Protein AF-0000000083134157 (afdb_homodimer)

Nearest PDB structures (foldseek):
  4m3g-assembly1_A-2  TM=6.887E-01  e=2.836E-04  Mycobacterium tuberculosis H37Rv
  3c07-assembly1_A  TM=6.419E-01  e=2.056E-04  Streptomyces coelicolor A3(2)
  7xy0-assembly1_B  TM=6.036E-01  e=1.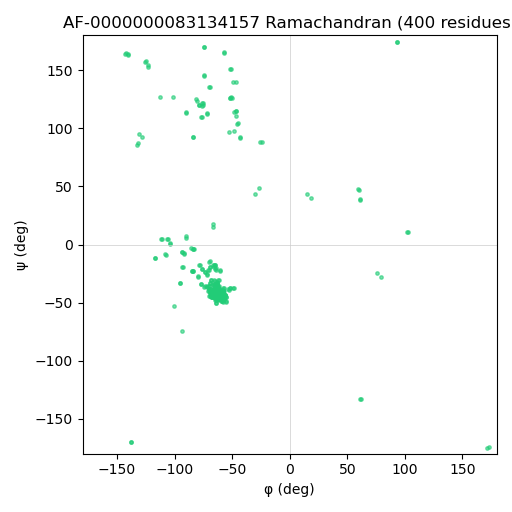424E-04  Vibrio cholerae
  7xxs-assembly1_B  TM=6.137E-01  e=4.287E-04  Vibrio cholerae
  7xy5-assembly1_A  TM=5.781E-01  e=7.789E-04  Vibrio cholerae

pLDDT: mean 89.99, std 12.29, range [42.44, 98.31]

InterPro domains:
  IPR009057 Homedomain-like superfamily [SSF46689] (9-71)
  IPR036271 Tetracyclin repressor-like, C-terminal domain superfamily [SSF48498] (84-200)

Secondary structure (DSSP, 8-state):
--------HHHHHHHHHHHHHHHHHHH-GGG--HHHHHHHTTS-HHHHHHTT--SHHHHHHHHHHHHHHHHHHHHTTS-GGGS-HHHHHHHHHHHHHHHH-TTSTTHHHHHHHHH--STTS---HHHHHHHHHHHHHHHHHHHHH-TT--HHHHHHHHHHHHHHHHHHHHHHHTT-S---S---HHHHHHHHHHHHHHHHH-/--------HHHHHHHHHHHHHHHHHHH-GGG--HHHHHHHTTS-HHHHHHTT--SHHHHHHHHHHHHHHHHHHHHTTS-GGGS-HHHHHHHHHHHHHHHH-TTSTTHHHHHHHHH--STTS---HHHHHHHHHHHHHHHHHHHHH-TT--HHHHHHHHHHHHHHHHHHHHHHHTT-S---S---HHHHHHHHHHHHHHHHH-

Radius of gyration: 23.6 Å; Cα contacts (8 Å, |Δi|>4): 441; chains: 2; bounding box: 87×60×40 Å

Foldseek 3Di:
DPDPPDDDLVRVLVLLLVLQLVCCLPPNDVPQFLCVSCVSSVHDSVVCVVSPNPTSVSSLLVNLLVLLVVLLVLLVVDDLVVDALLVNLLSNLVSVLLCLAPVHSNNRSVVSNVPDDPVVDPRDPSSVVSVVSSLVSLLSSLCRLPVVDDDPRSSVLSVVLVVVSVVLSVCVSVVNVVPPPDDDSSVVNSVSSVCSSVVNND/DPDPPDQDLVRVLVLLLVLQLVCCLPPNDVPQFLCVSCVSSVHDSVVCVVSPNPTSVSSLLVNLLVLLVVLCVLLVVDDLVVDALLVNLLSNLVSVLLCLAPVHSNNRSVVSNVPDDPVVDPRPPSSVVSVVSSLVSLLSSLCRLPVVDDDPRSSVLSVVLVVVSVVLSVCVSVVNVVPPPDDDSSVVNSVSSVCSSVVVND

Sequence (404 aa):
MARPVVMSEPEYRKHIVNTAKYLVITEGIGQLSMREIAKAAKTSVTQMYRKGIAGIEDIIFMLNEKTLDILIEHIAQIDLGQCDGEDGLRQLAAVYLEFSRPASEYYPLWELMQRLNADRLDSPVSYQQKTALLFSYGERAVQKAIPRLTGTELTEATRILWASIHGICHLHARDKLVSTGQSPINIMVKHLIHIFINGLRGMARPVVMSEPEYRKHIVNTAKYLVITEGIGQLSMREIAKAAKTSVTQMYRKGIAGIEDIIFMLNEKTLDILIEHIAQIDLGQCDGEDGLRQLAAVYLEFSRPASEYYPLWELMQRLNADRLDSPVSYQQKTALLFSYGERAVQKAIPRLTGTELTEATRILWASIHGICHLHARDKLVSTGQSPINIMVKHLIHIFINGLRG

Structure (mmCIF, N/CA/C/O backbone):
data_AF-0000000083134157-model_v1
#
loop_
_entity.id
_entity.type
_entity.pdbx_description
1 polymer 'Uncharacterized protein'
#
loop_
_atom_site.group_PDB
_atom_site.id
_atom_site.type_symbol
_atom_site.label_atom_id
_atom_site.label_alt_id
_atom_site.label_comp_id
_atom_site.label_asym_id
_atom_site.label_entity_id
_atom_site.label_seq_id
_atom_site.pdbx_PDB_ins_code
_atom_site.Cartn_x
_atom_site.Cartn_y
_atom_site.Cartn_z
_atom_site.occupancy
_atom_site.B_iso_or_equiv
_atom_site.auth_seq_id
_atom_site.auth_comp_id
_atom_site.auth_asym_id
_atom_site.auth_atom_id
_atom_site.pdbx_PDB_model_num
ATOM 1 N N . MET A 1 1 ? 45.25 25.219 19.75 1 42.44 1 MET A N 1
ATOM 2 C CA . MET A 1 1 ? 43.844 24.906 19.953 1 42.44 1 MET A CA 1
ATOM 3 C C . MET A 1 1 ? 43.344 23.953 18.859 1 42.44 1 MET A C 1
ATOM 5 O O . MET A 1 1 ? 43.625 24.156 17.688 1 42.44 1 MET A O 1
ATOM 9 N N . ALA A 1 2 ? 43.156 22.719 19.141 1 51.31 2 ALA A N 1
ATOM 10 C CA . ALA A 1 2 ? 42.781 21.781 18.094 1 51.31 2 ALA A CA 1
ATOM 11 C C . ALA A 1 2 ? 41.656 22.344 17.234 1 51.31 2 ALA A C 1
ATOM 13 O O . ALA A 1 2 ? 40.688 22.906 17.75 1 51.31 2 ALA A O 1
ATOM 14 N N . ARG A 1 3 ? 41.812 22.688 16.047 1 51.19 3 ARG A N 1
ATOM 15 C CA . ARG A 1 3 ? 40.812 23.156 15.102 1 51.19 3 ARG A CA 1
ATOM 16 C C . ARG A 1 3 ? 39.562 22.266 15.125 1 51.19 3 ARG A C 1
ATOM 18 O O . ARG A 1 3 ? 39.688 21.047 15.125 1 51.19 3 ARG A O 1
ATOM 25 N N . PRO A 1 4 ? 38.438 22.812 15.547 1 58.34 4 PRO A N 1
ATOM 26 C CA . PRO A 1 4 ? 37.25 21.984 15.641 1 58.34 4 PRO A CA 1
ATOM 27 C C . PRO A 1 4 ? 37.031 21.109 14.406 1 58.34 4 PRO A C 1
ATOM 29 O O . PRO A 1 4 ? 37.219 21.578 13.281 1 58.34 4 PRO A O 1
ATOM 32 N N . VAL A 1 5 ? 37.281 19.922 14.398 1 57.22 5 VAL A N 1
ATOM 33 C CA . VAL A 1 5 ? 37.125 18.984 13.305 1 57.22 5 VAL A CA 1
ATOM 34 C C . VAL A 1 5 ? 35.781 19.234 12.609 1 57.22 5 VAL A C 1
ATOM 36 O O . VAL A 1 5 ? 34.719 19.078 13.219 1 57.22 5 VAL A O 1
ATOM 39 N N . VAL A 1 6 ? 35.844 20.141 11.516 1 76.56 6 VAL A N 1
ATOM 40 C CA . VAL A 1 6 ? 34.625 20.438 10.734 1 76.56 6 VAL A CA 1
ATOM 41 C C . VAL A 1 6 ? 34.25 19.219 9.883 1 76.56 6 VAL A C 1
ATOM 43 O O . VAL A 1 6 ? 35.094 18.672 9.164 1 76.56 6 VAL A O 1
ATOM 46 N N . MET A 1 7 ? 33.188 18.562 10.117 1 81.88 7 MET A N 1
ATOM 47 C CA . MET A 1 7 ? 32.719 17.422 9.328 1 81.88 7 MET A CA 1
ATOM 48 C C . MET A 1 7 ? 32.688 17.766 7.844 1 81.88 7 MET A C 1
ATOM 50 O O . MET A 1 7 ? 32.281 18.859 7.453 1 81.88 7 MET A O 1
ATOM 54 N N . SER A 1 8 ? 33.344 16.891 7.094 1 89.88 8 SER A N 1
ATOM 55 C CA . SER A 1 8 ? 33.188 17.016 5.648 1 89.88 8 SER A CA 1
ATOM 56 C C . SER A 1 8 ? 31.703 16.938 5.25 1 89.88 8 SER A C 1
ATOM 58 O O . SER A 1 8 ? 30.859 16.562 6.059 1 89.88 8 SER A O 1
ATOM 60 N N . GLU A 1 9 ? 31.359 17.328 4.043 1 89.81 9 GLU A N 1
ATOM 61 C CA . GLU A 1 9 ? 29.984 17.328 3.578 1 89.81 9 GLU A CA 1
ATOM 62 C C . GLU A 1 9 ? 29.391 15.914 3.623 1 89.81 9 GLU A C 1
ATOM 64 O O . GLU A 1 9 ? 28.297 15.711 4.156 1 89.81 9 GLU A O 1
ATOM 69 N N . PRO A 1 10 ? 30.156 14.93 3.143 1 90.81 10 PRO A N 1
ATOM 70 C CA . PRO A 1 10 ? 29.609 13.578 3.227 1 90.81 10 PRO A CA 1
ATOM 71 C C . PRO A 1 10 ? 29.438 13.102 4.668 1 90.81 10 PRO A C 1
ATOM 73 O O . PRO A 1 10 ? 28.453 12.414 4.977 1 90.81 10 PRO A O 1
ATOM 76 N N . GLU A 1 11 ? 30.312 13.469 5.496 1 93.69 11 GLU A N 1
ATOM 77 C CA . GLU A 1 11 ? 30.219 13.102 6.906 1 93.69 11 GLU A CA 1
ATOM 78 C C . GLU A 1 11 ? 29.016 13.781 7.57 1 93.69 11 GLU A C 1
ATOM 80 O O . GLU A 1 11 ? 28.328 13.18 8.398 1 93.69 11 GLU A O 1
ATOM 85 N N . TYR A 1 12 ? 28.875 15.031 7.215 1 95.44 12 TYR A N 1
ATOM 86 C CA . TYR A 1 12 ? 27.75 15.789 7.766 1 95.44 12 TYR A CA 1
ATOM 87 C C . TYR A 1 12 ? 26.422 15.18 7.348 1 95.44 12 TYR A C 1
ATOM 89 O O . TYR A 1 12 ? 25.531 15 8.18 1 95.44 12 TYR A O 1
ATOM 97 N N . ARG A 1 13 ? 26.312 14.812 6.113 1 94.19 13 ARG A N 1
ATOM 98 C CA . ARG A 1 13 ? 25.094 14.195 5.594 1 94.19 13 ARG A CA 1
ATOM 99 C C . ARG A 1 13 ? 24.797 12.875 6.305 1 94.19 13 ARG A C 1
ATOM 101 O O . ARG A 1 13 ? 23.656 12.594 6.652 1 94.19 13 ARG A O 1
ATOM 108 N N . LYS A 1 14 ? 25.859 12.156 6.5 1 95.81 14 LYS A N 1
ATOM 109 C CA . LYS A 1 14 ? 25.703 10.891 7.215 1 95.81 14 LYS A CA 1
ATOM 110 C C . LYS A 1 14 ? 25.203 11.125 8.641 1 95.81 14 LYS A C 1
ATOM 112 O O . LYS A 1 14 ? 24.344 10.391 9.133 1 95.81 14 LYS A O 1
ATOM 117 N N . HIS A 1 15 ? 25.734 12.102 9.234 1 96.75 15 HIS A N 1
ATOM 118 C CA . HIS A 1 15 ? 25.344 12.453 10.594 1 96.75 15 HIS A CA 1
ATOM 119 C C . HIS A 1 15 ? 23.875 12.852 10.664 1 96.75 15 HIS A C 1
ATOM 121 O O . HIS A 1 15 ? 23.141 12.383 11.539 1 96.75 15 HIS A O 1
ATOM 127 N N . ILE A 1 16 ? 23.422 13.609 9.727 1 97.31 16 ILE A N 1
ATOM 128 C CA . ILE A 1 16 ? 22.047 14.094 9.68 1 97.31 16 ILE A CA 1
ATOM 129 C C . ILE A 1 16 ? 21.094 12.922 9.43 1 97.31 16 ILE A C 1
ATOM 131 O O . ILE A 1 16 ? 20.078 12.781 10.109 1 97.31 16 ILE A O 1
ATOM 135 N N . VAL A 1 17 ? 21.469 12.078 8.531 1 96.94 17 VAL A N 1
ATOM 136 C CA . VAL A 1 17 ? 20.609 10.961 8.172 1 96.94 17 VAL A CA 1
ATOM 137 C C . VAL A 1 17 ? 20.516 9.977 9.336 1 96.94 17 VAL A C 1
ATOM 139 O O . VAL A 1 17 ? 19.453 9.438 9.617 1 96.94 17 VAL A O 1
ATOM 142 N N . ASN A 1 18 ? 21.609 9.773 10.023 1 97.62 18 ASN A N 1
ATOM 143 C CA . ASN A 1 18 ? 21.594 8.898 11.195 1 97.62 18 ASN A CA 1
ATOM 144 C C . ASN A 1 18 ? 20.719 9.469 12.312 1 97.62 18 ASN A C 1
ATOM 146 O O . ASN A 1 18 ? 20.016 8.719 13 1 97.62 18 ASN A O 1
ATOM 150 N N . THR A 1 19 ? 20.812 10.688 12.438 1 97.62 19 THR A N 1
ATOM 151 C CA . THR A 1 19 ? 19.984 11.359 13.43 1 97.62 19 THR A CA 1
ATOM 152 C C . THR A 1 19 ? 18.5 11.242 13.07 1 97.62 19 THR A C 1
ATOM 154 O O . THR A 1 19 ? 17.672 10.922 13.922 1 97.62 19 THR A O 1
ATOM 157 N N . ALA A 1 20 ? 18.219 11.5 11.828 1 97.06 20 ALA A N 1
ATOM 158 C CA . ALA A 1 20 ? 16.844 11.367 11.344 1 97.06 20 ALA A CA 1
ATOM 159 C C . ALA A 1 20 ? 16.312 9.953 11.555 1 97.06 20 ALA A C 1
ATOM 161 O O . ALA A 1 20 ? 15.172 9.758 11.969 1 97.06 20 ALA A O 1
ATOM 162 N N . LYS A 1 21 ? 17.156 9.008 11.219 1 96.88 21 LYS A N 1
ATOM 163 C CA . LYS A 1 21 ? 16.797 7.605 11.43 1 96.88 21 LYS A CA 1
ATOM 164 C C . LYS A 1 21 ? 16.422 7.34 12.883 1 96.88 21 LYS A C 1
ATOM 166 O O . LYS A 1 21 ? 15.391 6.73 13.164 1 96.88 21 LYS A O 1
ATOM 171 N N . TYR A 1 22 ? 17.25 7.793 13.727 1 96.25 22 TYR A N 1
ATOM 172 C CA . TYR A 1 22 ? 17.031 7.613 15.156 1 96.25 22 TYR A CA 1
ATOM 173 C C . TYR A 1 22 ? 15.703 8.242 15.586 1 96.25 22 TYR A C 1
ATOM 175 O O . TYR A 1 22 ? 14.922 7.629 16.312 1 96.25 22 TYR A O 1
ATOM 183 N N . LEU A 1 23 ? 15.453 9.414 15.125 1 96.38 23 LEU A N 1
ATOM 184 C CA . LEU A 1 23 ? 14.234 10.133 15.469 1 96.38 23 LEU A CA 1
ATOM 185 C C . LEU A 1 23 ? 13 9.383 14.969 1 96.38 23 LEU A C 1
ATOM 187 O O . LEU A 1 23 ? 12.023 9.227 15.703 1 96.38 23 LEU A O 1
ATOM 191 N N . VAL A 1 24 ? 13.086 8.883 13.75 1 95.81 24 VAL A N 1
ATOM 192 C CA . VAL A 1 24 ? 11.953 8.188 13.148 1 95.81 24 VAL A CA 1
ATOM 193 C C . VAL A 1 24 ? 11.68 6.887 13.898 1 95.81 24 VAL A C 1
ATOM 195 O O . VAL A 1 24 ? 10.531 6.559 14.195 1 95.81 24 VAL A O 1
ATOM 198 N N . ILE A 1 25 ? 12.719 6.223 14.266 1 94.81 25 ILE A N 1
ATOM 199 C CA . ILE A 1 25 ? 12.586 4.93 14.93 1 94.81 25 ILE A CA 1
ATOM 200 C C . ILE A 1 25 ? 12.062 5.125 16.344 1 94.81 25 ILE A C 1
ATOM 202 O O . ILE A 1 25 ? 11.211 4.355 16.812 1 94.81 25 ILE A O 1
ATOM 206 N N . THR A 1 26 ? 12.453 6.172 17.016 1 93.62 26 THR A N 1
ATOM 207 C CA . THR A 1 26 ? 12.148 6.324 18.438 1 93.62 26 THR A CA 1
ATOM 208 C C . THR A 1 26 ? 10.883 7.152 18.625 1 93.62 26 THR A C 1
ATOM 210 O O . THR A 1 26 ? 10.117 6.922 19.578 1 93.62 26 THR A O 1
ATOM 213 N N . GLU A 1 27 ? 10.641 8.141 17.703 1 92.81 27 GLU A N 1
ATOM 214 C CA . GLU A 1 27 ? 9.562 9.094 17.938 1 92.81 27 GLU A CA 1
ATOM 215 C C . GLU A 1 27 ? 8.492 8.984 16.859 1 92.81 27 GLU A C 1
ATOM 217 O O . GLU A 1 27 ? 7.414 9.57 16.984 1 92.81 27 GLU A O 1
ATOM 222 N N . GLY A 1 28 ? 8.781 8.297 15.852 1 90.75 28 GLY A N 1
ATOM 223 C CA . GLY A 1 28 ? 7.809 8.164 14.781 1 90.75 28 GLY A CA 1
ATOM 224 C C . GLY A 1 28 ? 7.984 9.195 13.688 1 90.75 28 GLY A C 1
ATOM 225 O O . GLY A 1 28 ? 8.812 10.102 13.805 1 90.75 28 GLY A O 1
ATOM 226 N N . ILE A 1 29 ? 7.234 9.117 12.609 1 89.38 29 ILE A N 1
ATOM 227 C CA . ILE A 1 29 ? 7.379 9.914 11.391 1 89.38 29 ILE A CA 1
ATOM 228 C C . ILE A 1 29 ? 6.762 11.289 11.594 1 89.38 29 ILE A C 1
ATOM 230 O O . ILE A 1 29 ? 7.18 12.266 10.961 1 89.38 29 ILE A O 1
ATOM 234 N N . GLY A 1 30 ? 5.832 11.406 12.414 1 82.88 30 GLY A N 1
ATOM 235 C CA . GLY A 1 30 ? 5.074 12.633 12.594 1 82.88 30 GLY A CA 1
ATOM 236 C C . GLY A 1 30 ? 5.914 13.781 13.133 1 82.88 30 GLY A C 1
ATOM 237 O O . GLY A 1 30 ? 5.566 14.945 12.953 1 82.88 30 GLY A O 1
ATOM 238 N N . GLN A 1 31 ? 6.996 13.547 13.672 1 80.19 31 GLN A N 1
ATOM 239 C CA . GLN A 1 31 ? 7.801 14.586 14.312 1 80.19 31 GLN A CA 1
ATOM 240 C C . GLN A 1 31 ? 9.023 14.93 13.469 1 80.19 31 GLN A C 1
ATOM 242 O O . GLN A 1 31 ? 9.867 15.727 13.883 1 80.19 31 GLN A O 1
ATOM 247 N N . LEU A 1 32 ? 9.078 14.352 12.344 1 91.38 32 LEU A N 1
ATOM 248 C CA . LEU A 1 32 ? 10.258 14.586 11.523 1 91.38 32 LEU A CA 1
ATOM 249 C C . LEU A 1 32 ? 10.203 15.953 10.859 1 91.38 32 LEU A C 1
ATOM 251 O O . LEU A 1 32 ? 9.328 16.203 10.023 1 91.38 32 LEU A O 1
ATOM 255 N N . SER A 1 33 ? 11.031 16.859 11.289 1 94.81 33 SER A N 1
ATOM 256 C CA . SER A 1 33 ? 11.148 18.188 10.727 1 94.81 33 SER A CA 1
ATOM 257 C C . SER A 1 33 ? 12.602 18.656 10.711 1 94.81 33 SER A C 1
ATOM 259 O O . SER A 1 33 ? 13.445 18.109 11.414 1 94.81 33 SER A O 1
ATOM 261 N N . MET A 1 34 ? 12.859 19.734 9.914 1 96.44 34 MET A N 1
ATOM 262 C CA . MET A 1 34 ? 14.195 20.312 9.883 1 96.44 34 MET A CA 1
ATOM 263 C C . MET A 1 34 ? 14.633 20.766 11.266 1 96.44 34 MET A C 1
ATOM 265 O O . MET A 1 34 ? 15.758 20.484 11.695 1 96.44 34 MET A O 1
ATOM 269 N N . ARG A 1 35 ? 13.711 21.344 11.953 1 96.69 35 ARG A N 1
ATOM 270 C CA . ARG A 1 35 ? 14.016 21.922 13.258 1 96.69 35 ARG A CA 1
ATOM 271 C C . ARG A 1 35 ? 14.328 20.812 14.266 1 96.69 35 ARG A C 1
ATOM 273 O O . ARG A 1 35 ? 15.305 20.922 15.023 1 96.69 35 ARG A O 1
ATOM 280 N N . GLU A 1 36 ? 13.57 19.766 14.32 1 96.94 36 GLU A N 1
ATOM 281 C CA . GLU A 1 36 ? 13.758 18.656 15.266 1 96.94 36 GLU A CA 1
ATOM 282 C C . GLU A 1 36 ? 15.055 17.906 14.969 1 96.94 36 GLU A C 1
ATOM 284 O O . GLU A 1 36 ? 15.766 17.5 15.891 1 96.94 36 GLU A O 1
ATOM 289 N N . ILE A 1 37 ? 15.336 17.719 13.695 1 97.75 37 ILE A N 1
ATOM 290 C CA . ILE A 1 37 ? 16.562 17.031 13.297 1 97.75 37 ILE A CA 1
ATOM 291 C C . ILE A 1 37 ? 17.781 17.859 13.68 1 97.75 37 ILE A C 1
ATOM 293 O O . ILE A 1 37 ? 18.75 17.344 14.227 1 97.75 37 ILE A O 1
ATOM 297 N N . ALA A 1 38 ? 17.719 19.156 13.406 1 97.62 38 ALA A N 1
ATOM 298 C CA . ALA A 1 38 ? 18.812 20.047 13.766 1 97.62 38 ALA A CA 1
ATOM 299 C C . ALA A 1 38 ? 19.078 20.016 15.266 1 97.62 38 ALA A C 1
ATOM 301 O O . ALA A 1 38 ? 20.234 19.891 15.688 1 97.62 38 ALA A O 1
ATOM 302 N N . LYS A 1 39 ? 18.047 20.109 16.031 1 97.31 39 LYS A N 1
ATOM 303 C CA . LYS A 1 39 ? 18.156 20.062 17.484 1 97.31 39 LYS A CA 1
ATOM 304 C C . LYS A 1 39 ? 18.812 18.766 17.938 1 97.31 39 LYS A C 1
ATOM 306 O O . LYS A 1 39 ? 19.766 18.781 18.719 1 97.31 39 LYS A O 1
ATOM 311 N N . ALA A 1 40 ? 18.375 17.641 17.469 1 96.69 40 ALA A N 1
ATOM 312 C CA . ALA A 1 40 ? 18.875 16.344 17.875 1 96.69 40 ALA A CA 1
ATOM 313 C C . ALA A 1 40 ? 20.328 16.141 17.422 1 96.69 40 ALA A C 1
ATOM 315 O O . ALA A 1 40 ? 21.109 15.477 18.094 1 96.69 40 ALA A O 1
ATOM 316 N N . ALA A 1 41 ? 20.641 16.688 16.281 1 97.31 41 ALA A N 1
ATOM 317 C CA . ALA A 1 41 ? 21.969 16.547 15.688 1 97.31 41 ALA A CA 1
ATOM 318 C C . ALA A 1 41 ? 22.938 17.578 16.25 1 97.31 41 ALA A C 1
ATOM 320 O O . ALA A 1 41 ? 24.109 17.609 15.859 1 97.31 41 ALA A O 1
ATOM 321 N N . LYS A 1 42 ? 22.484 18.484 17.094 1 97.25 42 LYS A N 1
ATOM 322 C CA . LYS A 1 42 ? 23.297 19.547 17.703 1 97.25 42 LYS A CA 1
ATOM 323 C C . LYS A 1 42 ? 23.891 20.453 16.625 1 97.25 42 LYS A C 1
ATOM 325 O O . LYS A 1 42 ? 25.094 20.719 16.641 1 97.25 42 LYS A O 1
ATOM 330 N N . THR A 1 43 ? 23.062 20.844 15.719 1 96.75 43 THR A N 1
ATOM 331 C CA . THR A 1 43 ? 23.391 21.812 14.664 1 96.75 43 THR A CA 1
ATOM 332 C C . THR A 1 43 ? 22.25 22.797 14.453 1 96.75 43 THR A C 1
ATOM 334 O O . THR A 1 43 ? 21.391 22.938 15.32 1 96.75 43 THR A O 1
ATOM 337 N N . SER A 1 44 ? 22.281 23.625 13.383 1 96.75 44 SER A N 1
ATOM 338 C CA . SER A 1 44 ? 21.234 24.578 13.062 1 96.75 44 SER A CA 1
ATOM 339 C C . SER A 1 44 ? 20.672 24.344 11.664 1 96.75 44 SER A C 1
ATOM 341 O O . SER A 1 44 ? 21.344 23.781 10.805 1 96.75 44 SER A O 1
ATOM 343 N N . VAL A 1 45 ? 19.469 24.734 11.523 1 97.25 45 VAL A N 1
ATOM 344 C CA . VAL A 1 45 ? 18.844 24.641 10.211 1 97.25 45 VAL A CA 1
ATOM 345 C C . VAL A 1 45 ? 19.672 25.422 9.188 1 97.25 45 VAL A C 1
ATOM 347 O O . VAL A 1 45 ? 19.875 24.953 8.062 1 97.25 45 VAL A O 1
ATOM 350 N N . THR A 1 46 ? 20.203 26.531 9.594 1 96.56 46 THR A N 1
ATOM 351 C CA . THR A 1 46 ? 21.047 27.359 8.734 1 96.56 46 THR A CA 1
ATOM 352 C C . THR A 1 46 ? 22.266 26.578 8.266 1 96.56 46 THR A C 1
ATOM 354 O O . THR A 1 46 ? 22.609 26.609 7.086 1 96.56 46 THR A O 1
ATOM 357 N N . GLN A 1 47 ? 22.859 25.922 9.18 1 95.94 47 GLN A N 1
ATOM 358 C CA . GLN A 1 47 ? 24.031 25.109 8.844 1 95.94 47 GLN A CA 1
ATOM 359 C C . GLN A 1 47 ? 23.672 23.984 7.887 1 95.94 47 GLN A C 1
ATOM 361 O O . GLN A 1 47 ? 24.453 23.641 7.004 1 95.94 47 GLN A O 1
ATOM 366 N N . MET A 1 48 ? 22.531 23.359 8.062 1 96.81 48 MET A N 1
ATOM 367 C CA . MET A 1 48 ? 22.078 22.297 7.168 1 96.81 48 MET A CA 1
ATOM 368 C C . MET A 1 48 ? 21.938 22.828 5.742 1 96.81 48 MET A C 1
ATOM 370 O O . MET A 1 48 ? 22.375 22.172 4.793 1 96.81 48 MET A O 1
ATOM 374 N N . TYR A 1 49 ? 21.375 24.016 5.625 1 95.75 49 TYR A N 1
ATOM 375 C CA . TYR A 1 49 ? 21.25 24.625 4.309 1 95.75 49 TYR A CA 1
ATOM 376 C C . TYR A 1 49 ? 22.625 24.891 3.699 1 95.75 49 TYR A C 1
ATOM 378 O O . TYR A 1 49 ? 22.844 24.641 2.514 1 95.75 49 TYR A O 1
ATOM 386 N N . ARG A 1 50 ? 23.5 25.344 4.445 1 94.75 50 ARG A N 1
ATOM 387 C CA . ARG A 1 50 ? 24.844 25.656 3.996 1 94.75 50 ARG A CA 1
ATOM 388 C C . ARG A 1 50 ? 25.578 24.406 3.51 1 94.75 50 ARG A C 1
ATOM 390 O O . ARG A 1 50 ? 26.375 24.469 2.574 1 94.75 50 ARG A O 1
ATOM 397 N N . LYS A 1 51 ? 25.234 23.359 4.156 1 95.25 51 LYS A N 1
ATOM 398 C CA . LYS A 1 51 ? 25.906 22.109 3.828 1 95.25 51 LYS A CA 1
ATOM 399 C C . LYS A 1 51 ? 25.156 21.359 2.736 1 95.25 51 LYS A C 1
ATOM 401 O O . LYS A 1 51 ? 25.406 20.172 2.502 1 95.25 51 LYS A O 1
ATOM 406 N N . GLY A 1 52 ? 24.156 21.984 2.213 1 93.5 52 GLY A N 1
ATOM 407 C CA . GLY A 1 52 ? 23.578 21.469 0.985 1 93.5 52 GLY A CA 1
ATOM 408 C C . GLY A 1 52 ? 22.281 20.719 1.213 1 93.5 52 GLY A C 1
ATOM 409 O O . GLY A 1 52 ? 21.781 20.031 0.312 1 93.5 52 GLY A O 1
ATOM 410 N N . ILE A 1 53 ? 21.703 20.766 2.371 1 95.38 53 ILE A N 1
ATOM 411 C CA . ILE A 1 53 ? 20.406 20.172 2.625 1 95.38 53 ILE A CA 1
ATOM 412 C C . ILE A 1 53 ? 19.297 21.188 2.344 1 95.38 53 ILE A C 1
ATOM 414 O O . ILE A 1 53 ? 19.141 22.156 3.078 1 95.38 53 ILE A O 1
ATOM 418 N N . ALA A 1 54 ? 18.562 20.922 1.385 1 93.31 54 ALA A N 1
ATOM 419 C CA . ALA A 1 54 ? 17.641 21.938 0.859 1 93.31 54 ALA A CA 1
ATOM 420 C C . ALA A 1 54 ? 16.328 21.953 1.646 1 93.31 54 ALA A C 1
ATOM 422 O O . ALA A 1 54 ? 15.594 22.938 1.625 1 93.31 54 ALA A O 1
ATOM 423 N N . GLY A 1 55 ? 16.016 20.781 2.314 1 93.88 55 GLY A N 1
ATOM 424 C CA . GLY A 1 55 ? 14.773 20.672 3.051 1 93.88 55 GLY A CA 1
ATOM 425 C C . GLY A 1 55 ? 14.508 19.281 3.57 1 93.88 55 GLY A C 1
ATOM 426 O O . GLY A 1 55 ? 15.336 18.391 3.418 1 93.88 55 GLY A O 1
ATOM 427 N N . ILE A 1 56 ? 13.367 19.125 4.125 1 93.75 56 ILE A N 1
ATOM 428 C CA . ILE A 1 56 ? 13.031 17.859 4.773 1 93.75 56 ILE A CA 1
ATOM 429 C C . ILE A 1 56 ? 12.945 16.75 3.727 1 93.75 56 ILE A C 1
ATOM 431 O O . ILE A 1 56 ? 13.297 15.602 4.004 1 93.75 56 ILE A O 1
ATOM 435 N N . GLU A 1 57 ? 12.555 17.1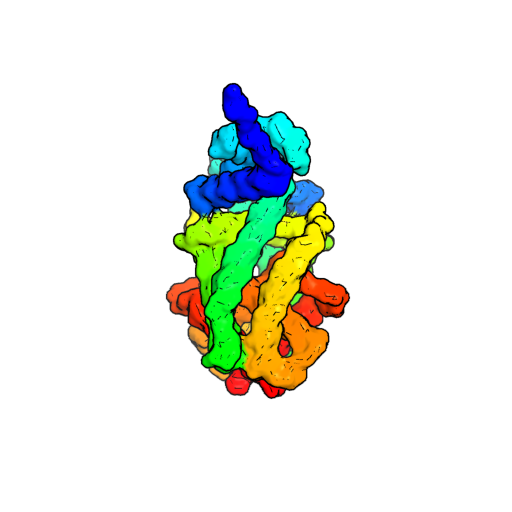25 2.547 1 89.25 57 GLU A N 1
ATOM 436 C CA . GLU A 1 57 ? 12.43 16.141 1.484 1 89.25 57 GLU A CA 1
ATOM 437 C C . GLU A 1 57 ? 13.781 15.508 1.154 1 89.25 57 GLU A C 1
ATOM 439 O O . GLU A 1 57 ? 13.852 14.312 0.84 1 89.25 57 GLU A O 1
ATOM 444 N N . ASP A 1 58 ? 14.781 16.281 1.208 1 90.88 58 ASP A N 1
ATOM 445 C CA . ASP A 1 58 ? 16.125 15.766 0.992 1 90.88 58 ASP A CA 1
ATOM 446 C C . ASP A 1 58 ? 16.5 14.734 2.053 1 90.88 58 ASP A C 1
ATOM 448 O O . ASP A 1 58 ? 17.062 13.688 1.736 1 90.88 58 ASP A O 1
ATOM 452 N N . ILE A 1 59 ? 16.188 15.039 3.238 1 93.44 59 ILE A N 1
ATOM 453 C CA . ILE A 1 59 ? 16.516 14.148 4.344 1 93.44 59 ILE A CA 1
ATOM 454 C C . ILE A 1 59 ? 15.695 12.867 4.238 1 93.44 59 ILE A C 1
ATOM 456 O O . ILE A 1 59 ? 16.219 11.773 4.453 1 93.44 59 ILE A O 1
ATOM 460 N N . ILE A 1 60 ? 14.445 13.016 3.885 1 91.75 60 ILE A N 1
ATOM 461 C CA . ILE A 1 60 ? 13.578 11.852 3.734 1 91.75 60 ILE A CA 1
ATOM 462 C C . ILE A 1 60 ? 14.117 10.938 2.637 1 91.75 60 ILE A C 1
ATOM 464 O O . ILE A 1 60 ? 14.133 9.719 2.793 1 91.75 60 ILE A O 1
ATOM 468 N N . PHE A 1 61 ? 14.57 11.523 1.647 1 89.12 61 PHE A N 1
ATOM 469 C CA . PHE A 1 61 ? 15.148 10.734 0.564 1 89.12 61 PHE A CA 1
ATOM 470 C C . PHE A 1 61 ? 16.391 9.984 1.041 1 89.12 61 PHE A C 1
ATOM 472 O O . PHE A 1 61 ? 16.531 8.789 0.781 1 89.12 61 PHE A O 1
ATOM 479 N N . MET A 1 62 ? 17.297 10.664 1.66 1 92.12 62 MET A N 1
ATOM 480 C CA . MET A 1 62 ? 18.516 10.039 2.176 1 92.12 62 MET A CA 1
ATOM 481 C C . MET A 1 62 ? 18.172 8.93 3.164 1 92.12 62 MET A C 1
ATOM 483 O O . MET A 1 62 ? 18.812 7.879 3.172 1 92.12 62 MET A O 1
ATOM 487 N N . LEU A 1 63 ? 17.203 9.211 3.955 1 94.44 63 LEU A N 1
ATOM 488 C CA . LEU A 1 63 ? 16.766 8.219 4.934 1 94.44 63 LEU A CA 1
ATOM 489 C C . LEU A 1 63 ? 16.188 6.988 4.242 1 94.44 63 LEU A C 1
ATOM 491 O O . LEU A 1 63 ? 16.422 5.855 4.66 1 94.44 63 LEU A O 1
ATOM 495 N N . ASN A 1 64 ? 15.422 7.172 3.232 1 92.62 64 ASN A N 1
ATOM 496 C CA . ASN A 1 64 ? 14.875 6.062 2.455 1 92.62 64 ASN A CA 1
ATOM 497 C C . ASN A 1 64 ? 15.977 5.223 1.826 1 92.62 64 ASN A C 1
ATOM 499 O O . ASN A 1 64 ? 15.891 3.994 1.795 1 92.62 64 ASN A O 1
ATOM 503 N N . GLU A 1 65 ? 16.969 5.887 1.336 1 93 65 GLU A N 1
ATOM 504 C CA . GLU A 1 65 ? 18.109 5.16 0.796 1 93 65 GLU A CA 1
ATOM 505 C C . GLU A 1 65 ? 18.797 4.336 1.878 1 93 65 GLU A C 1
ATOM 507 O O . GLU A 1 65 ? 19.188 3.193 1.638 1 93 65 GLU A O 1
ATOM 512 N N . LYS A 1 66 ? 18.969 4.965 2.99 1 95.25 66 LYS A N 1
ATOM 513 C CA . LYS A 1 66 ? 19.547 4.25 4.121 1 95.25 66 LYS A CA 1
ATOM 514 C C . LYS A 1 66 ? 18.703 3.031 4.488 1 95.25 66 LYS A C 1
ATOM 516 O O . LYS A 1 66 ? 19.25 1.977 4.832 1 95.25 66 LYS A O 1
ATOM 521 N N . THR A 1 67 ? 17.422 3.182 4.449 1 95.44 67 THR A N 1
ATOM 522 C CA . THR A 1 67 ? 16.5 2.078 4.723 1 95.44 67 THR A CA 1
ATOM 523 C C . THR A 1 67 ? 16.719 0.939 3.732 1 95.44 67 THR A C 1
ATOM 525 O O . THR A 1 67 ? 16.75 -0.231 4.121 1 95.44 67 THR A O 1
ATOM 528 N N . LEU A 1 68 ? 16.891 1.244 2.488 1 95.06 68 LEU A N 1
ATOM 529 C CA . LEU A 1 68 ? 17.188 0.235 1.478 1 95.06 68 LEU A CA 1
ATOM 530 C C . LEU A 1 68 ? 18.5 -0.478 1.795 1 95.06 68 LEU A C 1
ATOM 532 O O . LEU A 1 68 ? 18.609 -1.693 1.62 1 95.06 68 LEU A O 1
ATOM 536 N N . ASP A 1 69 ? 19.484 0.312 2.266 1 96.62 69 ASP A N 1
ATOM 537 C CA . ASP A 1 69 ? 20.75 -0.286 2.658 1 96.62 69 ASP A CA 1
ATOM 538 C C . ASP A 1 69 ? 20.562 -1.322 3.762 1 96.62 69 ASP A C 1
ATOM 540 O O . ASP A 1 69 ? 21.156 -2.396 3.729 1 96.62 69 ASP A O 1
ATOM 544 N N . ILE A 1 70 ? 19.766 -1.005 4.676 1 96.75 70 ILE A N 1
ATOM 545 C CA . ILE A 1 70 ? 19.5 -1.908 5.789 1 96.75 70 ILE A CA 1
ATOM 546 C C . ILE A 1 70 ? 18.812 -3.172 5.277 1 96.75 70 ILE A C 1
ATOM 548 O O . ILE A 1 70 ? 19.203 -4.285 5.648 1 96.75 70 ILE A O 1
ATOM 552 N N . LEU A 1 71 ? 17.828 -3.006 4.438 1 97.12 71 LEU A N 1
ATOM 553 C CA . LEU A 1 71 ? 17.125 -4.145 3.848 1 97.12 71 LEU A CA 1
ATOM 554 C C . LEU A 1 71 ? 18.094 -5.027 3.061 1 97.12 71 LEU A C 1
ATOM 556 O O . LEU A 1 71 ? 18.078 -6.25 3.203 1 97.12 71 LEU A O 1
ATOM 560 N N . ILE A 1 72 ? 18.953 -4.383 2.229 1 97.38 72 ILE A N 1
ATOM 561 C CA . ILE A 1 72 ? 19.938 -5.098 1.417 1 97.38 72 ILE A CA 1
ATOM 562 C C . ILE A 1 72 ? 20.875 -5.895 2.322 1 97.38 72 ILE A C 1
ATOM 564 O O . ILE A 1 72 ? 21.203 -7.047 2.027 1 97.38 72 ILE A O 1
ATOM 568 N N . GLU A 1 73 ? 21.25 -5.27 3.389 1 97.5 73 GLU A N 1
ATOM 569 C CA . GLU A 1 73 ? 22.141 -5.934 4.324 1 97.5 73 GLU A CA 1
ATOM 570 C C . GLU A 1 73 ? 21.516 -7.207 4.883 1 97.5 73 GLU A C 1
ATOM 572 O O . GLU A 1 73 ? 22.188 -8.234 5.016 1 97.5 73 GLU A O 1
ATOM 577 N N . HIS A 1 74 ? 20.281 -7.195 5.234 1 97.62 74 HIS A N 1
ATOM 578 C CA . HIS A 1 74 ? 19.578 -8.359 5.77 1 97.62 74 HIS A CA 1
ATOM 579 C C . HIS A 1 74 ? 19.375 -9.422 4.691 1 97.62 74 HIS A C 1
ATOM 581 O O . HIS A 1 74 ? 19.578 -10.609 4.941 1 97.62 74 HIS A O 1
ATOM 587 N N . ILE A 1 75 ? 19.047 -9.023 3.496 1 97.56 75 ILE A N 1
ATOM 588 C CA . ILE A 1 75 ? 18.781 -9.93 2.385 1 97.56 75 ILE A CA 1
ATOM 589 C C . ILE A 1 75 ? 20.078 -10.602 1.938 1 97.56 75 ILE A C 1
ATOM 591 O O . ILE A 1 75 ? 20.078 -11.781 1.581 1 97.56 75 ILE A O 1
ATOM 595 N N . ALA A 1 76 ? 21.172 -9.836 2.006 1 97.12 76 ALA A N 1
ATOM 596 C CA . ALA A 1 76 ? 22.469 -10.32 1.551 1 97.12 76 ALA A CA 1
ATOM 597 C C . ALA A 1 76 ? 22.969 -11.461 2.436 1 97.12 76 ALA A C 1
ATOM 599 O O . ALA A 1 76 ? 23.875 -12.195 2.053 1 97.12 76 ALA A O 1
ATOM 600 N N . GLN A 1 77 ? 22.375 -11.562 3.594 1 97.06 77 GLN A N 1
ATOM 601 C CA . GLN A 1 77 ? 22.781 -12.617 4.516 1 97.06 77 GLN A CA 1
ATOM 602 C C . GLN A 1 77 ? 22.172 -13.961 4.113 1 97.06 77 GLN A C 1
ATOM 604 O O . GLN A 1 77 ? 22.594 -15.008 4.613 1 97.06 77 GLN A O 1
ATOM 609 N N . ILE A 1 78 ? 21.156 -13.969 3.303 1 97.25 78 ILE A N 1
ATOM 610 C CA . ILE A 1 78 ? 20.516 -15.195 2.844 1 97.25 78 ILE A CA 1
ATOM 611 C C . ILE A 1 78 ? 21.375 -15.867 1.787 1 97.25 78 ILE A C 1
ATOM 613 O O . ILE A 1 78 ? 21.719 -15.258 0.773 1 97.25 78 ILE A O 1
ATOM 617 N N . ASP A 1 79 ? 21.797 -17.047 2.053 1 96.5 79 ASP A N 1
ATOM 618 C CA . ASP A 1 79 ? 22.578 -17.812 1.091 1 96.5 79 ASP A CA 1
ATOM 619 C C . ASP A 1 79 ? 21.672 -18.531 0.091 1 96.5 79 ASP A C 1
ATOM 621 O O . ASP A 1 79 ? 21.312 -19.688 0.294 1 96.5 79 ASP A O 1
ATOM 625 N N . LEU A 1 80 ? 21.406 -17.891 -1.012 1 95.69 80 LEU A N 1
ATOM 626 C CA . LEU A 1 80 ? 20.5 -18.438 -2.021 1 95.69 80 LEU A CA 1
ATOM 627 C C . LEU A 1 80 ? 21.109 -19.641 -2.709 1 95.69 80 LEU A C 1
ATOM 629 O O . LEU A 1 80 ? 20.406 -20.438 -3.34 1 95.69 80 LEU A O 1
ATOM 633 N N . GLY A 1 81 ? 22.438 -19.781 -2.617 1 94.56 81 GLY A N 1
ATOM 634 C CA . GLY A 1 81 ? 23.109 -20.953 -3.178 1 94.56 81 GLY A CA 1
ATOM 635 C C . GLY A 1 81 ? 22.828 -22.234 -2.42 1 94.56 81 GLY A C 1
ATOM 636 O O . GLY A 1 81 ? 22.859 -23.312 -2.994 1 94.56 81 GLY A O 1
ATOM 637 N N . GLN A 1 82 ? 22.422 -22.109 -1.154 1 94.69 82 GLN A N 1
ATOM 638 C CA . GLN A 1 82 ? 22.281 -23.281 -0.288 1 94.69 82 GLN A CA 1
ATOM 639 C C . GLN A 1 82 ? 20.812 -23.656 -0.108 1 94.69 82 GLN A C 1
ATOM 641 O O . GLN A 1 82 ? 20.484 -24.562 0.659 1 94.69 82 GLN A O 1
ATOM 646 N N . CYS A 1 83 ? 19.922 -22.969 -0.706 1 93.62 83 CYS A N 1
ATOM 647 C CA . CYS A 1 83 ? 18.5 -23.297 -0.608 1 93.62 83 CYS A CA 1
ATOM 648 C C . CYS A 1 83 ? 17.891 -23.469 -1.991 1 93.62 83 CYS A C 1
ATOM 650 O O . CYS A 1 83 ? 18.484 -23.078 -2.996 1 93.62 83 CYS A O 1
ATOM 652 N N . ASP A 1 84 ? 16.766 -24.219 -2.004 1 95.25 84 ASP A N 1
ATOM 653 C CA . ASP A 1 84 ? 16.062 -24.25 -3.277 1 95.25 84 ASP A CA 1
ATOM 654 C C . ASP A 1 84 ? 15.32 -22.938 -3.533 1 95.25 84 ASP A C 1
ATOM 656 O O . ASP A 1 84 ? 15.289 -22.062 -2.668 1 95.25 84 ASP A O 1
ATOM 660 N N . GLY A 1 85 ? 14.828 -22.781 -4.727 1 96.06 85 GLY A N 1
ATOM 661 C CA . GLY A 1 85 ? 14.234 -21.531 -5.16 1 96.06 85 GLY A CA 1
ATOM 662 C C . GLY A 1 85 ? 13.078 -21.078 -4.281 1 96.06 85 GLY A C 1
ATOM 663 O O . GLY A 1 85 ? 13 -19.906 -3.902 1 96.06 85 GLY A O 1
ATOM 664 N N . GLU A 1 86 ? 12.172 -22 -3.986 1 97.25 86 GLU A N 1
ATOM 665 C CA . GLU A 1 86 ? 11.008 -21.656 -3.174 1 97.25 86 GLU A CA 1
ATOM 666 C C . GLU A 1 86 ? 11.422 -21.25 -1.759 1 97.25 86 GLU A C 1
ATOM 668 O O . GLU A 1 86 ? 10.914 -20.266 -1.213 1 97.25 86 GLU A O 1
ATOM 673 N N . ASP A 1 87 ? 12.328 -22.016 -1.17 1 97.62 87 ASP A N 1
ATOM 674 C CA . ASP A 1 87 ? 12.844 -21.688 0.154 1 97.62 87 ASP A CA 1
ATOM 675 C C . ASP A 1 87 ? 13.547 -20.328 0.144 1 97.62 87 ASP A C 1
ATOM 677 O O . ASP A 1 87 ? 13.422 -19.562 1.094 1 97.62 87 ASP A O 1
ATOM 681 N N . GLY A 1 88 ? 14.367 -20.094 -0.882 1 98 88 GLY A N 1
ATOM 682 C CA . GLY A 1 88 ? 14.992 -18.797 -1.032 1 98 88 GLY A CA 1
ATOM 683 C C . GLY A 1 88 ? 13.992 -17.656 -1.061 1 98 88 GLY A C 1
ATOM 684 O O . GLY A 1 88 ? 14.188 -16.641 -0.388 1 98 88 GLY A O 1
ATOM 685 N N . LEU A 1 89 ? 12.914 -17.844 -1.825 1 98.31 89 LEU A N 1
ATOM 686 C CA . LEU A 1 89 ? 11.867 -16.828 -1.901 1 98.31 89 LEU A CA 1
ATOM 687 C C . LEU A 1 89 ? 11.219 -16.609 -0.537 1 98.31 89 LEU A C 1
ATOM 689 O O . LEU A 1 89 ? 10.945 -15.477 -0.146 1 98.31 89 LEU A O 1
ATOM 693 N N . ARG A 1 90 ? 10.984 -17.688 0.182 1 98.12 90 ARG A N 1
ATOM 694 C CA . ARG A 1 90 ? 10.383 -17.578 1.507 1 98.12 90 ARG A CA 1
ATOM 695 C C . ARG A 1 90 ? 11.289 -16.828 2.467 1 98.12 90 ARG A C 1
ATOM 697 O O . ARG A 1 90 ? 10.82 -16.016 3.273 1 98.12 90 ARG A O 1
ATOM 704 N N . GLN A 1 91 ? 12.586 -17.078 2.4 1 98.06 91 GLN A N 1
ATOM 705 C CA . GLN A 1 91 ? 13.531 -16.391 3.275 1 98.06 91 GLN A CA 1
ATOM 706 C C . GLN A 1 91 ? 13.617 -14.906 2.941 1 98.06 91 GLN A C 1
ATOM 708 O O . GLN A 1 91 ? 13.641 -14.062 3.84 1 98.06 91 GLN A O 1
ATOM 713 N N . LEU A 1 92 ? 13.695 -14.602 1.653 1 98.19 92 LEU A N 1
ATOM 714 C CA . LEU A 1 92 ? 13.68 -13.203 1.232 1 98.19 92 LEU A CA 1
ATOM 715 C C . LEU A 1 92 ? 12.406 -12.508 1.714 1 98.19 92 LEU A C 1
ATOM 717 O O . LEU A 1 92 ? 12.469 -11.398 2.256 1 98.19 92 LEU A O 1
ATOM 721 N N . ALA A 1 93 ? 11.25 -13.18 1.538 1 98.12 93 ALA A N 1
ATOM 722 C CA . ALA A 1 93 ? 9.961 -12.625 1.959 1 98.12 93 ALA A CA 1
ATOM 723 C C . ALA A 1 93 ? 9.93 -12.406 3.469 1 98.12 93 ALA A C 1
ATOM 725 O O . ALA A 1 93 ? 9.367 -11.422 3.949 1 98.12 93 ALA A O 1
ATOM 726 N N . ALA A 1 94 ? 10.5 -13.289 4.199 1 97.12 94 ALA A N 1
ATOM 727 C CA . ALA A 1 94 ? 10.508 -13.203 5.656 1 97.12 94 ALA A CA 1
ATOM 728 C C . ALA A 1 94 ? 11.234 -11.953 6.129 1 97.12 94 ALA A C 1
ATOM 730 O O . ALA A 1 94 ? 10.812 -11.305 7.09 1 97.12 94 ALA A O 1
ATOM 731 N N . VAL A 1 95 ? 12.305 -11.594 5.496 1 97.06 95 VAL A N 1
ATOM 732 C CA . VAL A 1 95 ? 13.031 -10.375 5.832 1 97.06 95 VAL A CA 1
ATOM 733 C C . VAL A 1 95 ? 12.133 -9.156 5.613 1 97.06 95 VAL A C 1
ATOM 735 O O . VAL A 1 95 ? 12.031 -8.289 6.48 1 97.06 95 VAL A O 1
ATOM 738 N N . TYR A 1 96 ? 11.461 -9.156 4.477 1 96.75 96 TYR A N 1
ATOM 739 C CA . TYR A 1 96 ? 10.602 -8.016 4.156 1 96.75 96 TYR A CA 1
ATOM 740 C C . TYR A 1 96 ? 9.422 -7.945 5.113 1 96.75 96 TYR A C 1
ATOM 742 O O . TYR A 1 96 ? 9.039 -6.859 5.555 1 96.75 96 TYR A O 1
ATOM 750 N N . LEU A 1 97 ? 8.859 -9.07 5.426 1 95.56 97 LEU A N 1
ATOM 751 C CA . LEU A 1 97 ? 7.758 -9.148 6.383 1 95.56 97 LEU A CA 1
ATOM 752 C C . LEU A 1 97 ? 8.164 -8.57 7.73 1 95.56 97 LEU A C 1
ATOM 754 O O . LEU A 1 97 ? 7.387 -7.855 8.367 1 95.56 97 LEU A O 1
ATOM 758 N N . GLU A 1 98 ? 9.289 -8.82 8.094 1 94.44 98 GLU A N 1
ATOM 759 C CA . GLU A 1 98 ? 9.773 -8.297 9.367 1 94.44 98 GLU A CA 1
ATOM 760 C C . GLU A 1 98 ? 9.867 -6.777 9.352 1 94.44 98 GLU A C 1
ATOM 762 O O . GLU A 1 98 ? 9.531 -6.117 10.336 1 94.44 98 GLU A O 1
ATOM 767 N N . PHE A 1 99 ? 10.289 -6.242 8.242 1 94.44 99 PHE A N 1
ATOM 768 C CA . PHE A 1 99 ? 10.398 -4.793 8.102 1 94.44 99 PHE A CA 1
ATOM 769 C C . PHE A 1 99 ? 9.023 -4.141 8.188 1 94.44 99 PHE A C 1
ATOM 771 O O . PHE A 1 99 ? 8.883 -3.037 8.719 1 94.44 99 PHE A O 1
ATOM 778 N N . SER A 1 100 ? 7.996 -4.824 7.684 1 93.75 100 SER A N 1
ATOM 779 C CA . SER A 1 100 ? 6.676 -4.215 7.535 1 93.75 100 SER A CA 1
ATOM 780 C C . SER A 1 100 ? 5.812 -4.469 8.766 1 93.75 100 SER A C 1
ATOM 782 O O . SER A 1 100 ? 4.719 -3.912 8.883 1 93.75 100 SER A O 1
ATOM 784 N N . ARG A 1 101 ? 6.289 -5.289 9.695 1 91.94 101 ARG A N 1
ATOM 785 C CA . ARG A 1 101 ? 5.527 -5.602 10.898 1 91.94 101 ARG A CA 1
ATOM 786 C C . ARG A 1 101 ? 5.445 -4.391 11.82 1 91.94 101 ARG A C 1
ATOM 788 O O . ARG A 1 101 ? 6.465 -3.775 12.141 1 91.94 101 ARG A O 1
ATOM 795 N N . PRO A 1 102 ? 4.281 -4.117 12.359 1 88.5 102 PRO A N 1
ATOM 796 C CA . PRO A 1 102 ? 4.117 -2.928 13.203 1 88.5 102 PRO A CA 1
ATOM 797 C C . PRO A 1 102 ? 4.992 -2.961 14.453 1 88.5 102 PRO A C 1
ATOM 799 O O . PRO A 1 102 ? 5.441 -1.912 14.922 1 88.5 102 PRO A O 1
ATOM 802 N N . ALA A 1 103 ? 5.277 -4.09 14.969 1 90.12 103 ALA A N 1
ATOM 803 C CA . ALA A 1 103 ? 6.074 -4.211 16.188 1 90.12 103 ALA A CA 1
ATOM 804 C C . ALA A 1 103 ? 7.566 -4.156 15.875 1 90.12 103 ALA A C 1
ATOM 806 O O . ALA A 1 103 ? 8.398 -4.125 16.797 1 90.12 103 ALA A O 1
ATOM 807 N N . SER A 1 104 ? 7.945 -4.086 14.602 1 93.69 104 SER A N 1
ATOM 808 C CA . SER A 1 104 ? 9.344 -4.07 14.195 1 93.69 104 SER A CA 1
ATOM 809 C C . SER A 1 104 ? 9.984 -2.715 14.477 1 93.69 104 SER A C 1
ATOM 811 O O . SER A 1 104 ? 9.352 -1.672 14.305 1 93.69 104 SER A O 1
ATOM 813 N N . GLU A 1 105 ? 11.281 -2.719 14.836 1 93.31 105 GLU A N 1
ATOM 814 C CA . GLU A 1 105 ? 12.031 -1.48 15.023 1 93.31 105 GLU A CA 1
ATOM 815 C C . GLU A 1 105 ? 12.164 -0.71 13.719 1 93.31 105 GLU A C 1
ATOM 817 O O . GLU A 1 105 ? 12.391 0.501 13.727 1 93.31 105 GLU A O 1
ATOM 822 N N . TYR A 1 106 ? 12.016 -1.398 12.609 1 94.12 106 TYR A N 1
ATOM 823 C CA . TYR A 1 106 ? 12.219 -0.788 11.297 1 94.12 106 TYR A CA 1
ATOM 824 C C . TYR A 1 106 ? 10.898 -0.283 10.727 1 94.12 106 TYR A C 1
ATOM 826 O O . TYR A 1 106 ? 10.891 0.424 9.711 1 94.12 106 TYR A O 1
ATOM 834 N N . TYR A 1 107 ? 9.812 -0.58 11.406 1 94.69 107 TYR A N 1
ATOM 835 C CA . TYR A 1 107 ? 8.492 -0.29 10.859 1 94.69 107 TYR A CA 1
ATOM 836 C C . TYR A 1 107 ? 8.344 1.196 10.555 1 94.69 107 TYR A C 1
ATOM 838 O O . TYR A 1 107 ? 7.859 1.572 9.484 1 94.69 107 TYR A O 1
ATOM 846 N N . PRO A 1 108 ? 8.828 2.051 11.422 1 94.56 108 PRO A N 1
ATOM 847 C CA . PRO A 1 108 ? 8.672 3.473 11.109 1 94.56 108 PRO A CA 1
ATOM 848 C C . PRO A 1 108 ? 9.406 3.873 9.828 1 94.56 108 PRO A C 1
ATOM 850 O O . PRO A 1 108 ? 8.938 4.742 9.094 1 94.56 108 PRO A O 1
ATOM 853 N N . LEU A 1 109 ? 10.562 3.266 9.578 1 95.06 109 LEU A N 1
ATOM 854 C CA . LEU A 1 109 ? 11.305 3.535 8.352 1 95.06 109 LEU A CA 1
ATOM 855 C C . LEU A 1 109 ? 10.547 3.016 7.137 1 95.06 109 LEU A C 1
ATOM 857 O O . LEU A 1 109 ? 10.461 3.699 6.113 1 95.06 109 LEU A O 1
ATOM 861 N N . TRP A 1 110 ? 10 1.833 7.297 1 94.38 110 TRP A N 1
ATOM 862 C CA . TRP A 1 110 ? 9.195 1.227 6.242 1 94.38 110 TRP A CA 1
ATOM 863 C C . TRP A 1 110 ? 7.977 2.09 5.922 1 94.38 110 TRP A C 1
ATOM 865 O O . TRP A 1 110 ? 7.684 2.352 4.754 1 94.38 110 TRP A O 1
ATOM 875 N N . GLU A 1 111 ? 7.344 2.533 6.945 1 92 111 GLU A N 1
ATOM 876 C CA . GLU A 1 111 ? 6.172 3.389 6.785 1 92 111 GLU A CA 1
ATOM 877 C C . GLU A 1 111 ? 6.527 4.68 6.051 1 92 111 GLU A C 1
ATOM 879 O O . GLU A 1 111 ? 5.789 5.117 5.168 1 92 111 GLU A O 1
ATOM 884 N N . LEU A 1 112 ? 7.617 5.285 6.426 1 91.5 112 LEU A N 1
ATOM 885 C CA . LEU A 1 112 ? 8.07 6.512 5.773 1 91.5 112 LEU A CA 1
ATOM 886 C C . LEU A 1 112 ? 8.328 6.27 4.289 1 91.5 112 LEU A C 1
ATOM 888 O O . LEU A 1 112 ? 7.969 7.098 3.451 1 91.5 112 LEU A O 1
ATOM 892 N N . MET A 1 113 ? 8.898 5.141 3.992 1 90.31 113 MET A N 1
ATOM 893 C CA . MET A 1 113 ? 9.188 4.781 2.609 1 90.31 113 MET A CA 1
ATOM 894 C C . MET A 1 113 ? 7.91 4.656 1.794 1 90.31 113 MET A C 1
ATOM 896 O O . MET A 1 113 ? 7.883 5 0.611 1 90.31 113 MET A O 1
ATOM 900 N N . GLN A 1 114 ? 6.84 4.215 2.443 1 86.44 114 GLN A N 1
ATOM 901 C CA . GLN A 1 114 ? 5.57 4.02 1.751 1 86.44 114 GLN A CA 1
ATOM 902 C C . GLN A 1 114 ? 4.906 5.359 1.437 1 86.44 114 GLN A C 1
ATOM 904 O O . GLN A 1 114 ? 4.098 5.453 0.511 1 86.44 114 GLN A O 1
ATOM 909 N N . ARG A 1 115 ? 5.219 6.332 2.141 1 79.44 115 ARG A N 1
ATOM 910 C CA . ARG A 1 115 ? 4.582 7.637 1.981 1 79.44 115 ARG A CA 1
ATOM 911 C C . ARG A 1 115 ? 5.246 8.438 0.866 1 79.44 115 ARG A C 1
ATOM 913 O O . ARG A 1 115 ? 4.645 9.367 0.319 1 79.44 115 ARG A O 1
ATOM 920 N N . LEU A 1 116 ? 6.477 8.078 0.6 1 72.88 116 LEU A N 1
ATOM 921 C CA . LEU A 1 116 ? 7.219 8.828 -0.408 1 72.88 116 LEU A CA 1
ATOM 922 C C . LEU A 1 116 ? 6.816 8.398 -1.813 1 72.88 116 LEU A C 1
ATOM 924 O O . LEU A 1 116 ? 6.68 7.199 -2.084 1 72.88 116 LEU A O 1
ATOM 928 N N . ASN A 1 117 ? 6.297 9.414 -2.598 1 62.66 117 ASN A N 1
ATOM 929 C CA . ASN A 1 117 ? 6.07 9.172 -4.02 1 62.66 117 ASN A CA 1
ATOM 930 C C . ASN A 1 117 ? 7.363 9.297 -4.82 1 62.66 117 ASN A C 1
ATOM 932 O O . ASN A 1 117 ? 8.125 10.242 -4.633 1 62.66 117 ASN A O 1
ATOM 936 N N . ALA A 1 118 ? 7.656 8.203 -5.535 1 54.84 118 ALA A N 1
ATOM 937 C CA . ALA A 1 118 ? 8.891 8.219 -6.316 1 54.84 118 ALA A CA 1
ATOM 938 C C . ALA A 1 118 ? 8.836 9.297 -7.402 1 54.84 118 ALA A C 1
ATOM 940 O O . ALA A 1 118 ? 9.875 9.727 -7.902 1 54.84 118 ALA A O 1
ATOM 941 N N . ASP A 1 119 ? 7.676 9.555 -8.062 1 53.44 119 ASP A N 1
ATOM 942 C CA . ASP A 1 119 ? 7.551 10.469 -9.188 1 53.44 119 ASP A CA 1
ATOM 943 C C . ASP A 1 119 ? 8.141 11.836 -8.852 1 53.44 119 ASP A C 1
ATOM 945 O O . ASP A 1 119 ? 8.633 12.539 -9.742 1 53.44 119 ASP A O 1
ATOM 949 N N . ARG A 1 120 ? 7.961 12.297 -7.602 1 51.19 120 ARG A N 1
ATOM 950 C CA . ARG A 1 120 ? 8.359 13.68 -7.34 1 51.19 120 ARG A CA 1
ATOM 951 C C . ARG A 1 120 ? 9.875 13.828 -7.387 1 51.19 120 ARG A C 1
ATOM 953 O O . ARG A 1 120 ? 10.391 14.945 -7.496 1 51.19 120 ARG A O 1
ATOM 960 N N . LEU A 1 121 ? 10.57 12.672 -7.352 1 52.47 121 LEU A N 1
ATOM 961 C CA . LEU A 1 121 ? 12 12.938 -7.27 1 52.47 121 LEU A CA 1
ATOM 962 C C . LEU A 1 121 ? 12.766 12.125 -8.312 1 52.47 121 LEU A C 1
ATOM 964 O O . LEU A 1 121 ? 12.477 10.945 -8.516 1 52.47 121 LEU A O 1
ATOM 968 N N . ASP A 1 122 ? 13.016 12.727 -9.43 1 61.41 122 ASP A N 1
ATOM 969 C CA . ASP A 1 122 ? 14.102 12.039 -10.125 1 61.41 122 ASP A CA 1
ATOM 970 C C . ASP A 1 122 ? 14.977 11.266 -9.141 1 61.41 122 ASP A C 1
ATOM 972 O O . ASP A 1 122 ? 15.82 11.852 -8.461 1 61.41 122 ASP A O 1
ATOM 976 N N . SER A 1 123 ? 14.531 10.078 -8.945 1 72.06 123 SER A N 1
ATOM 977 C CA . SER A 1 123 ? 15.312 9.289 -7.996 1 72.06 123 SER A CA 1
ATOM 978 C C . SER A 1 123 ? 16.781 9.281 -8.367 1 72.06 123 SER A C 1
ATOM 980 O O . SER A 1 123 ? 17.141 9.102 -9.539 1 72.06 123 SER A O 1
ATOM 982 N N . PRO A 1 124 ? 17.625 9.648 -7.426 1 77.69 124 PRO A N 1
ATOM 983 C CA . PRO A 1 124 ? 19.062 9.57 -7.684 1 77.69 124 PRO A CA 1
ATOM 984 C C . PRO A 1 124 ? 19.5 8.203 -8.211 1 77.69 124 PRO A C 1
ATOM 986 O O . PRO A 1 124 ? 18.828 7.203 -7.953 1 77.69 124 PRO A O 1
ATOM 989 N N . VAL A 1 125 ? 20.484 8.172 -8.953 1 85.44 125 VAL A N 1
ATOM 990 C CA . VAL A 1 125 ? 21.047 6.957 -9.531 1 85.44 125 VAL A CA 1
ATOM 991 C C . VAL A 1 125 ? 21.312 5.934 -8.43 1 85.44 125 VAL A C 1
ATOM 993 O O . VAL A 1 125 ? 21.094 4.738 -8.617 1 85.44 125 VAL A O 1
ATOM 996 N N . SER A 1 126 ? 21.781 6.461 -7.312 1 88.44 126 SER A N 1
ATOM 997 C CA . SER A 1 126 ? 22.109 5.578 -6.195 1 88.44 126 SER A CA 1
ATOM 998 C C . SER A 1 126 ? 20.875 4.832 -5.707 1 88.44 126 SER A C 1
ATOM 1000 O O . SER A 1 126 ? 20.938 3.641 -5.395 1 88.44 126 SER A O 1
ATOM 1002 N N . TYR A 1 127 ? 19.75 5.469 -5.695 1 86.69 127 TYR A N 1
ATOM 1003 C CA . TYR A 1 127 ? 18.484 4.852 -5.297 1 86.69 127 TYR A CA 1
ATOM 1004 C C . TYR A 1 127 ? 18.078 3.758 -6.277 1 86.69 127 TYR A C 1
ATOM 1006 O O . TYR A 1 127 ? 17.703 2.66 -5.867 1 86.69 127 TYR A O 1
ATOM 1014 N N . GLN A 1 128 ? 18.219 4.051 -7.5 1 86.06 128 GLN A N 1
ATOM 1015 C CA . GLN A 1 128 ? 17.875 3.1 -8.547 1 86.06 128 GLN A CA 1
ATOM 1016 C C . GLN A 1 128 ? 18.766 1.859 -8.484 1 86.06 128 GLN A C 1
ATOM 1018 O O . GLN A 1 128 ? 18.281 0.737 -8.664 1 86.06 128 GLN A O 1
ATOM 1023 N N . GLN A 1 129 ? 19.984 2.08 -8.211 1 91.5 129 GLN A N 1
ATOM 1024 C CA . GLN A 1 129 ? 20.938 0.975 -8.117 1 91.5 129 GLN A CA 1
ATOM 1025 C C . GLN A 1 129 ? 20.609 0.066 -6.938 1 91.5 129 GLN A C 1
ATOM 1027 O O . GLN A 1 129 ? 20.688 -1.159 -7.047 1 91.5 129 GLN A O 1
ATOM 1032 N N . LYS A 1 130 ? 20.234 0.653 -5.891 1 93.25 130 LYS A N 1
ATOM 1033 C CA . LYS A 1 130 ? 19.906 -0.125 -4.699 1 93.25 130 LYS A CA 1
ATOM 1034 C C . LYS A 1 130 ? 18.641 -0.943 -4.91 1 93.25 130 LYS A C 1
ATOM 1036 O O . LYS A 1 130 ? 18.578 -2.117 -4.539 1 93.25 130 LYS A O 1
ATOM 1041 N N . THR A 1 131 ? 17.641 -0.318 -5.5 1 90.25 131 THR A N 1
ATOM 1042 C CA . THR A 1 131 ? 16.406 -1.044 -5.797 1 90.25 131 THR A CA 1
ATOM 1043 C C . THR A 1 131 ? 16.672 -2.17 -6.793 1 90.25 131 THR A C 1
ATOM 1045 O O . THR A 1 131 ? 16.156 -3.277 -6.633 1 90.25 131 THR A O 1
ATOM 1048 N N . ALA A 1 132 ? 17.547 -1.897 -7.785 1 91.19 132 ALA A N 1
ATOM 1049 C CA . ALA A 1 132 ? 17.922 -2.922 -8.758 1 91.19 132 ALA A CA 1
ATOM 1050 C C . ALA A 1 132 ? 18.625 -4.098 -8.078 1 91.19 132 ALA A C 1
ATOM 1052 O O . ALA A 1 132 ? 18.391 -5.254 -8.438 1 91.19 132 ALA A O 1
ATOM 1053 N N . LEU A 1 133 ? 19.453 -3.771 -7.16 1 95.06 133 LEU A N 1
ATOM 1054 C CA . LEU A 1 133 ? 20.156 -4.816 -6.426 1 95.06 133 LEU A CA 1
ATOM 1055 C C . LEU A 1 133 ? 19.172 -5.688 -5.645 1 95.06 133 LEU A C 1
ATOM 1057 O O . LEU A 1 133 ? 19.266 -6.918 -5.672 1 95.06 133 LEU A O 1
ATOM 1061 N N . LEU A 1 134 ? 18.219 -5.078 -5 1 94.94 134 LEU A N 1
ATOM 1062 C CA . LEU A 1 134 ? 17.203 -5.812 -4.266 1 94.94 134 LEU A CA 1
ATOM 1063 C C . LEU A 1 134 ? 16.422 -6.734 -5.195 1 94.94 134 LEU A C 1
ATOM 1065 O O . LEU A 1 134 ? 16.219 -7.91 -4.887 1 94.94 134 LEU A O 1
ATOM 1069 N N . PHE A 1 135 ? 16.047 -6.262 -6.367 1 93.5 135 PHE A N 1
ATOM 1070 C CA . PHE A 1 135 ? 15.289 -7.055 -7.32 1 93.5 135 PHE A CA 1
ATOM 1071 C C . PHE A 1 135 ? 16.141 -8.188 -7.887 1 93.5 135 PHE A C 1
ATOM 1073 O O . PHE A 1 135 ? 15.617 -9.266 -8.18 1 93.5 135 PHE A O 1
ATOM 1080 N N . SER A 1 136 ? 17.438 -7.941 -7.977 1 95.81 136 SER A N 1
ATOM 1081 C CA . SER A 1 136 ? 18.312 -8.992 -8.484 1 95.81 136 SER A CA 1
ATOM 1082 C C . SER A 1 136 ? 18.312 -10.211 -7.562 1 95.81 136 SER A C 1
ATOM 1084 O O . SER A 1 136 ? 18.406 -11.344 -8.031 1 95.81 136 SER A O 1
ATOM 1086 N N . TYR A 1 137 ? 18.188 -10 -6.25 1 96.69 137 TYR A N 1
ATOM 1087 C CA . TYR A 1 137 ? 18.062 -11.117 -5.324 1 96.69 137 TYR A CA 1
ATOM 1088 C C . TYR A 1 137 ? 16.766 -11.891 -5.578 1 96.69 137 TYR A C 1
ATOM 1090 O O . TYR A 1 137 ? 16.766 -13.125 -5.594 1 96.69 137 TYR A O 1
ATOM 1098 N N . GLY A 1 138 ? 15.695 -11.156 -5.758 1 96.69 138 GLY A N 1
ATOM 1099 C CA . GLY A 1 138 ? 14.43 -11.789 -6.09 1 96.69 138 GLY A CA 1
ATOM 1100 C C . GLY A 1 138 ? 14.469 -12.578 -7.387 1 96.69 138 GLY A C 1
ATOM 1101 O O . GLY A 1 138 ? 13.961 -13.695 -7.457 1 96.69 138 GLY A O 1
ATOM 1102 N N . GLU A 1 139 ? 15.07 -11.992 -8.367 1 96.75 139 GLU A N 1
ATOM 1103 C CA . GLU A 1 139 ? 15.156 -12.648 -9.672 1 96.75 139 GLU A CA 1
ATOM 1104 C C . GLU A 1 139 ? 15.953 -13.945 -9.586 1 96.75 139 GLU A C 1
ATOM 1106 O O . GLU A 1 139 ? 15.586 -14.945 -10.203 1 96.75 139 GLU A O 1
ATOM 1111 N N . ARG A 1 140 ? 17.047 -13.883 -8.836 1 97.25 140 ARG A N 1
ATOM 1112 C CA . ARG A 1 140 ? 17.859 -15.086 -8.656 1 97.25 140 ARG A CA 1
ATOM 1113 C C . ARG A 1 140 ? 17.047 -16.203 -8.008 1 97.25 140 ARG A C 1
ATOM 1115 O O . ARG A 1 140 ? 17.109 -17.359 -8.43 1 97.25 140 ARG A O 1
ATOM 1122 N N . ALA A 1 141 ? 16.266 -15.852 -7.02 1 97.62 141 ALA A N 1
ATOM 1123 C CA . ALA A 1 141 ? 15.445 -16.844 -6.316 1 97.62 141 ALA A CA 1
ATOM 1124 C C . ALA A 1 141 ? 14.328 -17.375 -7.211 1 97.62 141 ALA A C 1
ATOM 1126 O O . ALA A 1 141 ? 14.055 -18.578 -7.238 1 97.62 141 ALA A O 1
ATOM 1127 N N . VAL A 1 142 ? 13.641 -16.469 -7.93 1 97.75 142 VAL A N 1
ATOM 1128 C CA . VAL A 1 142 ? 12.562 -16.875 -8.836 1 97.75 142 VAL A CA 1
ATOM 1129 C C . VAL A 1 142 ? 13.125 -17.781 -9.922 1 97.75 142 VAL A C 1
ATOM 1131 O O . VAL A 1 142 ? 12.531 -18.812 -10.242 1 97.75 142 VAL A O 1
ATOM 1134 N N . GLN A 1 143 ? 14.242 -17.391 -10.5 1 97 143 GLN A N 1
ATOM 1135 C CA . GLN A 1 143 ? 14.852 -18.172 -11.562 1 97 143 GLN A CA 1
ATOM 1136 C C . GLN A 1 143 ? 15.242 -19.562 -11.062 1 97 143 GLN A C 1
ATOM 1138 O O . GLN A 1 143 ? 15.102 -20.547 -11.789 1 97 143 GLN A O 1
ATOM 1143 N N . LYS A 1 144 ? 15.758 -19.625 -9.883 1 96.81 144 LYS A N 1
ATOM 1144 C CA . LYS A 1 144 ? 16.094 -20.922 -9.297 1 96.81 144 LYS A CA 1
ATOM 1145 C C . LYS A 1 144 ? 14.844 -21.781 -9.117 1 96.81 144 LYS A C 1
ATOM 1147 O O . LYS A 1 144 ? 14.898 -23 -9.312 1 96.81 144 LYS A O 1
ATOM 1152 N N . ALA A 1 145 ? 13.742 -21.188 -8.75 1 96.75 145 ALA A N 1
ATOM 1153 C CA . ALA A 1 145 ? 12.492 -21.906 -8.547 1 96.75 145 ALA A CA 1
ATOM 1154 C C . ALA A 1 145 ? 11.867 -22.312 -9.883 1 96.75 145 ALA A C 1
ATOM 1156 O O . ALA A 1 145 ? 11.219 -23.359 -9.984 1 96.75 145 ALA A O 1
ATOM 1157 N N . ILE A 1 146 ? 12.016 -21.453 -10.875 1 96.81 146 ILE A N 1
ATOM 1158 C CA . ILE A 1 146 ? 11.445 -21.656 -12.195 1 96.81 146 ILE A CA 1
ATOM 1159 C C . ILE A 1 146 ? 12.508 -21.391 -13.266 1 96.81 146 ILE A C 1
ATOM 1161 O O . ILE A 1 146 ? 12.5 -20.359 -13.922 1 96.81 146 ILE A O 1
ATOM 1165 N N . PRO A 1 147 ? 13.281 -22.359 -13.586 1 95.69 147 PRO A N 1
ATOM 1166 C CA . PRO A 1 147 ? 14.469 -22.188 -14.43 1 95.69 147 PRO A CA 1
ATOM 1167 C C . PRO A 1 147 ? 14.125 -21.734 -15.844 1 95.69 147 PRO A C 1
ATOM 1169 O O . PRO A 1 147 ? 14.945 -21.078 -16.5 1 95.69 147 PRO A O 1
ATOM 1172 N N . ARG A 1 148 ? 12.93 -21.922 -16.297 1 95.25 148 ARG A N 1
ATOM 1173 C CA . ARG A 1 148 ? 12.57 -21.578 -17.672 1 95.25 148 ARG A CA 1
ATOM 1174 C C . ARG A 1 148 ? 12.398 -20.078 -17.828 1 95.25 148 ARG A C 1
ATOM 1176 O O . ARG A 1 148 ? 12.367 -19.562 -18.938 1 95.25 148 ARG A O 1
ATOM 1183 N N . LEU A 1 149 ? 12.164 -19.375 -16.734 1 95 149 LEU A N 1
ATOM 1184 C CA . LEU A 1 149 ? 11.953 -17.922 -16.812 1 95 149 LEU A CA 1
ATOM 1185 C C . LEU A 1 149 ? 13.273 -17.203 -17.031 1 95 149 LEU A C 1
ATOM 1187 O O . LEU A 1 149 ? 14.211 -17.375 -16.25 1 95 149 LEU A O 1
ATOM 1191 N N . THR A 1 150 ? 13.344 -16.453 -18.125 1 92.75 150 THR A N 1
ATOM 1192 C CA . THR A 1 150 ? 14.523 -15.641 -18.422 1 92.75 150 THR A CA 1
ATOM 1193 C C . THR A 1 150 ? 14.125 -14.289 -19 1 92.75 150 THR A C 1
ATOM 1195 O O . THR A 1 150 ? 12.945 -14.055 -19.281 1 92.75 150 THR A O 1
ATOM 1198 N N . GLY A 1 151 ? 15.07 -13.344 -19 1 91.94 151 GLY A N 1
ATOM 1199 C CA . GLY A 1 151 ? 14.859 -12.055 -19.641 1 91.94 151 GLY A CA 1
ATOM 1200 C C . GLY A 1 151 ? 13.711 -11.266 -19.047 1 91.94 151 GLY A C 1
ATOM 1201 O O . GLY A 1 151 ? 13.625 -11.117 -17.828 1 91.94 151 GLY A O 1
ATOM 1202 N N . THR A 1 152 ? 12.898 -10.75 -19.891 1 91.06 152 THR A N 1
ATOM 1203 C CA . THR A 1 152 ? 11.82 -9.852 -19.484 1 91.06 152 THR A CA 1
ATOM 1204 C C . THR A 1 152 ? 10.75 -10.602 -18.703 1 91.06 152 THR A C 1
ATOM 1206 O O . THR A 1 152 ? 10.148 -10.047 -17.781 1 91.06 152 THR A O 1
ATOM 1209 N N . GLU A 1 153 ? 10.562 -11.859 -19.078 1 92.75 153 GLU A N 1
ATOM 1210 C CA . GLU A 1 153 ? 9.57 -12.656 -18.359 1 92.75 153 GLU A CA 1
ATOM 1211 C C . GLU A 1 153 ? 9.969 -12.836 -16.891 1 92.75 153 GLU A C 1
ATOM 1213 O O . GLU A 1 153 ? 9.117 -12.766 -16 1 92.75 153 GLU A O 1
ATOM 1218 N N . LEU A 1 154 ? 11.273 -13.094 -16.656 1 95.25 154 LEU A N 1
ATOM 1219 C CA . LEU A 1 154 ? 11.797 -13.234 -15.305 1 95.25 154 LEU A CA 1
ATOM 1220 C C . LEU A 1 154 ? 11.625 -11.945 -14.516 1 95.25 154 LEU A C 1
ATOM 1222 O O . LEU A 1 154 ? 11.148 -11.961 -13.375 1 95.25 154 LEU A O 1
ATOM 1226 N N . THR A 1 155 ? 11.945 -10.844 -15.133 1 93.31 155 THR A N 1
ATOM 1227 C CA . THR A 1 155 ? 11.836 -9.539 -14.492 1 93.31 155 THR A CA 1
ATOM 1228 C C . THR A 1 155 ? 10.383 -9.234 -14.133 1 93.31 155 THR A C 1
ATOM 1230 O O . THR A 1 155 ? 10.094 -8.82 -13.008 1 93.31 155 THR A O 1
ATOM 1233 N N . GLU A 1 156 ? 9.477 -9.5 -15.008 1 92.56 156 GLU A N 1
ATOM 1234 C CA . GLU A 1 156 ? 8.062 -9.219 -14.781 1 92.56 156 GLU A CA 1
ATOM 1235 C C . GLU A 1 156 ? 7.488 -10.109 -13.688 1 92.56 156 GLU A C 1
ATOM 1237 O O . GLU A 1 156 ? 6.777 -9.633 -12.797 1 92.56 156 GLU A O 1
ATOM 1242 N N . ALA A 1 157 ? 7.832 -11.391 -13.781 1 94.94 157 ALA A N 1
ATOM 1243 C CA . ALA A 1 157 ? 7.355 -12.32 -12.758 1 94.94 157 ALA A CA 1
ATOM 1244 C C . ALA A 1 157 ? 7.852 -11.914 -11.375 1 94.94 157 ALA A C 1
ATOM 1246 O O . ALA A 1 157 ? 7.094 -11.961 -10.398 1 94.94 157 ALA A O 1
ATOM 1247 N N . THR A 1 158 ? 9.094 -11.508 -11.289 1 95.75 158 THR A N 1
ATOM 1248 C CA . THR A 1 158 ? 9.688 -11.117 -10.016 1 95.75 158 THR A CA 1
ATOM 1249 C C . THR A 1 158 ? 9.008 -9.859 -9.469 1 95.75 158 THR A C 1
ATOM 1251 O O . THR A 1 158 ? 8.711 -9.781 -8.273 1 95.75 158 THR A O 1
ATOM 1254 N N . ARG A 1 159 ? 8.688 -8.938 -10.32 1 94.56 159 ARG A N 1
ATOM 1255 C CA . ARG A 1 159 ? 8.023 -7.707 -9.906 1 94.56 159 ARG A CA 1
ATOM 1256 C C . ARG A 1 159 ? 6.598 -7.98 -9.438 1 94.56 159 ARG A C 1
ATOM 1258 O O . ARG A 1 159 ? 6.141 -7.402 -8.445 1 94.56 159 ARG A O 1
ATOM 1265 N N . ILE A 1 160 ? 5.941 -8.836 -10.164 1 96.12 160 ILE A N 1
ATOM 1266 C CA . ILE A 1 160 ? 4.578 -9.188 -9.789 1 96.12 160 ILE A CA 1
ATOM 1267 C C . ILE A 1 160 ? 4.578 -9.867 -8.422 1 96.12 160 ILE A C 1
ATOM 1269 O O . ILE A 1 160 ? 3.764 -9.539 -7.559 1 96.12 160 ILE A O 1
ATOM 1273 N N . LEU A 1 161 ? 5.48 -10.766 -8.227 1 97.5 161 LEU A N 1
ATOM 1274 C CA . LEU A 1 161 ? 5.559 -11.453 -6.941 1 97.5 161 LEU A CA 1
ATOM 1275 C C . LEU A 1 161 ? 5.883 -10.484 -5.816 1 97.5 161 LEU A C 1
ATOM 1277 O O . LEU A 1 161 ? 5.25 -10.516 -4.758 1 97.5 161 LEU A O 1
ATOM 1281 N N . TRP A 1 162 ? 6.848 -9.648 -6.059 1 96.31 162 TRP A N 1
ATOM 1282 C CA . TRP A 1 162 ? 7.223 -8.648 -5.062 1 96.31 162 TRP A CA 1
ATOM 1283 C C . TRP A 1 162 ? 6.039 -7.746 -4.73 1 96.31 162 TRP A C 1
ATOM 1285 O O . TRP A 1 162 ? 5.746 -7.5 -3.559 1 96.31 162 TRP A O 1
ATOM 1295 N N . ALA A 1 163 ? 5.398 -7.25 -5.758 1 96.31 163 ALA A N 1
ATOM 1296 C CA . ALA A 1 163 ? 4.238 -6.383 -5.559 1 96.31 163 ALA A CA 1
ATOM 1297 C C . ALA A 1 163 ? 3.146 -7.098 -4.766 1 96.31 163 ALA A C 1
ATOM 1299 O O . ALA A 1 163 ? 2.48 -6.488 -3.926 1 96.31 163 ALA A O 1
ATOM 1300 N N . SER A 1 164 ? 2.955 -8.359 -5.051 1 97.94 164 SER A N 1
ATOM 1301 C CA . SER A 1 164 ? 1.957 -9.164 -4.352 1 97.94 164 SER A CA 1
ATOM 1302 C C . SER A 1 164 ? 2.287 -9.289 -2.869 1 97.94 164 SER A C 1
ATOM 1304 O O . SER A 1 164 ? 1.425 -9.078 -2.016 1 97.94 164 SER A O 1
ATOM 1306 N N . ILE A 1 165 ? 3.512 -9.578 -2.588 1 97.62 165 ILE A N 1
ATOM 1307 C CA . ILE A 1 165 ? 3.959 -9.695 -1.204 1 97.62 165 ILE A CA 1
ATOM 1308 C C . ILE A 1 165 ? 3.814 -8.344 -0.504 1 97.62 165 ILE A C 1
ATOM 1310 O O . ILE A 1 165 ? 3.326 -8.273 0.626 1 97.62 165 ILE A O 1
ATOM 1314 N N . HIS A 1 166 ? 4.195 -7.316 -1.171 1 95.81 166 HIS A N 1
ATOM 1315 C CA . HIS A 1 166 ? 4.043 -5.969 -0.636 1 95.81 166 HIS A CA 1
ATOM 1316 C C . HIS A 1 166 ? 2.588 -5.68 -0.276 1 95.81 166 HIS A C 1
ATOM 1318 O O . HIS A 1 166 ? 2.311 -5.066 0.756 1 95.81 166 HIS A O 1
ATOM 1324 N N . GLY A 1 167 ? 1.702 -6.09 -1.165 1 96.12 167 GLY A N 1
ATOM 1325 C CA . GLY A 1 167 ? 0.289 -5.879 -0.891 1 96.12 167 GLY A CA 1
ATOM 1326 C C . GLY A 1 167 ? -0.174 -6.539 0.395 1 96.12 167 GLY A C 1
ATOM 1327 O O . GLY A 1 167 ? -0.908 -5.93 1.179 1 96.12 167 GLY A O 1
ATOM 1328 N N . ILE A 1 168 ? 0.218 -7.715 0.633 1 95.19 168 ILE A N 1
ATOM 1329 C CA . ILE A 1 168 ? -0.115 -8.422 1.862 1 95.19 168 ILE A CA 1
ATOM 1330 C C . ILE A 1 168 ? 0.443 -7.668 3.064 1 95.19 168 ILE A C 1
ATOM 1332 O O . ILE A 1 168 ? -0.269 -7.434 4.043 1 95.19 168 ILE A O 1
ATOM 1336 N N . CYS A 1 169 ? 1.664 -7.23 2.971 1 94.5 169 CYS A N 1
ATOM 1337 C CA . CYS A 1 169 ? 2.316 -6.516 4.062 1 94.5 169 CYS A CA 1
ATOM 1338 C C . CYS A 1 169 ? 1.619 -5.188 4.34 1 94.5 169 CYS A C 1
ATOM 1340 O O . CYS A 1 169 ? 1.365 -4.848 5.496 1 94.5 169 CYS A O 1
ATOM 1342 N N . HIS A 1 170 ? 1.387 -4.5 3.275 1 92.94 170 HIS A N 1
ATOM 1343 C CA . HIS A 1 170 ? 0.774 -3.182 3.395 1 92.94 170 HIS A CA 1
ATOM 1344 C C . HIS A 1 170 ? -0.598 -3.27 4.055 1 92.94 170 HIS A C 1
ATOM 1346 O O . HIS A 1 170 ? -0.899 -2.504 4.973 1 92.94 170 HIS A O 1
ATOM 1352 N N . LEU A 1 171 ? -1.405 -4.16 3.646 1 91.31 171 LEU A N 1
ATOM 1353 C CA . LEU A 1 171 ? -2.746 -4.309 4.199 1 91.31 171 LEU A CA 1
ATOM 1354 C C . LEU A 1 171 ? -2.691 -4.848 5.625 1 91.31 171 LEU A C 1
ATOM 1356 O O . LEU A 1 171 ? -3.477 -4.434 6.48 1 91.31 171 LEU A O 1
ATOM 1360 N N . HIS A 1 172 ? -1.789 -5.75 5.871 1 88.56 172 HIS A N 1
ATOM 1361 C CA . HIS A 1 172 ? -1.614 -6.281 7.223 1 88.56 172 HIS A CA 1
ATOM 1362 C C . HIS A 1 172 ? -1.24 -5.172 8.203 1 88.56 172 HIS A C 1
ATOM 1364 O O . HIS A 1 172 ? -1.8 -5.094 9.297 1 88.56 172 HIS A O 1
ATOM 1370 N N . ALA A 1 173 ? -0.348 -4.332 7.832 1 86.25 173 ALA A N 1
ATOM 1371 C CA . ALA A 1 173 ? 0.132 -3.246 8.68 1 86.25 173 ALA A CA 1
ATOM 1372 C C . ALA A 1 173 ? -1.006 -2.303 9.062 1 86.25 173 ALA A C 1
ATOM 1374 O O . ALA A 1 173 ? -0.937 -1.621 10.094 1 86.25 173 ALA A O 1
ATOM 1375 N N . ARG A 1 174 ? -2.053 -2.303 8.273 1 82.5 174 ARG A N 1
ATOM 1376 C CA . ARG A 1 174 ? -3.17 -1.388 8.492 1 82.5 174 ARG A CA 1
ATOM 1377 C C . ARG A 1 174 ? -4.418 -2.143 8.945 1 82.5 174 ARG A C 1
ATOM 1379 O O . ARG A 1 174 ? -5.512 -1.577 8.977 1 82.5 174 ARG A O 1
ATOM 1386 N N . ASP A 1 175 ? -4.219 -3.457 9.141 1 78.62 175 ASP A N 1
ATOM 1387 C CA . ASP A 1 175 ? -5.285 -4.336 9.617 1 78.62 175 ASP A CA 1
ATOM 1388 C C . ASP A 1 175 ? -6.453 -4.359 8.633 1 78.62 175 ASP A C 1
ATOM 1390 O O . ASP A 1 175 ? -7.613 -4.285 9.039 1 78.62 175 ASP A O 1
ATOM 1394 N N . LYS A 1 176 ? -6.102 -4.34 7.469 1 76.88 176 LYS A N 1
ATOM 1395 C CA . LYS A 1 176 ? -7.121 -4.293 6.426 1 76.88 176 LYS A CA 1
ATOM 1396 C C . LYS A 1 176 ? -7.227 -5.633 5.699 1 76.88 176 LYS A C 1
ATOM 1398 O O . LYS A 1 176 ? -8.055 -5.797 4.801 1 76.88 176 LYS A O 1
ATOM 1403 N N . LEU A 1 177 ? -6.254 -6.504 6.023 1 69.94 177 LEU A N 1
ATOM 1404 C CA . LEU A 1 177 ? -6.375 -7.832 5.434 1 69.94 177 LEU A CA 1
ATOM 1405 C C . LEU A 1 177 ? -7.598 -8.562 5.98 1 69.94 177 LEU A C 1
ATOM 1407 O O . LEU A 1 177 ? -8.109 -9.484 5.352 1 69.94 177 LEU A O 1
ATOM 1411 N N . VAL A 1 178 ? -8.633 -7.844 6.617 1 58.47 178 VAL A N 1
ATOM 1412 C CA . VAL A 1 178 ? -9.852 -8.344 7.25 1 58.47 178 VAL A CA 1
ATOM 1413 C C . VAL A 1 178 ? -9.727 -9.852 7.484 1 58.47 178 VAL A C 1
ATOM 1415 O O . VAL A 1 178 ? -10 -10.648 6.59 1 58.47 178 VAL A O 1
ATOM 1418 N N . SER A 1 179 ? -8.508 -10.219 7.984 1 51.53 179 SER A N 1
ATOM 1419 C CA . SER A 1 179 ? -8.336 -11.648 8.25 1 51.53 179 SER A CA 1
ATOM 1420 C C . SER A 1 179 ? -9.508 -12.211 9.047 1 51.53 179 SER A C 1
ATOM 1422 O O . SER A 1 179 ? -9.953 -11.586 10.016 1 51.53 179 SER A O 1
ATOM 1424 N N . THR A 1 180 ? -10.422 -12.781 8.578 1 46.22 180 THR A N 1
ATOM 1425 C CA . THR A 1 180 ? -11.359 -13.633 9.297 1 46.22 180 THR A CA 1
ATOM 1426 C C . THR A 1 180 ? -10.68 -14.305 10.484 1 46.22 180 THR A C 1
ATOM 1428 O O . THR A 1 180 ? -11.219 -15.25 11.07 1 46.22 180 THR A O 1
ATOM 1431 N N . GLY A 1 181 ? -9.844 -13.578 11.289 1 46.75 181 GLY A N 1
ATOM 1432 C CA . GLY A 1 181 ? -9.312 -14.312 12.422 1 46.75 181 GLY A CA 1
ATOM 1433 C C . GLY A 1 181 ? -8.211 -15.289 12.047 1 46.75 181 GLY A C 1
ATOM 1434 O O . GLY A 1 181 ? -7.551 -15.852 12.914 1 46.75 181 GLY A O 1
ATOM 1435 N N . GLN A 1 182 ? -8.023 -15.891 10.75 1 52.72 182 GLN A N 1
ATOM 1436 C CA . GLN A 1 182 ? -7.535 -17.266 10.648 1 52.72 182 GLN A CA 1
ATOM 1437 C C . GLN A 1 182 ? -6.043 -17.297 10.328 1 52.72 182 GLN A C 1
ATOM 1439 O O . GLN A 1 182 ? -5.324 -18.188 10.773 1 52.72 182 GLN A O 1
ATOM 1444 N N . SER A 1 183 ? -5.469 -16.562 9.18 1 62.94 183 SER A N 1
ATOM 1445 C CA . SER A 1 183 ? -4.113 -17.016 8.891 1 62.94 183 SER A CA 1
ATOM 1446 C C . SER A 1 183 ? -3.086 -15.93 9.18 1 62.94 183 SER A C 1
ATOM 1448 O O . SER A 1 183 ? -3.283 -14.773 8.805 1 62.94 183 SER A O 1
ATOM 1450 N N . PRO A 1 184 ? -2.053 -16.25 9.984 1 82.19 184 PRO A N 1
ATOM 1451 C CA . PRO A 1 184 ? -0.877 -15.398 10.141 1 82.19 184 PRO A CA 1
ATOM 1452 C C . PRO A 1 184 ? -0.29 -14.953 8.805 1 82.19 184 PRO A C 1
ATOM 1454 O O . PRO A 1 184 ? -0.383 -15.68 7.812 1 82.19 184 PRO A O 1
ATOM 1457 N N . ILE A 1 185 ? 0.115 -13.75 8.75 1 89.44 185 ILE A N 1
ATOM 1458 C CA . ILE A 1 185 ? 0.653 -13.117 7.555 1 89.44 185 ILE A CA 1
ATOM 1459 C C . ILE A 1 185 ? 1.728 -14.008 6.938 1 89.44 185 ILE A C 1
ATOM 1461 O O . ILE A 1 185 ? 1.834 -14.102 5.711 1 89.44 185 ILE A O 1
ATOM 1465 N N . ASN A 1 186 ? 2.52 -14.664 7.785 1 91.62 186 ASN A N 1
ATOM 1466 C CA . ASN A 1 186 ? 3.584 -15.531 7.297 1 91.62 186 ASN A CA 1
ATOM 1467 C C . ASN A 1 186 ? 3.027 -16.703 6.492 1 91.62 186 ASN A C 1
ATOM 1469 O O . ASN A 1 186 ? 3.619 -17.109 5.492 1 91.62 186 ASN A O 1
ATOM 1473 N N . ILE A 1 187 ? 1.961 -17.203 6.914 1 92.62 187 ILE A N 1
ATOM 1474 C CA . ILE A 1 187 ? 1.33 -18.328 6.223 1 92.62 187 ILE A CA 1
ATOM 1475 C C . ILE A 1 187 ? 0.75 -17.844 4.891 1 92.62 187 ILE A C 1
ATOM 1477 O O . ILE A 1 187 ? 0.859 -18.531 3.875 1 92.62 187 ILE A O 1
ATOM 1481 N N . MET A 1 188 ? 0.157 -16.688 4.848 1 93.69 188 MET A N 1
ATOM 1482 C CA . MET A 1 188 ? -0.402 -16.125 3.621 1 93.69 188 MET A CA 1
ATOM 1483 C C . MET A 1 188 ? 0.685 -15.93 2.57 1 93.69 188 MET A C 1
ATOM 1485 O O . MET A 1 188 ? 0.493 -16.266 1.4 1 93.69 188 MET A O 1
ATOM 1489 N N . VAL A 1 189 ? 1.784 -15.422 3.004 1 96.38 189 VAL A N 1
ATOM 1490 C CA . VAL A 1 189 ? 2.887 -15.164 2.084 1 96.38 189 VAL A CA 1
ATOM 1491 C C . VAL A 1 189 ? 3.449 -16.484 1.57 1 96.38 189 VAL A C 1
ATOM 1493 O O . VAL A 1 189 ? 3.764 -16.609 0.385 1 96.38 189 VAL A O 1
ATOM 1496 N N . LYS A 1 190 ? 3.617 -17.438 2.473 1 95.88 190 LYS A N 1
ATOM 1497 C CA . LYS A 1 190 ? 4.062 -18.766 2.059 1 95.88 190 LYS A CA 1
ATOM 1498 C C . LYS A 1 190 ? 3.121 -19.359 1.015 1 95.88 190 LYS A C 1
ATOM 1500 O O . LYS A 1 190 ? 3.57 -19.922 0.016 1 95.88 190 LYS A O 1
ATOM 1505 N N . HIS A 1 191 ? 1.838 -19.203 1.269 1 95.25 191 HIS A N 1
ATOM 1506 C CA . HIS A 1 191 ? 0.836 -19.688 0.329 1 95.25 191 HIS A CA 1
ATOM 1507 C C . HIS A 1 191 ? 0.943 -18.984 -1.014 1 95.25 191 HIS A C 1
ATOM 1509 O O . HIS A 1 191 ? 0.889 -19.609 -2.068 1 95.25 191 HIS A O 1
ATOM 1515 N N . LEU A 1 192 ? 1.074 -17.703 -0.982 1 97.75 192 LEU A N 1
ATOM 1516 C CA . LEU A 1 192 ? 1.222 -16.922 -2.205 1 97.75 192 LEU A CA 1
ATOM 1517 C C . LEU A 1 192 ? 2.42 -17.406 -3.018 1 97.75 192 LEU A C 1
ATOM 1519 O O . LEU A 1 192 ? 2.309 -17.625 -4.227 1 97.75 192 LEU A O 1
ATOM 1523 N N . ILE A 1 193 ? 3.562 -17.594 -2.359 1 98.12 193 ILE A N 1
ATOM 1524 C CA . ILE A 1 193 ? 4.781 -18 -3.043 1 98.12 193 ILE A CA 1
ATOM 1525 C C . ILE A 1 193 ? 4.574 -19.375 -3.684 1 98.12 193 ILE A C 1
ATOM 1527 O O . ILE A 1 193 ? 4.949 -19.594 -4.84 1 98.12 193 ILE A O 1
ATOM 1531 N N . HIS A 1 194 ? 3.953 -20.25 -2.965 1 96.88 194 HIS A N 1
ATOM 1532 C CA . HIS A 1 194 ? 3.676 -21.594 -3.479 1 96.88 194 HIS A CA 1
ATOM 1533 C C . HIS A 1 194 ? 2.766 -21.531 -4.699 1 96.88 194 HIS A C 1
ATOM 1535 O O . HIS A 1 194 ? 3.039 -22.172 -5.715 1 96.88 194 HIS A O 1
ATOM 1541 N N . ILE A 1 195 ? 1.705 -20.75 -4.609 1 96.75 195 ILE A N 1
ATOM 1542 C CA . ILE A 1 195 ? 0.752 -20.578 -5.699 1 96.75 195 ILE A CA 1
ATOM 1543 C C . ILE A 1 195 ? 1.464 -20 -6.922 1 96.75 195 ILE A C 1
ATOM 1545 O O . ILE A 1 195 ? 1.265 -20.469 -8.047 1 96.75 195 ILE A O 1
ATOM 1549 N N . PHE A 1 196 ? 2.268 -19.016 -6.699 1 97.69 196 PHE A N 1
ATOM 1550 C CA . PHE A 1 196 ? 2.963 -18.297 -7.762 1 97.69 196 PHE A CA 1
ATOM 1551 C C . PHE A 1 196 ? 3.906 -19.234 -8.516 1 97.69 196 PHE A C 1
ATOM 1553 O O . PHE A 1 196 ? 3.898 -19.266 -9.75 1 97.69 196 PHE A O 1
ATOM 1560 N N . ILE A 1 197 ? 4.688 -20 -7.766 1 96.94 197 ILE A N 1
ATOM 1561 C CA . ILE A 1 197 ? 5.645 -20.922 -8.359 1 96.94 197 ILE A CA 1
ATOM 1562 C C . ILE A 1 197 ? 4.902 -22 -9.141 1 96.94 197 ILE A C 1
ATOM 1564 O O . ILE A 1 197 ? 5.242 -22.297 -10.289 1 96.94 197 ILE A O 1
ATOM 1568 N N . ASN A 1 198 ? 3.846 -22.562 -8.586 1 95.5 198 ASN A N 1
ATOM 1569 C CA . ASN A 1 198 ? 3.072 -23.594 -9.258 1 95.5 198 ASN A CA 1
ATOM 1570 C C . ASN A 1 198 ? 2.385 -23.062 -10.508 1 95.5 198 ASN A C 1
ATOM 1572 O O . ASN A 1 198 ? 2.254 -23.781 -11.508 1 95.5 198 ASN A O 1
ATOM 1576 N N . GLY A 1 199 ? 1.959 -21.797 -10.43 1 96.31 199 GLY A N 1
ATOM 1577 C CA . GLY A 1 199 ? 1.257 -21.188 -11.539 1 96.31 199 GLY A CA 1
ATOM 1578 C C . GLY A 1 199 ? 2.158 -20.891 -12.727 1 96.31 199 GLY A C 1
ATOM 1579 O O . GLY A 1 199 ? 1.692 -2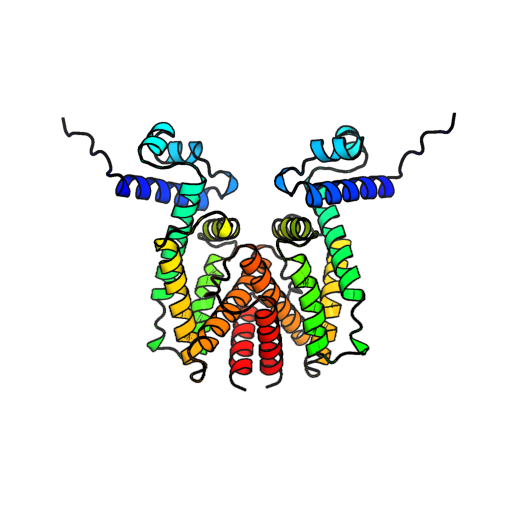0.812 -13.867 1 96.31 199 GLY A O 1
ATOM 1580 N N . LEU A 1 200 ? 3.424 -20.703 -12.43 1 94.25 200 LEU A N 1
ATOM 1581 C CA . LEU A 1 200 ? 4.375 -20.375 -13.484 1 94.25 200 LEU A CA 1
ATOM 1582 C C . LEU A 1 200 ? 5.043 -21.641 -14.031 1 94.25 200 LEU A C 1
ATOM 1584 O O . LEU A 1 200 ? 5.656 -21.609 -15.102 1 94.25 200 LEU A O 1
ATOM 1588 N N . ARG A 1 201 ? 4.984 -22.703 -13.273 1 85.75 201 ARG A N 1
ATOM 1589 C CA . ARG A 1 201 ? 5.555 -23.969 -13.727 1 85.75 201 ARG A CA 1
ATOM 1590 C C . ARG A 1 201 ? 4.648 -24.641 -14.75 1 85.75 201 ARG A C 1
ATOM 1592 O O . ARG A 1 201 ? 5.125 -25.391 -15.617 1 85.75 201 ARG A O 1
ATOM 1599 N N . GLY A 1 202 ? 3.416 -24.531 -14.656 1 67.88 202 GLY A N 1
ATOM 1600 C CA . GLY A 1 202 ? 2.5 -25.219 -15.555 1 67.88 202 GLY A CA 1
ATOM 1601 C C . GLY A 1 202 ? 2.242 -24.469 -16.844 1 67.88 202 GLY A C 1
ATOM 1602 O O . GLY A 1 202 ? 2.59 -23.281 -16.953 1 67.88 202 GLY A O 1
ATOM 1603 N N . MET B 1 1 ? -44.188 32.094 7.43 1 42.91 1 MET B N 1
ATOM 1604 C CA . MET B 1 1 ? -42.812 31.984 7.016 1 42.91 1 MET B CA 1
ATOM 1605 C C . MET B 1 1 ? -42.344 30.531 6.98 1 42.91 1 MET B C 1
ATOM 1607 O O . MET B 1 1 ? -42.625 29.766 7.906 1 42.91 1 MET B O 1
ATOM 1611 N N . ALA B 1 2 ? -42.219 29.953 5.863 1 51.59 2 ALA B N 1
ATOM 1612 C CA . ALA B 1 2 ? -41.906 28.531 5.805 1 51.59 2 ALA B CA 1
ATOM 1613 C C . ALA B 1 2 ? -40.75 28.203 6.762 1 51.59 2 ALA B C 1
ATOM 1615 O O . ALA B 1 2 ? -39.781 28.922 6.844 1 51.59 2 ALA B O 1
ATOM 1616 N N . ARG B 1 3 ? -40.906 27.469 7.758 1 51.66 3 ARG B N 1
ATOM 1617 C CA . ARG B 1 3 ? -39.906 27.016 8.711 1 51.66 3 ARG B CA 1
ATOM 1618 C C . ARG B 1 3 ? -38.656 26.453 7.992 1 51.66 3 ARG B C 1
ATOM 1620 O O . ARG B 1 3 ? -38.812 25.703 7.031 1 51.66 3 ARG B O 1
ATOM 1627 N N . PRO B 1 4 ? -37.531 27.109 8.133 1 58.47 4 PRO B N 1
ATOM 1628 C CA . PRO B 1 4 ? -36.344 26.641 7.41 1 58.47 4 PRO B CA 1
ATOM 1629 C C . PRO B 1 4 ? -36.156 25.125 7.504 1 58.47 4 PRO B C 1
ATOM 1631 O O . PRO B 1 4 ? -36.344 24.547 8.57 1 58.47 4 PRO B O 1
ATOM 1634 N N . VAL B 1 5 ? -36.406 24.375 6.574 1 56.94 5 VAL B N 1
ATOM 1635 C CA . VAL B 1 5 ? -36.25 22.922 6.52 1 56.94 5 VAL B CA 1
ATOM 1636 C C . VAL B 1 5 ? -34.906 22.531 7.152 1 56.94 5 VAL B C 1
ATOM 1638 O O . VAL B 1 5 ? -33.844 22.906 6.652 1 56.94 5 VAL B O 1
ATOM 1641 N N . VAL B 1 6 ? -34.969 22.234 8.523 1 76.19 6 VAL B N 1
ATOM 1642 C CA . VAL B 1 6 ? -33.781 21.797 9.25 1 76.19 6 VAL B CA 1
ATOM 1643 C C . VAL B 1 6 ? -33.406 20.375 8.84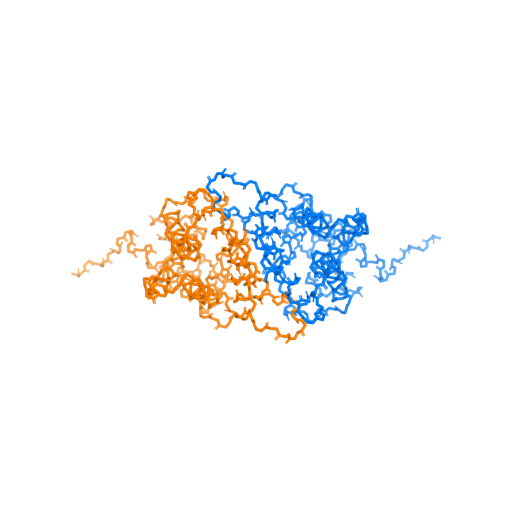4 1 76.19 6 VAL B C 1
ATOM 1645 O O . VAL B 1 6 ? -34.281 19.484 8.867 1 76.19 6 VAL B O 1
ATOM 1648 N N . MET B 1 7 ? -32.344 20.125 8.188 1 81.31 7 MET B N 1
ATOM 1649 C CA . MET B 1 7 ? -31.875 18.797 7.801 1 81.31 7 MET B CA 1
ATOM 1650 C C . MET B 1 7 ? -31.859 17.859 9 1 81.31 7 MET B C 1
ATOM 1652 O O . MET B 1 7 ? -31.453 18.25 10.094 1 81.31 7 MET B O 1
ATOM 1656 N N . SER B 1 8 ? -32.531 16.734 8.789 1 89.75 8 SER B N 1
ATOM 1657 C CA . SER B 1 8 ? -32.375 15.703 9.797 1 89.75 8 SER B CA 1
ATOM 1658 C C . SER B 1 8 ? -30.922 15.32 9.984 1 89.75 8 SER B C 1
ATOM 1660 O O . SER B 1 8 ? -30.062 15.688 9.172 1 89.75 8 SER B O 1
ATOM 1662 N N . GLU B 1 9 ? -30.578 14.625 11.047 1 89.69 9 GLU B N 1
ATOM 1663 C CA . GLU B 1 9 ? -29.203 14.234 11.328 1 89.69 9 GLU B CA 1
ATOM 1664 C C . GLU B 1 9 ? -28.625 13.375 10.211 1 89.69 9 GLU B C 1
ATOM 1666 O O . GLU B 1 9 ? -27.531 13.641 9.703 1 89.69 9 GLU B O 1
ATOM 1671 N N . PRO B 1 10 ? -29.422 12.391 9.742 1 90.69 10 PRO B N 1
ATOM 1672 C CA . PRO B 1 10 ? -28.891 11.594 8.641 1 90.69 10 PRO B CA 1
ATOM 1673 C C . PRO B 1 10 ? -28.703 12.406 7.359 1 90.69 10 PRO B C 1
ATOM 1675 O O . PRO B 1 10 ? -27.734 12.195 6.625 1 90.69 10 PRO B O 1
ATOM 1678 N N . GLU B 1 11 ? -29.562 13.297 7.121 1 93.56 11 GLU B N 1
ATOM 1679 C CA . GLU B 1 11 ? -29.453 14.156 5.945 1 93.56 11 GLU B CA 1
ATOM 1680 C C . GLU B 1 11 ? -28.25 15.086 6.051 1 93.56 11 GLU B C 1
ATOM 1682 O O . GLU B 1 11 ? -27.562 15.328 5.059 1 93.56 11 GLU B O 1
ATOM 1687 N N . TYR B 1 12 ? -28.094 15.594 7.238 1 95.44 12 TYR B N 1
ATOM 1688 C CA . TYR B 1 12 ? -26.953 16.484 7.473 1 95.44 12 TYR B CA 1
ATOM 1689 C C . TYR B 1 12 ? -25.641 15.758 7.262 1 95.44 12 TYR B C 1
ATOM 1691 O O . TYR B 1 12 ? -24.734 16.266 6.59 1 95.44 12 TYR B O 1
ATOM 1699 N N . ARG B 1 13 ? -25.547 14.555 7.762 1 94.12 13 ARG B N 1
ATOM 1700 C CA . ARG B 1 13 ? -24.344 13.75 7.602 1 94.12 13 ARG B CA 1
ATOM 1701 C C . ARG B 1 13 ? -24.062 13.461 6.129 1 94.12 13 ARG B C 1
ATOM 1703 O O . ARG B 1 13 ? -22.922 13.539 5.688 1 94.12 13 ARG B O 1
ATOM 1710 N N . LYS B 1 14 ? -25.125 13.172 5.449 1 95.75 14 LYS B N 1
ATOM 1711 C CA . LYS B 1 14 ? -24.984 12.922 4.016 1 95.75 14 LYS B CA 1
ATOM 1712 C C . LYS B 1 14 ? -24.469 14.172 3.293 1 95.75 14 LYS B C 1
ATOM 1714 O O . LYS B 1 14 ? -23.609 14.07 2.414 1 95.75 14 LYS B O 1
ATOM 1719 N N . HIS B 1 15 ? -24.984 15.258 3.682 1 96.69 15 HIS B N 1
ATOM 1720 C CA . HIS B 1 15 ? -24.562 16.531 3.094 1 96.69 15 HIS B CA 1
ATOM 1721 C C . HIS B 1 15 ? -23.094 16.797 3.348 1 96.69 15 HIS B C 1
ATOM 1723 O O . HIS B 1 15 ? -22.359 17.172 2.43 1 96.69 15 HIS B O 1
ATOM 1729 N N . ILE B 1 16 ? -22.641 16.547 4.527 1 97.31 16 ILE B N 1
ATOM 1730 C CA . ILE B 1 16 ? -21.266 16.797 4.926 1 97.31 16 ILE B CA 1
ATOM 1731 C C . ILE B 1 16 ? -20.328 15.844 4.172 1 97.31 16 ILE B C 1
ATOM 1733 O O . ILE B 1 16 ? -19.312 16.266 3.629 1 97.31 16 ILE B O 1
ATOM 1737 N N . VAL B 1 17 ? -20.734 14.625 4.086 1 96.88 17 VAL B N 1
ATOM 1738 C CA . VAL B 1 17 ? -19.891 13.617 3.441 1 96.88 17 VAL B CA 1
ATOM 1739 C C . VAL B 1 17 ? -19.797 13.906 1.945 1 96.88 17 VAL B C 1
ATOM 1741 O O . VAL B 1 17 ? -18.734 13.766 1.345 1 96.88 17 VAL B O 1
ATOM 1744 N N . ASN B 1 18 ? -20.875 14.328 1.351 1 97.56 18 ASN B N 1
ATOM 1745 C CA . ASN B 1 18 ? -20.875 14.68 -0.065 1 97.56 18 ASN B CA 1
ATOM 1746 C C . ASN B 1 18 ? -19.969 15.891 -0.333 1 97.56 18 ASN B C 1
ATOM 1748 O O . ASN B 1 18 ? -19.281 15.938 -1.349 1 97.56 18 ASN B O 1
ATOM 1752 N N . THR B 1 19 ? -20.062 16.766 0.531 1 97.56 19 THR B N 1
ATOM 1753 C CA . THR B 1 19 ? -19.203 17.938 0.416 1 97.56 19 THR B CA 1
ATOM 1754 C C . THR B 1 19 ? -17.734 17.562 0.544 1 97.56 19 THR B C 1
ATOM 1756 O O . THR B 1 19 ? -16.906 18.016 -0.248 1 97.56 19 THR B O 1
ATOM 1759 N N . ALA B 1 20 ? -17.438 16.75 1.534 1 97.06 20 ALA B N 1
ATOM 1760 C CA . ALA B 1 20 ? -16.078 16.281 1.726 1 97.06 20 ALA B CA 1
ATOM 1761 C C . ALA B 1 20 ? -15.578 15.531 0.491 1 97.06 20 ALA B C 1
ATOM 1763 O O . ALA B 1 20 ? -14.43 15.719 0.068 1 97.06 20 ALA B O 1
ATOM 1764 N N . LYS B 1 21 ? -16.422 14.695 -0.027 1 96.88 21 LYS B N 1
ATOM 1765 C CA . LYS B 1 21 ? -16.094 13.961 -1.244 1 96.88 21 LYS B CA 1
ATOM 1766 C C . LYS B 1 21 ? -15.711 14.914 -2.373 1 96.88 21 LYS B C 1
ATOM 1768 O O . LYS B 1 21 ? -14.688 14.734 -3.031 1 96.88 21 LYS B O 1
ATOM 1773 N N . TYR B 1 22 ? -16.531 15.867 -2.539 1 96.19 22 TYR B N 1
ATOM 1774 C CA . TYR B 1 22 ? -16.297 16.859 -3.584 1 96.19 22 TYR B CA 1
ATOM 1775 C C . TYR B 1 22 ? -14.961 17.562 -3.375 1 96.19 22 TYR B C 1
ATOM 1777 O O . TYR B 1 22 ? -14.18 17.734 -4.316 1 96.19 22 TYR B O 1
ATOM 1785 N N . LEU B 1 23 ? -14.688 17.953 -2.189 1 96.31 23 LEU B N 1
ATOM 1786 C CA . LEU B 1 23 ? -13.445 18.656 -1.86 1 96.31 23 LEU B CA 1
ATOM 1787 C C . LEU B 1 23 ? -12.234 17.766 -2.125 1 96.31 23 LEU B C 1
ATOM 1789 O O . LEU B 1 23 ? -11.25 18.219 -2.715 1 96.31 23 LEU B O 1
ATOM 1793 N N . VAL B 1 24 ? -12.336 16.516 -1.74 1 95.81 24 VAL B N 1
ATOM 1794 C CA . VAL B 1 24 ? -11.219 15.594 -1.901 1 95.81 24 VAL B CA 1
ATOM 1795 C C . VAL B 1 24 ? -10.961 15.344 -3.387 1 95.81 24 VAL B C 1
ATOM 1797 O O . VAL B 1 24 ? -9.812 15.344 -3.832 1 95.81 24 VAL B O 1
ATOM 1800 N N . ILE B 1 25 ? -12.016 15.227 -4.129 1 94.81 25 ILE B N 1
ATOM 1801 C CA . ILE B 1 25 ? -11.898 14.914 -5.551 1 94.81 25 ILE B CA 1
ATOM 1802 C C . ILE B 1 25 ? -11.352 16.125 -6.301 1 94.81 25 ILE B C 1
ATOM 1804 O O . ILE B 1 25 ? -10.516 15.992 -7.191 1 94.81 25 ILE B O 1
ATOM 1808 N N . THR B 1 26 ? -11.727 17.328 -5.914 1 93.56 26 THR B N 1
ATOM 1809 C CA . THR B 1 26 ? -11.414 18.516 -6.695 1 93.56 26 THR B CA 1
ATOM 1810 C C . THR B 1 26 ? -10.133 19.172 -6.18 1 93.56 26 THR B C 1
ATOM 1812 O O . THR B 1 26 ? -9.375 19.75 -6.957 1 93.56 26 THR B O 1
ATOM 1815 N N . GLU B 1 27 ? -9.883 19.078 -4.832 1 92.75 27 GLU B N 1
ATOM 1816 C CA . GLU B 1 27 ? -8.789 19.844 -4.246 1 92.75 27 GLU B CA 1
ATOM 1817 C C . GLU B 1 27 ? -7.727 18.922 -3.65 1 92.75 27 GLU B C 1
ATOM 1819 O O . GLU B 1 27 ? -6.641 19.375 -3.279 1 92.75 27 GLU B O 1
ATOM 1824 N N . GLY B 1 28 ? -8.039 17.703 -3.545 1 90.69 28 GLY B N 1
ATOM 1825 C CA . GLY B 1 28 ? -7.074 16.781 -2.975 1 90.69 28 GLY B CA 1
ATOM 1826 C C . GLY B 1 28 ? -7.242 16.594 -1.479 1 90.69 28 GLY B C 1
ATOM 1827 O O . GLY B 1 28 ? -8.062 17.266 -0.85 1 90.69 28 GLY B O 1
ATOM 1828 N N . ILE B 1 29 ? -6.496 15.695 -0.867 1 89.25 29 ILE B N 1
ATOM 1829 C CA . ILE B 1 29 ? -6.641 15.25 0.514 1 89.25 29 ILE B CA 1
ATOM 1830 C C . ILE B 1 29 ? -6.004 16.266 1.455 1 89.25 29 ILE B C 1
ATOM 1832 O O . ILE B 1 29 ? -6.422 16.406 2.607 1 89.25 29 ILE B O 1
ATOM 1836 N N . GLY B 1 30 ? -5.07 16.953 1.019 1 82.88 30 GLY B N 1
ATOM 1837 C CA . GLY B 1 30 ? -4.301 17.859 1.853 1 82.88 30 GLY B CA 1
ATOM 1838 C C . GLY B 1 30 ? -5.121 19.016 2.393 1 82.88 30 GLY B C 1
ATOM 1839 O O . GLY B 1 30 ? -4.762 19.625 3.408 1 82.88 30 GLY B O 1
ATOM 1840 N N . GLN B 1 31 ? -6.203 19.312 1.867 1 80.44 31 GLN B N 1
ATOM 1841 C CA . GLN B 1 31 ? -6.992 20.469 2.264 1 80.44 31 GLN B CA 1
ATOM 1842 C C . GLN B 1 31 ? -8.211 20.047 3.082 1 80.44 31 GLN B C 1
ATOM 1844 O O . GLN B 1 31 ? -9.039 20.891 3.445 1 80.44 31 GLN B O 1
ATOM 1849 N N . LEU B 1 32 ? -8.281 18.812 3.355 1 91.5 32 LEU B N 1
ATOM 1850 C CA . LEU B 1 32 ? -9.461 18.344 4.07 1 91.5 32 LEU B CA 1
ATOM 1851 C C . LEU B 1 32 ? -9.383 18.703 5.551 1 91.5 32 LEU B C 1
ATOM 1853 O O . LEU B 1 32 ? -8.5 18.203 6.266 1 91.5 32 LEU B O 1
ATOM 1857 N N . SER B 1 33 ? -10.195 19.609 5.988 1 94.81 33 SER B N 1
ATOM 1858 C CA . SER B 1 33 ? -10.297 20.031 7.383 1 94.81 33 SER B CA 1
ATOM 1859 C C . SER B 1 33 ? -11.742 20.344 7.766 1 94.81 33 SER B C 1
ATOM 1861 O O . SER B 1 33 ? -12.586 20.547 6.891 1 94.81 33 SER B O 1
ATOM 1863 N N . MET B 1 34 ? -11.992 20.406 9.094 1 96.44 34 MET B N 1
ATOM 1864 C CA . MET B 1 34 ? -13.328 20.75 9.57 1 96.44 34 MET B CA 1
ATOM 1865 C C . MET B 1 34 ? -13.742 22.125 9.047 1 96.44 34 MET B C 1
ATOM 1867 O O . MET B 1 34 ? -14.867 22.297 8.57 1 96.44 34 MET B O 1
ATOM 1871 N N . ARG B 1 35 ? -12.797 23.016 9.062 1 96.69 35 ARG B N 1
ATOM 1872 C CA . ARG B 1 35 ? -13.078 24.391 8.672 1 96.69 35 ARG B CA 1
ATOM 1873 C C . ARG B 1 35 ? -13.406 24.484 7.184 1 96.69 35 ARG B C 1
ATOM 1875 O O . ARG B 1 35 ? -14.367 25.156 6.793 1 96.69 35 ARG B O 1
ATOM 1882 N N . GLU B 1 36 ? -12.664 23.844 6.336 1 96.94 36 GLU B N 1
ATOM 1883 C CA . GLU B 1 36 ? -12.867 23.875 4.891 1 96.94 36 GLU B CA 1
ATOM 1884 C C . GLU B 1 36 ? -14.172 23.188 4.496 1 96.94 36 GLU B C 1
ATOM 1886 O O . GLU B 1 36 ? -14.883 23.656 3.602 1 96.94 36 GLU B O 1
ATOM 1891 N N . ILE B 1 37 ? -14.469 22.094 5.16 1 97.75 37 ILE B N 1
ATOM 1892 C CA . ILE B 1 37 ? -15.703 21.375 4.883 1 97.75 37 ILE B CA 1
ATOM 1893 C C . ILE B 1 37 ? -16.906 22.219 5.293 1 97.75 37 ILE B C 1
ATOM 1895 O O . ILE B 1 37 ? -17.891 22.328 4.547 1 97.75 37 ILE B O 1
ATOM 1899 N N . ALA B 1 38 ? -16.828 22.828 6.465 1 97.62 38 ALA B N 1
ATOM 1900 C CA . ALA B 1 38 ? -17.906 23.688 6.938 1 97.62 38 ALA B CA 1
ATOM 1901 C C . ALA B 1 38 ? -18.172 24.828 5.961 1 97.62 38 ALA B C 1
ATOM 1903 O O . ALA B 1 38 ? -19.312 25.094 5.602 1 97.62 38 ALA B O 1
ATOM 1904 N N . LYS B 1 39 ? -17.109 25.438 5.543 1 97.31 39 LYS B N 1
ATOM 1905 C CA . LYS B 1 39 ? -17.219 26.547 4.586 1 97.31 39 LYS B CA 1
ATOM 1906 C C . LYS B 1 39 ? -17.891 26.094 3.293 1 97.31 39 LYS B C 1
ATOM 1908 O O . LYS B 1 39 ? -18.828 26.719 2.822 1 97.31 39 LYS B O 1
ATOM 1913 N N . ALA B 1 40 ? -17.469 25.016 2.725 1 96.69 40 ALA B N 1
ATOM 1914 C CA . ALA B 1 40 ? -17.984 24.5 1.459 1 96.69 40 ALA B CA 1
ATOM 1915 C C . ALA B 1 40 ? -19.438 24.047 1.604 1 96.69 40 ALA B C 1
ATOM 1917 O O . ALA B 1 40 ? -20.219 24.156 0.665 1 96.69 40 ALA B O 1
ATOM 1918 N N . ALA B 1 41 ? -19.766 23.531 2.756 1 97.31 41 ALA B N 1
ATOM 1919 C CA . ALA B 1 41 ? -21.094 23 3.016 1 97.31 41 ALA B CA 1
ATOM 1920 C C . ALA B 1 41 ? -22.047 24.109 3.475 1 97.31 41 ALA B C 1
ATOM 1922 O O . ALA B 1 41 ? -23.219 23.844 3.75 1 97.31 41 ALA B O 1
ATOM 1923 N N . LYS B 1 42 ? -21.562 25.328 3.629 1 97.25 42 LYS B N 1
ATOM 1924 C CA . LYS B 1 42 ? -22.344 26.484 4.074 1 97.25 42 LYS B CA 1
ATOM 1925 C C . LYS B 1 42 ? -22.938 26.234 5.461 1 97.25 42 LYS B C 1
ATOM 1927 O O . LYS B 1 42 ? -24.141 26.422 5.672 1 97.25 42 LYS B O 1
ATOM 1932 N N . THR B 1 43 ? -22.125 25.766 6.344 1 96.69 43 THR B N 1
ATOM 1933 C CA . THR B 1 43 ? -22.453 25.562 7.75 1 96.69 43 THR B CA 1
ATOM 1934 C C . THR B 1 43 ? -21.297 26 8.641 1 96.69 43 THR B C 1
ATOM 1936 O O . THR B 1 43 ? -20.422 26.734 8.203 1 96.69 4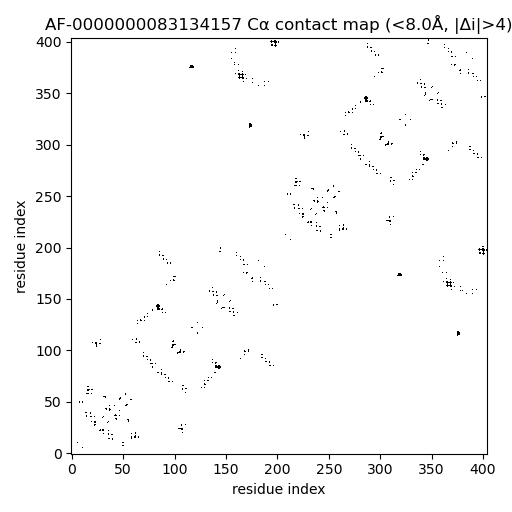3 THR B O 1
ATOM 1939 N N . SER B 1 44 ? -21.328 25.688 9.969 1 96.75 44 SER B N 1
ATOM 1940 C CA . SER B 1 44 ? -20.25 26.031 10.898 1 96.75 44 SER B CA 1
ATOM 1941 C C . SER B 1 44 ? -19.703 24.797 11.594 1 96.75 44 SER B C 1
ATOM 1943 O O . SER B 1 44 ? -20.406 23.781 11.711 1 96.75 44 SER B O 1
ATOM 1945 N N . VAL B 1 45 ? -18.5 24.922 11.984 1 97.25 45 VAL B N 1
ATOM 1946 C CA . VAL B 1 45 ? -17.891 23.828 12.742 1 97.25 45 VAL B CA 1
ATOM 1947 C C . VAL B 1 45 ? -18.719 23.547 13.992 1 97.25 45 VAL B C 1
ATOM 1949 O O . VAL B 1 45 ? -18.938 22.375 14.344 1 97.25 45 VAL B O 1
ATOM 1952 N N . THR B 1 46 ? -19.234 24.578 14.594 1 96.56 46 THR B N 1
ATOM 1953 C CA . THR B 1 46 ? -20.062 24.438 15.781 1 96.56 46 THR B CA 1
ATOM 1954 C C . THR B 1 46 ? -21.312 23.609 15.484 1 96.56 46 THR B C 1
ATOM 1956 O O . THR B 1 46 ? -21.656 22.703 16.25 1 96.56 46 THR B O 1
ATOM 1959 N N . GLN B 1 47 ? -21.906 23.906 14.391 1 95.94 47 GLN B N 1
ATOM 1960 C CA . GLN B 1 47 ? -23.094 23.156 13.992 1 95.94 47 GLN B CA 1
ATOM 1961 C C . GLN B 1 47 ? -22.75 21.688 13.719 1 95.94 47 GLN B C 1
ATOM 1963 O O . GLN B 1 47 ? -23.547 20.797 14.008 1 95.94 47 GLN B O 1
ATOM 1968 N N . MET B 1 48 ? -21.625 21.422 13.117 1 96.81 48 MET B N 1
ATOM 1969 C CA . MET B 1 48 ? -21.188 20.047 12.867 1 96.81 48 MET B CA 1
ATOM 1970 C C . MET B 1 48 ? -21.047 19.266 14.172 1 96.81 48 MET B C 1
ATOM 1972 O O . MET B 1 48 ? -21.516 18.125 14.273 1 96.81 48 MET B O 1
ATOM 1976 N N . TYR B 1 49 ? -20.484 19.922 15.156 1 95.69 49 TYR B N 1
ATOM 1977 C CA . TYR B 1 49 ? -20.359 19.281 16.469 1 95.69 49 TYR B CA 1
ATOM 1978 C C . TYR B 1 49 ? -21.734 19 17.062 1 95.69 49 TYR B C 1
ATOM 1980 O O . TYR B 1 49 ? -21.969 17.922 17.609 1 95.69 49 TYR B O 1
ATOM 1988 N N . ARG B 1 50 ? -22.594 19.875 16.938 1 94.69 50 ARG B N 1
ATOM 1989 C CA . ARG B 1 50 ? -23.938 19.75 17.469 1 94.69 50 ARG B CA 1
ATOM 1990 C C . ARG B 1 50 ? -24.688 18.594 16.812 1 94.69 50 ARG B C 1
ATOM 1992 O O . ARG B 1 50 ? -25.5 17.922 17.453 1 94.69 50 ARG B O 1
ATOM 1999 N N . LYS B 1 51 ? -24.359 18.438 15.602 1 95.19 51 LYS B N 1
ATOM 2000 C CA . LYS B 1 51 ? -25.062 17.391 14.844 1 95.19 51 LYS B CA 1
ATOM 2001 C C . LYS B 1 51 ? -24.328 16.062 14.945 1 95.19 51 LYS B C 1
ATOM 2003 O O . LYS B 1 51 ? -24.594 15.133 14.172 1 95.19 51 LYS B O 1
ATOM 2008 N N . GLY B 1 52 ? -23.328 16.031 15.766 1 93.38 52 GLY B N 1
ATOM 2009 C CA . GLY B 1 52 ? -22.766 14.75 16.141 1 93.38 52 GLY B CA 1
ATOM 2010 C C . GLY B 1 52 ? -21.469 14.422 15.398 1 93.38 52 GLY B C 1
ATOM 2011 O O . GLY B 1 52 ? -21 13.289 15.445 1 93.38 52 GLY B O 1
ATOM 2012 N N . ILE B 1 53 ? -20.891 15.352 14.703 1 95.25 53 ILE B N 1
ATOM 2013 C CA . ILE B 1 53 ? -19.594 15.141 14.062 1 95.25 53 ILE B CA 1
ATOM 2014 C C . ILE B 1 53 ? -18.484 15.539 15.031 1 95.25 53 ILE B C 1
ATOM 2016 O O . ILE B 1 53 ? -18.312 16.719 15.336 1 95.25 53 ILE B O 1
ATOM 2020 N N . ALA B 1 54 ? -17.75 14.617 15.438 1 93.25 54 ALA B N 1
ATOM 2021 C CA . ALA B 1 54 ? -16.812 14.82 16.547 1 93.25 54 ALA B CA 1
ATOM 2022 C C . ALA B 1 54 ? -15.5 15.414 16.047 1 93.25 54 ALA B C 1
ATOM 2024 O O . ALA B 1 54 ? -14.75 16 16.828 1 93.25 54 ALA B O 1
ATOM 2025 N N . GLY B 1 55 ? -15.203 15.211 14.727 1 93.81 55 GLY B N 1
ATOM 2026 C CA . GLY B 1 55 ? -13.945 15.695 14.172 1 93.81 55 GLY B CA 1
ATOM 2027 C C . GLY B 1 55 ? -13.695 15.211 12.758 1 93.81 55 GLY B C 1
ATOM 2028 O O . GLY B 1 55 ? -14.547 14.531 12.164 1 93.81 55 GLY B O 1
ATOM 2029 N N . ILE B 1 56 ? -12.562 15.531 12.273 1 93.69 56 ILE B N 1
ATOM 2030 C CA . ILE B 1 56 ? -12.234 15.227 10.891 1 93.69 56 ILE B CA 1
ATOM 2031 C C . ILE B 1 56 ? -12.18 13.711 10.688 1 93.69 56 ILE B C 1
ATOM 2033 O O . ILE B 1 56 ? -12.539 13.203 9.625 1 93.69 56 ILE B O 1
ATOM 2037 N N . GLU B 1 57 ? -11.789 13.023 11.711 1 89.25 57 GLU B N 1
ATOM 2038 C CA . GLU B 1 57 ? -11.688 11.57 11.617 1 89.25 57 GLU B CA 1
ATOM 2039 C C . GLU B 1 57 ? -13.055 10.945 11.344 1 89.25 57 GLU B C 1
ATOM 2041 O O . GLU B 1 57 ? -13.148 9.953 10.617 1 89.25 57 GLU B O 1
ATOM 2046 N N . ASP B 1 58 ? -14.039 11.484 11.922 1 90.88 58 ASP B N 1
ATOM 2047 C CA . ASP B 1 58 ? -15.398 11.016 11.664 1 90.88 58 ASP B CA 1
ATOM 2048 C C . ASP B 1 58 ? -15.773 11.195 10.195 1 90.88 58 ASP B C 1
ATOM 2050 O O . ASP B 1 58 ? -16.359 10.297 9.586 1 90.88 58 ASP B O 1
ATOM 2054 N N . ILE B 1 59 ? -15.445 12.305 9.688 1 93.44 59 ILE B N 1
ATOM 2055 C CA . ILE B 1 59 ? -15.781 12.609 8.305 1 93.44 59 ILE B CA 1
ATOM 2056 C C . ILE B 1 59 ? -14.984 11.703 7.371 1 93.44 59 ILE B C 1
ATOM 2058 O O . ILE B 1 59 ? -15.523 11.188 6.387 1 93.44 59 ILE B O 1
ATOM 2062 N N . ILE B 1 60 ? -13.742 11.492 7.703 1 91.81 60 ILE B N 1
ATOM 2063 C CA . ILE B 1 60 ? -12.891 10.633 6.891 1 91.81 60 ILE B CA 1
ATOM 2064 C C . ILE B 1 60 ? -13.453 9.211 6.883 1 91.81 60 ILE B C 1
ATOM 2066 O O . ILE B 1 60 ? -13.492 8.562 5.836 1 91.81 60 ILE B O 1
ATOM 20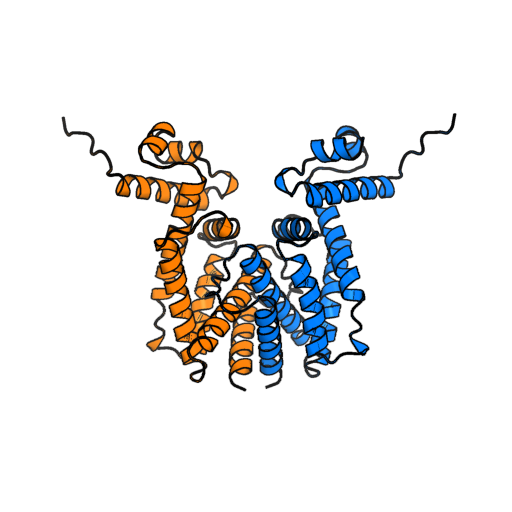70 N N . PHE B 1 61 ? -13.906 8.82 7.945 1 89.12 61 PHE B N 1
ATOM 2071 C CA . PHE B 1 61 ? -14.508 7.492 8.023 1 89.12 61 PHE B CA 1
ATOM 2072 C C . PHE B 1 61 ? -15.75 7.41 7.152 1 89.12 61 PHE B C 1
ATOM 2074 O O . PHE B 1 61 ? -15.914 6.457 6.387 1 89.12 61 PHE B O 1
ATOM 2081 N N . MET B 1 62 ? -16.641 8.344 7.297 1 92 62 MET B N 1
ATOM 2082 C CA . MET B 1 62 ? -17.859 8.367 6.488 1 92 62 MET B CA 1
ATOM 2083 C C . MET B 1 62 ? -17.531 8.422 5.004 1 92 62 MET B C 1
ATOM 2085 O O . MET B 1 62 ? -18.188 7.777 4.188 1 92 62 MET B O 1
ATOM 2089 N N . LEU B 1 63 ? -16.547 9.203 4.715 1 94.25 63 LEU B N 1
ATOM 2090 C CA . LEU B 1 63 ? -16.125 9.328 3.326 1 94.25 63 LEU B CA 1
ATOM 2091 C C . LEU B 1 63 ? -15.562 8.008 2.809 1 94.25 63 LEU B C 1
ATOM 2093 O O . LEU B 1 63 ? -15.828 7.621 1.667 1 94.25 63 LEU B O 1
ATOM 2097 N N . ASN B 1 64 ? -14.812 7.324 3.578 1 92.69 64 ASN B N 1
ATOM 2098 C CA . ASN B 1 64 ? -14.289 6.016 3.205 1 92.69 64 ASN B CA 1
ATOM 2099 C C . ASN B 1 64 ? -15.414 5.016 2.955 1 92.69 64 ASN B C 1
ATOM 2101 O O . ASN B 1 64 ? -15.344 4.215 2.021 1 92.69 64 ASN B O 1
ATOM 2105 N N . GLU B 1 65 ? -16.391 5.062 3.787 1 93.06 65 GLU B N 1
ATOM 2106 C CA . GLU B 1 65 ? -17.547 4.203 3.57 1 93.06 65 GLU B CA 1
ATOM 2107 C C . GLU B 1 65 ? -18.234 4.535 2.252 1 93.06 65 GLU B C 1
ATOM 2109 O O . GLU B 1 65 ? -18.656 3.639 1.519 1 93.06 65 GLU B O 1
ATOM 2114 N N . LYS B 1 66 ? -18.391 5.797 2.045 1 95.19 66 LYS B N 1
ATOM 2115 C CA . LYS B 1 66 ? -18.969 6.23 0.778 1 95.19 66 LYS B CA 1
ATOM 2116 C C . LYS B 1 66 ? -18.141 5.734 -0.405 1 95.19 66 LYS B C 1
ATOM 2118 O O . LYS B 1 66 ? -18.703 5.34 -1.433 1 95.19 66 LYS B O 1
ATOM 2123 N N . THR B 1 67 ? -16.859 5.773 -0.274 1 95.38 67 THR B N 1
ATOM 2124 C CA . THR B 1 67 ? -15.961 5.273 -1.309 1 95.38 67 THR B CA 1
ATOM 2125 C C . THR B 1 67 ? -16.203 3.787 -1.563 1 95.38 67 THR B C 1
ATOM 2127 O O . THR B 1 67 ? -16.25 3.35 -2.715 1 95.38 67 THR B O 1
ATOM 2130 N N . LEU B 1 68 ? -16.375 3.029 -0.542 1 95 68 LEU B N 1
ATOM 2131 C CA . LEU B 1 68 ? -16.703 1.614 -0.682 1 95 68 LEU B CA 1
ATOM 2132 C C . LEU B 1 68 ? -18.016 1.432 -1.423 1 95 68 LEU B C 1
ATOM 2134 O O . LEU B 1 68 ? -18.156 0.53 -2.254 1 95 68 LEU B O 1
ATOM 2138 N N . ASP B 1 69 ? -18.984 2.307 -1.094 1 96.56 69 ASP B N 1
ATOM 2139 C CA . ASP B 1 69 ? -20.266 2.256 -1.794 1 96.56 69 ASP B CA 1
ATOM 2140 C C . ASP B 1 69 ? -20.078 2.455 -3.297 1 96.56 69 ASP B C 1
ATOM 2142 O O . ASP B 1 69 ? -20.703 1.76 -4.102 1 96.56 69 ASP B O 1
ATOM 2146 N N . ILE B 1 70 ? -19.281 3.348 -3.637 1 96.69 70 ILE B N 1
ATOM 2147 C CA . ILE B 1 70 ? -19.031 3.637 -5.043 1 96.69 70 ILE B CA 1
ATOM 2148 C C . ILE B 1 70 ? -18.375 2.43 -5.707 1 96.69 70 ILE B C 1
ATOM 2150 O O . ILE B 1 70 ? -18.766 2.023 -6.801 1 96.69 70 ILE B O 1
ATOM 2154 N N . LEU B 1 71 ? -17.375 1.868 -5.059 1 97.06 71 LEU B N 1
ATOM 2155 C CA . LEU B 1 71 ? -16.703 0.682 -5.574 1 97.06 71 LEU B CA 1
ATOM 2156 C C . LEU B 1 71 ? -17.688 -0.469 -5.754 1 97.06 71 LEU B C 1
ATOM 2158 O O . LEU B 1 71 ? -17.703 -1.131 -6.793 1 97.06 71 LEU B O 1
ATOM 2162 N N . ILE B 1 72 ? -18.547 -0.699 -4.727 1 97.31 72 ILE B N 1
ATOM 2163 C CA . ILE B 1 72 ? -19.547 -1.762 -4.762 1 97.31 72 ILE B CA 1
ATOM 2164 C C . ILE B 1 72 ? -20.5 -1.544 -5.941 1 97.31 72 ILE B C 1
ATOM 2166 O O . ILE B 1 72 ? -20.844 -2.494 -6.648 1 97.31 72 ILE B O 1
ATOM 2170 N N . GLU B 1 73 ? -20.844 -0.314 -6.125 1 97.44 73 GLU B N 1
ATOM 2171 C CA . GLU B 1 73 ? -21.75 0.01 -7.223 1 97.44 73 GLU B CA 1
ATOM 2172 C C . GLU B 1 73 ? -21.141 -0.372 -8.57 1 97.44 73 GLU B C 1
ATOM 2174 O O . GLU B 1 73 ? -21.828 -0.901 -9.445 1 97.44 73 GLU B O 1
ATOM 2179 N N . HIS B 1 74 ? -19.891 -0.11 -8.789 1 97.56 74 HIS B N 1
ATOM 2180 C CA . HIS B 1 74 ? -19.203 -0.441 -10.031 1 97.56 74 HIS B CA 1
ATOM 2181 C C . HIS B 1 74 ? -19.031 -1.949 -10.18 1 97.56 74 HIS B C 1
ATOM 2183 O O . HIS B 1 74 ? -19.266 -2.5 -11.266 1 97.56 74 HIS B O 1
ATOM 2189 N N . ILE B 1 75 ? -18.703 -2.631 -9.125 1 97.5 75 ILE B N 1
ATOM 2190 C CA . ILE B 1 75 ? -18.453 -4.07 -9.133 1 97.5 75 ILE B CA 1
ATOM 2191 C C . ILE B 1 75 ? -19.766 -4.816 -9.359 1 97.5 75 ILE B C 1
ATOM 2193 O O . ILE B 1 75 ? -19.797 -5.836 -10.055 1 97.5 75 ILE B O 1
ATOM 2197 N N . ALA B 1 76 ? -20.844 -4.273 -8.797 1 97.06 76 ALA B N 1
ATOM 2198 C CA . ALA B 1 76 ? -22.156 -4.91 -8.875 1 97.06 76 ALA B CA 1
ATOM 2199 C C . ALA B 1 76 ? -22.672 -4.938 -10.312 1 97.06 76 ALA B C 1
ATOM 2201 O O . ALA B 1 76 ? -23.594 -5.684 -10.641 1 97.06 76 ALA B O 1
ATOM 2202 N N . GLN B 1 77 ? -22.078 -4.102 -11.133 1 97 77 GLN B N 1
ATOM 2203 C CA . GLN B 1 77 ? -22.5 -4.047 -12.523 1 97 77 GLN B CA 1
ATOM 2204 C C . GLN B 1 77 ? -21.922 -5.211 -13.32 1 97 77 GLN B C 1
ATOM 2206 O O . GLN B 1 77 ? -22.344 -5.473 -14.445 1 97 77 GLN B O 1
ATOM 2211 N N . ILE B 1 78 ? -20.891 -5.867 -12.82 1 97.19 78 ILE B N 1
ATOM 2212 C CA . ILE B 1 78 ? -20.281 -7.004 -13.492 1 97.19 78 ILE B CA 1
ATOM 2213 C C . ILE B 1 78 ? -21.172 -8.234 -13.344 1 97.19 78 ILE B C 1
ATOM 2215 O O . ILE B 1 78 ? -21.5 -8.633 -12.227 1 97.19 78 ILE B O 1
ATOM 2219 N N . ASP B 1 79 ? -21.594 -8.758 -14.422 1 96.38 79 ASP B N 1
ATOM 2220 C CA . ASP B 1 79 ? -22.406 -9.977 -14.398 1 96.38 79 ASP B CA 1
ATOM 2221 C C . ASP B 1 79 ? -21.516 -11.219 -14.328 1 96.38 79 ASP B C 1
ATOM 2223 O O . ASP B 1 79 ? -21.172 -11.797 -15.359 1 96.38 79 ASP B O 1
ATOM 2227 N N . LEU B 1 80 ? -21.25 -11.68 -13.141 1 95.5 80 LEU B N 1
ATOM 2228 C CA . LEU B 1 80 ? -20.359 -12.82 -12.922 1 95.5 80 LEU B CA 1
ATOM 2229 C C . LEU B 1 80 ? -21 -14.109 -13.422 1 95.5 80 LEU B C 1
ATOM 2231 O O . LEU B 1 80 ? -20.312 -15.109 -13.633 1 95.5 80 LEU B O 1
ATOM 2235 N N . GLY B 1 81 ? -22.328 -14.109 -13.594 1 94.38 81 GLY B N 1
ATOM 2236 C CA . GLY B 1 81 ? -23.016 -15.266 -14.133 1 94.38 81 GLY B CA 1
ATOM 2237 C C . GLY B 1 81 ? -22.75 -15.492 -15.609 1 94.38 81 GLY B C 1
ATOM 2238 O O . GLY B 1 81 ? -22.812 -16.625 -16.094 1 94.38 81 GLY B O 1
ATOM 2239 N N . GLN B 1 82 ? -22.344 -14.438 -16.312 1 94.56 82 GLN B N 1
ATOM 2240 C CA . GLN B 1 82 ? -22.219 -14.508 -17.766 1 94.56 82 GLN B CA 1
ATOM 2241 C C . GLN B 1 82 ? -20.75 -14.633 -18.188 1 94.56 82 GLN B C 1
ATOM 2243 O O . GLN B 1 82 ? -20.438 -14.633 -19.375 1 94.56 82 GLN B O 1
ATOM 2248 N N . CYS B 1 83 ? -19.859 -14.672 -17.281 1 93.44 83 CYS B N 1
ATOM 2249 C CA . CYS B 1 83 ? -18.438 -14.836 -17.609 1 93.44 83 CYS B CA 1
ATOM 2250 C C . CYS B 1 83 ? -17.844 -16.031 -16.875 1 93.44 83 CYS B C 1
ATOM 2252 O O . CYS B 1 83 ? -18.438 -16.531 -15.914 1 93.44 83 CYS B O 1
ATOM 2254 N N . ASP B 1 84 ? -16.734 -16.531 -17.438 1 95.19 84 ASP B N 1
ATOM 2255 C CA . ASP B 1 84 ? -16.031 -17.547 -16.672 1 95.19 84 ASP B CA 1
ATOM 2256 C C . ASP B 1 84 ? -15.281 -16.938 -15.5 1 95.19 84 ASP B C 1
ATOM 2258 O O . ASP B 1 84 ? -15.227 -15.703 -15.367 1 95.19 84 ASP B O 1
ATOM 2262 N N . GLY B 1 85 ? -14.789 -17.766 -14.633 1 96.06 85 GLY B N 1
ATOM 2263 C CA . GLY B 1 85 ? -14.18 -17.312 -13.391 1 96.06 85 GLY B CA 1
ATOM 2264 C C . GLY B 1 85 ? -13.016 -16.375 -13.609 1 96.06 85 GLY B C 1
ATOM 2265 O O . GLY B 1 85 ? -12.914 -15.336 -12.938 1 96.06 85 GLY B O 1
ATOM 2266 N N . GLU B 1 86 ? -12.117 -16.734 -14.508 1 97.19 86 GLU B N 1
ATOM 2267 C CA . GLU B 1 86 ? -10.945 -15.914 -14.766 1 97.19 86 GLU B CA 1
ATOM 2268 C C . GLU B 1 86 ? -11.344 -14.555 -15.344 1 97.19 86 GLU B C 1
ATOM 2270 O O . GLU B 1 86 ? -10.812 -13.523 -14.93 1 97.19 86 GLU B O 1
ATOM 2275 N N . ASP B 1 87 ? -12.258 -14.562 -16.312 1 97.56 87 ASP B N 1
ATOM 2276 C CA . ASP B 1 87 ? -12.758 -13.32 -16.875 1 97.56 87 ASP B CA 1
ATOM 2277 C C . ASP B 1 87 ? -13.438 -12.461 -15.812 1 97.56 87 ASP B C 1
ATOM 2279 O O . ASP B 1 87 ? -13.289 -11.234 -15.812 1 97.56 87 ASP B O 1
ATOM 2283 N N . GLY B 1 88 ? -14.25 -13.094 -14.977 1 97.94 88 GLY B N 1
ATOM 2284 C CA . GLY B 1 88 ? -14.859 -12.375 -13.859 1 97.94 88 GLY B CA 1
ATOM 2285 C C . GLY B 1 88 ? -13.844 -11.695 -12.969 1 97.94 88 GLY B C 1
ATOM 2286 O O . GLY B 1 88 ? -14.016 -10.531 -12.602 1 97.94 88 GLY B O 1
ATOM 2287 N N . LEU B 1 89 ? -12.773 -12.43 -12.641 1 98.31 89 LEU B N 1
ATOM 2288 C CA . LEU B 1 89 ? -11.711 -11.867 -11.82 1 98.31 89 LEU B CA 1
ATOM 2289 C C . LEU B 1 89 ? -11.047 -10.68 -12.516 1 98.31 89 LEU B C 1
ATOM 2291 O O . LEU B 1 89 ? -10.758 -9.664 -11.883 1 98.31 89 LEU B O 1
ATOM 2295 N N . ARG B 1 90 ? -10.828 -10.805 -13.805 1 98.12 90 ARG B N 1
ATOM 2296 C CA . ARG B 1 90 ? -10.211 -9.727 -14.562 1 98.12 90 ARG B CA 1
ATOM 2297 C C . ARG B 1 90 ? -11.102 -8.484 -14.57 1 98.12 90 ARG B C 1
ATOM 2299 O O . ARG B 1 90 ? -10.609 -7.359 -14.461 1 98.12 90 ARG B O 1
ATOM 2306 N N . GLN B 1 91 ? -12.391 -8.672 -14.719 1 98 91 GLN B N 1
ATOM 2307 C CA . GLN B 1 91 ? -13.32 -7.547 -14.734 1 98 91 GLN B CA 1
ATOM 2308 C C . GLN B 1 91 ? -13.391 -6.867 -13.367 1 98 91 GLN B C 1
ATOM 2310 O O . GLN B 1 91 ? -13.391 -5.637 -13.281 1 98 91 GLN B O 1
ATOM 2315 N N . LEU B 1 92 ? -13.469 -7.676 -12.32 1 98.12 92 LEU B N 1
ATOM 2316 C CA . LEU B 1 92 ? -13.43 -7.121 -10.977 1 98.12 92 LEU B CA 1
ATOM 2317 C C . LEU B 1 92 ? -12.148 -6.332 -10.742 1 98.12 92 LEU B C 1
ATOM 2319 O O . LEU B 1 92 ? -12.188 -5.211 -10.227 1 98.12 92 LEU B O 1
ATOM 2323 N N . ALA B 1 93 ? -11 -6.906 -11.164 1 98.12 93 ALA B N 1
ATOM 2324 C CA . ALA B 1 93 ? -9.703 -6.254 -11.008 1 98.12 93 ALA B CA 1
ATOM 2325 C C . ALA B 1 93 ? -9.641 -4.949 -11.797 1 98.12 93 ALA B C 1
ATOM 2327 O O . ALA B 1 93 ? -9.062 -3.961 -11.336 1 98.12 93 ALA B O 1
ATOM 2328 N N . ALA B 1 94 ? -10.227 -4.93 -12.938 1 97.06 94 ALA B N 1
ATOM 2329 C CA . ALA B 1 94 ? -10.227 -3.744 -13.797 1 97.06 94 ALA B CA 1
ATOM 2330 C C . ALA B 1 94 ? -10.922 -2.572 -13.117 1 97.06 94 ALA B C 1
ATOM 2332 O O . ALA B 1 94 ? -10.484 -1.428 -13.219 1 97.06 94 ALA B O 1
ATOM 2333 N N . VAL B 1 95 ? -11.984 -2.824 -12.43 1 97 95 VAL B N 1
ATOM 2334 C CA . VAL B 1 95 ? -12.695 -1.782 -11.695 1 97 95 VAL B CA 1
ATOM 2335 C C . VAL B 1 95 ? -11.781 -1.202 -10.617 1 97 95 VAL B C 1
ATOM 2337 O O . VAL B 1 95 ? -11.656 0.018 -10.484 1 97 95 VAL B O 1
ATOM 2340 N N . TYR B 1 96 ? -11.125 -2.082 -9.898 1 96.62 96 TYR B N 1
ATOM 2341 C CA . TYR B 1 96 ? -10.25 -1.633 -8.82 1 96.62 96 TYR B CA 1
ATOM 2342 C C . TYR B 1 96 ? -9.055 -0.863 -9.367 1 96.62 96 TYR B C 1
ATOM 2344 O O . TYR B 1 96 ? -8.656 0.158 -8.812 1 96.62 96 TYR B O 1
ATOM 2352 N N . LEU B 1 97 ? -8.508 -1.351 -10.445 1 95.5 97 LEU B N 1
ATOM 2353 C CA . LEU B 1 97 ? -7.398 -0.68 -11.117 1 95.5 97 LEU B CA 1
ATOM 2354 C C . LEU B 1 97 ? -7.785 0.742 -11.516 1 95.5 97 LEU B C 1
ATOM 2356 O O . LEU B 1 97 ? -6.988 1.671 -11.367 1 95.5 97 LEU B O 1
ATOM 2360 N N . GLU B 1 98 ? -8.906 0.888 -11.938 1 94.31 98 GLU B N 1
ATOM 2361 C CA . GLU B 1 98 ? -9.375 2.213 -12.336 1 94.31 98 GLU B CA 1
ATOM 2362 C C . GLU B 1 98 ? -9.445 3.158 -11.141 1 94.31 98 GLU B C 1
ATOM 2364 O O . GLU B 1 98 ? -9.094 4.336 -11.25 1 94.31 98 GLU B O 1
ATOM 2369 N N . PHE B 1 99 ? -9.867 2.646 -10.023 1 94.31 99 PHE B N 1
ATOM 2370 C CA . PHE B 1 99 ? -9.953 3.453 -8.812 1 94.31 99 PHE B CA 1
ATOM 2371 C C . PHE B 1 99 ? -8.562 3.906 -8.367 1 94.31 99 PHE B C 1
ATOM 2373 O O . PHE B 1 99 ? -8.406 5.012 -7.844 1 94.31 99 PHE B O 1
ATOM 2380 N N . SER B 1 100 ? -7.562 3.072 -8.594 1 93.69 100 SER B N 1
ATOM 2381 C CA . SER B 1 100 ? -6.234 3.316 -8.039 1 93.69 100 SER B CA 1
ATOM 2382 C C . SER B 1 100 ? -5.363 4.102 -9.008 1 93.69 100 SER B C 1
ATOM 2384 O O . SER B 1 100 ? -4.262 4.531 -8.664 1 93.69 100 SER B O 1
ATOM 2386 N N . ARG B 1 101 ? -5.84 4.309 -10.234 1 91.88 101 ARG B N 1
ATOM 2387 C CA . ARG B 1 101 ? -5.066 5.035 -11.242 1 91.88 101 ARG B CA 1
ATOM 2388 C C . ARG B 1 101 ? -4.957 6.512 -10.883 1 91.88 101 ARG B C 1
ATOM 2390 O O . ARG B 1 101 ? -5.961 7.164 -10.594 1 91.88 101 ARG B O 1
ATOM 2397 N N . PRO B 1 102 ? -3.783 7.082 -11.016 1 88.38 102 PRO B N 1
ATOM 2398 C CA . PRO B 1 102 ? -3.59 8.484 -10.625 1 88.38 102 PRO B CA 1
ATOM 2399 C C . PRO B 1 102 ? -4.457 9.445 -11.43 1 88.38 102 PRO B C 1
ATOM 2401 O O . PRO B 1 102 ? -4.879 10.484 -10.914 1 88.38 102 PRO B O 1
ATOM 2404 N N . ALA B 1 103 ? -4.754 9.125 -12.625 1 90 103 ALA B N 1
ATOM 2405 C CA . ALA B 1 103 ? -5.543 10.008 -13.484 1 90 103 ALA B CA 1
ATOM 2406 C C . ALA B 1 103 ? -7.035 9.828 -13.234 1 90 103 ALA B C 1
ATOM 2408 O O . ALA B 1 103 ? -7.859 10.57 -13.773 1 90 103 ALA B O 1
ATOM 2409 N N . SER B 1 104 ? -7.43 8.891 -12.375 1 93.62 104 SER B N 1
ATOM 2410 C CA . SER B 1 104 ? -8.836 8.609 -12.086 1 93.62 104 SER B CA 1
ATOM 2411 C C . SER B 1 104 ? -9.445 9.703 -11.211 1 93.62 104 SER B C 1
ATOM 2413 O O . SER B 1 104 ? -8.797 10.219 -10.305 1 93.62 104 SER B O 1
ATOM 2415 N N . GLU B 1 105 ? -10.734 10.008 -11.438 1 93.19 105 GLU B N 1
ATOM 2416 C CA . GLU B 1 105 ? -11.461 10.953 -10.594 1 93.19 105 GLU B CA 1
ATOM 2417 C C . GLU B 1 105 ? -11.594 10.43 -9.164 1 93.19 105 GLU B C 1
ATOM 2419 O O . GLU B 1 105 ? -11.797 11.203 -8.227 1 93.19 105 GLU B O 1
ATOM 2424 N N . TYR B 1 106 ? -11.469 9.133 -9.008 1 94 106 TYR B N 1
ATOM 2425 C CA . TYR B 1 106 ? -11.672 8.5 -7.703 1 94 106 TYR B CA 1
ATOM 2426 C C . TYR B 1 106 ? -10.344 8.352 -6.961 1 94 106 TYR B C 1
ATOM 2428 O O . TYR B 1 106 ? -10.328 8.016 -5.773 1 94 106 TYR B O 1
ATOM 2436 N N . TYR B 1 107 ? -9.258 8.672 -7.625 1 94.5 107 TYR B N 1
ATOM 2437 C CA . TYR B 1 107 ? -7.938 8.414 -7.062 1 94.5 107 TYR B CA 1
ATOM 2438 C C . TYR B 1 107 ? -7.766 9.109 -5.723 1 94.5 107 TYR B C 1
ATOM 2440 O O . TYR B 1 107 ? -7.281 8.508 -4.758 1 94.5 107 TYR B O 1
ATOM 2448 N N . PRO B 1 108 ? -8.219 10.328 -5.609 1 94.5 108 PRO B N 1
ATOM 2449 C CA . PRO B 1 108 ? -8.047 10.984 -4.309 1 94.5 108 PRO B CA 1
ATOM 2450 C C . PRO B 1 108 ? -8.781 10.258 -3.184 1 94.5 108 PRO B C 1
ATOM 2452 O O . PRO B 1 108 ? -8.305 10.227 -2.047 1 94.5 108 PRO B O 1
ATOM 2455 N N . LEU B 1 109 ? -9.945 9.703 -3.492 1 95 109 LEU B N 1
ATOM 2456 C CA . LEU B 1 109 ? -10.695 8.938 -2.5 1 95 109 LEU B CA 1
ATOM 2457 C C . LEU B 1 109 ? -9.953 7.652 -2.143 1 95 109 LEU B C 1
ATOM 2459 O O . LEU B 1 109 ? -9.867 7.285 -0.967 1 95 109 LEU B O 1
ATOM 2463 N N . TRP B 1 110 ? -9.43 7.008 -3.158 1 94.12 110 TRP B N 1
ATOM 2464 C CA . TRP B 1 110 ? -8.648 5.793 -2.971 1 94.12 110 TRP B CA 1
ATOM 2465 C C . TRP B 1 110 ? -7.418 6.066 -2.107 1 94.12 110 TRP B C 1
ATOM 2467 O O . TRP B 1 110 ? -7.133 5.32 -1.17 1 94.12 110 TRP B O 1
ATOM 2477 N N . GLU B 1 111 ? -6.77 7.133 -2.418 1 91.94 111 GLU B N 1
ATOM 2478 C CA . GLU B 1 111 ? -5.582 7.523 -1.661 1 91.94 111 GLU B CA 1
ATOM 2479 C C . GLU B 1 111 ? -5.922 7.773 -0.195 1 91.94 111 GLU B C 1
ATOM 2481 O O . GLU B 1 111 ? -5.18 7.355 0.698 1 91.94 111 GLU B O 1
ATOM 2486 N N . LEU B 1 112 ? -7 8.469 0.05 1 91.44 112 LEU B N 1
ATOM 2487 C CA . LEU B 1 112 ? -7.434 8.742 1.416 1 91.44 112 LEU B CA 1
ATOM 2488 C C . LEU B 1 112 ? -7.715 7.449 2.168 1 91.44 112 LEU B C 1
ATOM 2490 O O . LEU B 1 112 ? -7.348 7.312 3.338 1 91.44 112 LEU B O 1
ATOM 2494 N N . MET B 1 113 ? -8.305 6.516 1.48 1 90.19 113 MET B N 1
ATOM 2495 C CA . MET B 1 113 ? -8.625 5.219 2.078 1 90.19 113 MET B CA 1
ATOM 2496 C C . MET B 1 113 ? -7.352 4.484 2.49 1 90.19 113 MET B C 1
ATOM 2498 O O . MET B 1 113 ? -7.332 3.787 3.504 1 90.19 113 MET B O 1
ATOM 2502 N N . GLN B 1 114 ? -6.285 4.703 1.738 1 86.31 114 GLN B N 1
ATOM 2503 C CA . GLN B 1 114 ? -5.027 4.023 2.023 1 86.31 114 GLN B CA 1
ATOM 2504 C C . GLN B 1 114 ? -4.352 4.609 3.26 1 86.31 114 GLN B C 1
ATOM 2506 O O . GLN B 1 114 ? -3.551 3.939 3.912 1 86.31 114 GLN B O 1
ATOM 2511 N N . ARG B 1 115 ? -4.637 5.773 3.586 1 79.19 115 ARG B N 1
ATOM 2512 C CA . ARG B 1 115 ? -3.988 6.457 4.699 1 79.19 115 ARG B CA 1
ATOM 2513 C C . ARG B 1 115 ? -4.652 6.105 6.023 1 79.19 115 ARG B C 1
ATOM 2515 O O . ARG B 1 115 ? -4.055 6.266 7.09 1 79.19 115 ARG B O 1
ATOM 2522 N N . LEU B 1 116 ? -5.895 5.68 5.918 1 72.75 116 LEU B N 1
ATOM 2523 C CA . LEU B 1 116 ? -6.637 5.375 7.137 1 72.75 116 LEU B CA 1
ATOM 2524 C C . LEU B 1 116 ? -6.238 4.012 7.691 1 72.75 116 LEU B C 1
ATOM 2526 O O . LEU B 1 116 ? -6.113 3.043 6.941 1 72.75 116 LEU B O 1
ATOM 2530 N N . ASN B 1 117 ? -5.711 4.055 8.984 1 62.25 117 ASN B N 1
ATOM 2531 C CA . ASN B 1 117 ? -5.488 2.797 9.695 1 62.25 117 ASN B CA 1
ATOM 2532 C C . ASN B 1 117 ? -6.781 2.27 10.32 1 62.25 117 ASN B C 1
ATOM 2534 O O . ASN B 1 117 ? -7.527 3.023 10.945 1 62.25 117 ASN B O 1
ATOM 2538 N N . ALA B 1 118 ? -7.062 1.03 9.953 1 54.5 118 ALA B N 1
ATOM 2539 C CA . ALA B 1 118 ? -8.297 0.449 10.477 1 54.5 118 ALA B CA 1
ATOM 2540 C C . ALA B 1 118 ? -8.227 0.302 12 1 54.5 118 ALA B C 1
ATOM 2542 O O . ALA B 1 118 ? -9.258 0.189 12.664 1 54.5 118 ALA B O 1
ATOM 2543 N N . ASP B 1 119 ? -7.062 -0.022 12.609 1 53.25 119 ASP B N 1
ATOM 2544 C CA . ASP B 1 119 ? -6.922 -0.283 14.039 1 53.25 119 ASP B CA 1
ATOM 2545 C C . ASP B 1 119 ? -7.512 0.857 14.867 1 53.25 119 ASP B C 1
ATOM 2547 O O . ASP B 1 119 ? -8.008 0.637 15.977 1 53.25 119 ASP B O 1
ATOM 2551 N N . ARG B 1 120 ? -7.34 2.078 14.406 1 51.25 120 ARG B N 1
ATOM 2552 C CA . ARG B 1 120 ? -7.742 3.182 15.273 1 51.25 120 ARG B CA 1
ATOM 2553 C C . ARG B 1 120 ? -9.258 3.256 15.398 1 51.25 120 ARG B C 1
ATOM 2555 O O . ARG B 1 120 ? -9.789 3.922 16.297 1 51.25 120 ARG B O 1
ATOM 2562 N N . LEU B 1 121 ? -9.93 2.527 14.453 1 52.5 121 LEU B N 1
ATOM 2563 C CA . LEU B 1 121 ? -11.367 2.771 14.555 1 52.5 121 LEU B CA 1
ATOM 2564 C C . LEU B 1 121 ? -12.133 1.457 14.641 1 52.5 121 LEU B C 1
ATOM 2566 O O . LEU B 1 121 ? -11.867 0.521 13.891 1 52.5 121 LEU B O 1
ATOM 2570 N N . ASP B 1 122 ? -12.375 1.013 15.828 1 61.44 122 ASP B N 1
ATOM 2571 C CA . ASP B 1 122 ? -13.469 0.044 15.766 1 61.44 122 ASP B CA 1
ATOM 2572 C C . ASP B 1 122 ? -14.367 0.306 14.555 1 61.44 122 ASP B C 1
ATOM 2574 O O . ASP B 1 122 ? -15.203 1.21 14.586 1 61.44 122 ASP B O 1
ATOM 2578 N N . SER B 1 123 ? -13.953 -0.296 13.508 1 71.5 123 SER B N 1
ATOM 2579 C CA . SER B 1 123 ? -14.75 -0.067 12.297 1 71.5 123 SER B CA 1
ATOM 2580 C C . SER B 1 123 ? -16.219 -0.339 12.547 1 71.5 123 SER B C 1
ATOM 2582 O O . SER B 1 123 ? -16.578 -1.354 13.156 1 71.5 123 SER B O 1
ATOM 2584 N N . PRO B 1 124 ? -17.047 0.644 12.242 1 77.19 124 PRO B N 1
ATOM 2585 C CA . PRO B 1 124 ? -18.484 0.413 12.367 1 77.19 124 PRO B CA 1
ATOM 2586 C C . PRO B 1 124 ? -18.953 -0.848 11.641 1 77.19 124 PRO B C 1
ATOM 2588 O O . PRO B 1 124 ? -18.297 -1.296 10.695 1 77.19 124 PRO B O 1
ATOM 2591 N N . VAL B 1 125 ? -19.953 -1.432 12.094 1 85.06 125 VAL B N 1
ATOM 2592 C CA . VAL B 1 125 ? -20.531 -2.639 11.523 1 85.06 125 VAL B CA 1
ATOM 2593 C C . VAL B 1 125 ? -20.812 -2.424 10.039 1 85.06 125 VAL B C 1
ATOM 2595 O O . VAL B 1 125 ? -20.609 -3.326 9.227 1 85.06 125 VAL B O 1
ATOM 2598 N N . SER B 1 126 ? -21.25 -1.218 9.734 1 88.25 126 SER B N 1
ATOM 2599 C CA . SER B 1 126 ? -21.578 -0.9 8.352 1 88.25 126 SER B CA 1
ATOM 2600 C C . SER B 1 126 ? -20.344 -1.016 7.453 1 88.25 126 SER B C 1
ATOM 2602 O O . SER B 1 126 ? -20.438 -1.524 6.332 1 88.25 126 SER B O 1
ATOM 2604 N N . TYR B 1 127 ? -19.219 -0.617 7.934 1 86.38 127 TYR B N 1
ATOM 2605 C CA . TYR B 1 127 ? -17.969 -0.721 7.195 1 86.38 127 TYR B CA 1
ATOM 2606 C C . TYR B 1 127 ? -17.594 -2.18 6.957 1 86.38 127 TYR B C 1
ATOM 2608 O O . TYR B 1 127 ? -17.234 -2.561 5.844 1 86.38 127 TYR B O 1
ATOM 2616 N N . GLN B 1 128 ? -17.734 -2.945 7.953 1 85.88 128 GLN B N 1
ATOM 2617 C CA . GLN B 1 128 ? -17.406 -4.367 7.867 1 85.88 128 GLN B CA 1
ATOM 2618 C C . GLN B 1 128 ? -18.328 -5.074 6.871 1 85.88 128 GLN B C 1
ATOM 2620 O O . GLN B 1 128 ? -17.859 -5.934 6.109 1 85.88 128 GLN B O 1
ATOM 2625 N N . GLN B 1 129 ? -19.547 -4.711 6.879 1 91.38 129 GLN B N 1
ATOM 2626 C CA . GLN B 1 129 ? -20.516 -5.312 5.965 1 91.38 129 GLN B CA 1
ATOM 2627 C C . GLN B 1 129 ? -20.188 -4.977 4.516 1 91.38 129 GLN B C 1
ATOM 2629 O O . GLN B 1 129 ? -20.297 -5.832 3.633 1 91.38 129 GLN B O 1
ATOM 2634 N N . LYS B 1 130 ? -19.797 -3.795 4.309 1 93.12 130 LYS B N 1
ATOM 2635 C CA . LYS B 1 130 ? -19.469 -3.363 2.953 1 93.12 130 LYS B CA 1
ATOM 2636 C C . LYS B 1 130 ? -18.219 -4.066 2.439 1 93.12 130 LYS B C 1
ATOM 2638 O O . LYS B 1 130 ? -18.188 -4.52 1.292 1 93.12 130 LYS B O 1
ATOM 2643 N N . THR B 1 131 ? -17.219 -4.16 3.291 1 90.12 131 THR B N 1
ATOM 2644 C CA . THR B 1 131 ? -16 -4.867 2.902 1 90.12 131 THR B CA 1
ATOM 2645 C C . THR B 1 131 ? -16.297 -6.344 2.656 1 90.12 131 THR B C 1
ATOM 2647 O O . THR B 1 131 ? -15.797 -6.93 1.691 1 90.12 131 THR B O 1
ATOM 2650 N N . ALA B 1 132 ? -17.172 -6.938 3.502 1 91.06 132 ALA B N 1
ATOM 2651 C CA . ALA B 1 132 ? -17.578 -8.328 3.322 1 91.06 132 ALA B CA 1
ATOM 2652 C C . ALA B 1 132 ? -18.281 -8.531 1.989 1 91.06 132 ALA B C 1
ATOM 2654 O O . ALA B 1 132 ? -18.078 -9.539 1.312 1 91.06 132 ALA B O 1
ATOM 2655 N N . LEU B 1 133 ? -19.109 -7.598 1.674 1 94.94 133 LEU B N 1
ATOM 2656 C CA . LEU B 1 133 ? -19.828 -7.676 0.407 1 94.94 133 LEU B CA 1
ATOM 2657 C C . LEU B 1 133 ? -18.859 -7.637 -0.77 1 94.94 133 LEU B C 1
ATOM 2659 O O . LEU B 1 133 ? -18.984 -8.43 -1.707 1 94.94 133 LEU B O 1
ATOM 2663 N N . LEU B 1 134 ? -17.891 -6.766 -0.721 1 94.81 134 LEU B N 1
ATOM 2664 C CA . LEU B 1 134 ? -16.875 -6.68 -1.766 1 94.81 134 LEU B CA 1
ATOM 2665 C C . LEU B 1 134 ? -16.125 -7.996 -1.898 1 94.81 134 LEU B C 1
ATOM 2667 O O . LEU B 1 134 ? -15.938 -8.5 -3.008 1 94.81 134 LEU B O 1
ATOM 2671 N N . PHE B 1 135 ? -15.75 -8.602 -0.796 1 93.38 135 PHE B N 1
ATOM 2672 C CA . PHE B 1 135 ? -15.008 -9.859 -0.816 1 93.38 1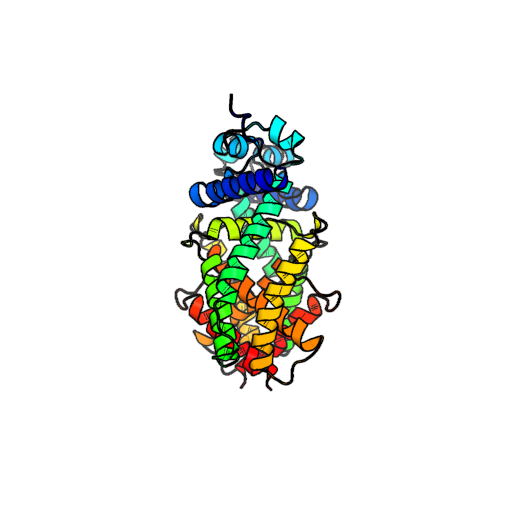35 PHE B CA 1
ATOM 2673 C C . PHE B 1 135 ? -15.883 -11 -1.33 1 93.38 135 PHE B C 1
ATOM 2675 O O . PHE B 1 135 ? -15.383 -11.914 -1.99 1 93.38 135 PHE B O 1
ATOM 2682 N N . SER B 1 136 ? -17.172 -10.891 -1.067 1 95.75 136 SER B N 1
ATOM 2683 C CA . SER B 1 136 ? -18.078 -11.93 -1.558 1 95.75 136 SER B CA 1
ATOM 2684 C C . SER B 1 136 ? -18.094 -11.977 -3.082 1 95.75 136 SER B C 1
ATOM 2686 O O . SER B 1 136 ? -18.203 -13.055 -3.674 1 95.75 136 SER B O 1
ATOM 2688 N N . TYR B 1 137 ? -17.969 -10.836 -3.752 1 96.62 137 TYR B N 1
ATOM 2689 C CA . TYR B 1 137 ? -17.844 -10.82 -5.207 1 96.62 137 TYR B CA 1
ATOM 2690 C C . TYR B 1 137 ? -16.562 -11.523 -5.648 1 96.62 137 TYR B C 1
ATOM 2692 O O . TYR B 1 137 ? -16.578 -12.312 -6.598 1 96.62 137 TYR B O 1
ATOM 2700 N N . GLY B 1 138 ? -15.477 -11.219 -4.973 1 96.62 138 GLY B N 1
ATOM 2701 C CA . GLY B 1 138 ? -14.219 -11.898 -5.254 1 96.62 138 GLY B CA 1
ATOM 2702 C C . GLY B 1 138 ? -14.289 -13.398 -5.051 1 96.62 138 GLY B C 1
ATOM 2703 O O . GLY B 1 138 ? -13.789 -14.164 -5.879 1 96.62 138 GLY B O 1
ATOM 2704 N N . GLU B 1 139 ? -14.883 -13.789 -3.979 1 96.75 139 GLU B N 1
ATOM 2705 C CA . GLU B 1 139 ? -14.992 -15.211 -3.662 1 96.75 139 GLU B CA 1
ATOM 2706 C C . GLU B 1 139 ? -15.812 -15.945 -4.715 1 96.75 139 GLU B C 1
ATOM 2708 O O . GLU B 1 139 ? -15.469 -17.062 -5.105 1 96.75 139 GLU B O 1
ATOM 2713 N N . ARG B 1 140 ? -16.891 -15.312 -5.133 1 97.19 140 ARG B N 1
ATOM 2714 C CA . ARG B 1 140 ? -17.719 -15.914 -6.172 1 97.19 140 ARG B CA 1
ATOM 2715 C C . ARG B 1 140 ? -16.922 -16.125 -7.453 1 97.19 140 ARG B C 1
ATOM 2717 O O . ARG B 1 140 ? -17.016 -17.188 -8.086 1 97.19 140 ARG B O 1
ATOM 2724 N N . ALA B 1 141 ? -16.125 -15.156 -7.812 1 97.62 141 ALA B N 1
ATOM 2725 C CA . ALA B 1 141 ? -15.328 -15.258 -9.031 1 97.62 141 ALA B CA 1
ATOM 2726 C C . ALA B 1 141 ? -14.227 -16.297 -8.883 1 97.62 141 ALA B C 1
ATOM 2728 O O . ALA B 1 141 ? -13.977 -17.078 -9.805 1 97.62 141 ALA B O 1
ATOM 2729 N N . VAL B 1 142 ? -13.523 -16.297 -7.734 1 97.69 142 VAL B N 1
ATOM 2730 C CA . VAL B 1 142 ? -12.461 -17.266 -7.48 1 97.69 142 VAL B CA 1
ATOM 2731 C C . VAL B 1 142 ? -13.047 -18.688 -7.496 1 97.69 142 VAL B C 1
ATOM 2733 O O . VAL B 1 142 ? -12.469 -19.594 -8.102 1 97.69 142 VAL B O 1
ATOM 2736 N N . GLN B 1 143 ? -14.164 -18.859 -6.828 1 97 143 GLN B N 1
ATOM 2737 C CA . GLN B 1 143 ? -14.797 -20.172 -6.758 1 97 143 GLN B CA 1
ATOM 2738 C C . GLN B 1 143 ? -15.211 -20.656 -8.148 1 97 143 GLN B C 1
ATOM 2740 O O . GLN B 1 143 ? -15.094 -21.844 -8.453 1 97 143 GLN B O 1
ATOM 2745 N N . LYS B 1 144 ? -15.719 -19.781 -8.938 1 96.81 144 LYS B N 1
ATOM 2746 C CA . LYS B 1 144 ? -16.062 -20.125 -10.312 1 96.81 144 LYS B CA 1
ATOM 2747 C C . LYS B 1 144 ? -14.836 -20.562 -11.102 1 96.81 144 LYS B C 1
ATOM 2749 O O . LYS B 1 144 ? -14.898 -21.484 -11.914 1 96.81 144 LYS B O 1
ATOM 2754 N N . ALA B 1 145 ? -13.719 -19.922 -10.883 1 96.69 145 ALA B N 1
ATOM 2755 C CA . ALA B 1 145 ? -12.477 -20.234 -11.578 1 96.69 145 ALA B CA 1
ATOM 2756 C C . ALA B 1 145 ? -11.875 -21.531 -11.047 1 96.69 145 ALA B C 1
ATOM 2758 O O . ALA B 1 145 ? -11.242 -22.281 -11.797 1 96.69 145 ALA B O 1
ATOM 2759 N N . ILE B 1 146 ? -12.016 -21.75 -9.75 1 96.75 146 ILE B N 1
ATOM 2760 C CA . ILE B 1 146 ? -11.461 -22.922 -9.078 1 96.75 146 ILE B CA 1
ATOM 2761 C C . ILE B 1 146 ? -12.531 -23.562 -8.195 1 96.75 146 ILE B C 1
ATOM 2763 O O . ILE B 1 146 ? -12.508 -23.422 -6.969 1 96.75 146 ILE B O 1
ATOM 2767 N N . PRO B 1 147 ? -13.312 -24.422 -8.734 1 95.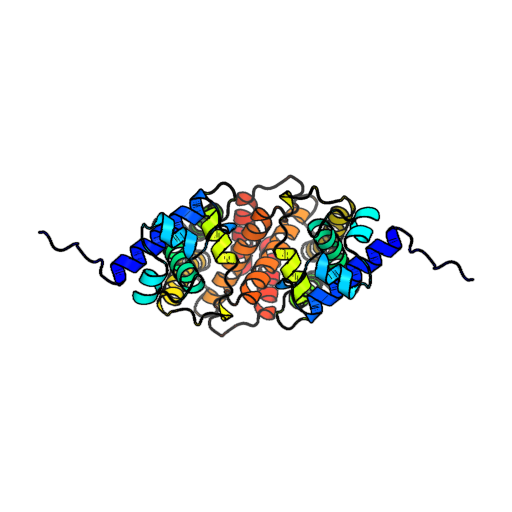62 147 PRO B N 1
ATOM 2768 C CA . PRO B 1 147 ? -14.5 -24.938 -8.055 1 95.62 147 PRO B CA 1
ATOM 2769 C C . PRO B 1 147 ? -14.164 -25.766 -6.809 1 95.62 147 PRO B C 1
ATOM 2771 O O . PRO B 1 147 ? -14.969 -25.844 -5.883 1 95.62 147 PRO B O 1
ATOM 2774 N N . ARG B 1 148 ? -12.961 -26.25 -6.676 1 95.19 148 ARG B N 1
ATOM 2775 C CA . ARG B 1 148 ? -12.609 -27.094 -5.547 1 95.19 148 ARG B CA 1
ATOM 2776 C C . ARG B 1 148 ? -12.414 -26.266 -4.277 1 95.19 148 ARG B C 1
ATOM 2778 O O . ARG B 1 148 ? -12.383 -26.812 -3.174 1 95.19 148 ARG B O 1
ATOM 2785 N N . LEU B 1 149 ? -12.156 -25 -4.422 1 94.94 149 LEU B N 1
ATOM 2786 C CA . LEU B 1 149 ? -11.922 -24.156 -3.254 1 94.94 149 LEU B CA 1
ATOM 2787 C C . LEU B 1 149 ? -13.234 -23.828 -2.547 1 94.94 149 LEU B C 1
ATOM 2789 O O . LEU B 1 149 ? -14.172 -23.328 -3.166 1 94.94 149 LEU B O 1
ATOM 2793 N N . THR B 1 150 ? -13.305 -24.203 -1.269 1 92.69 150 THR B N 1
ATOM 2794 C CA . THR B 1 150 ? -14.477 -23.906 -0.452 1 92.69 150 THR B CA 1
ATOM 2795 C C . THR B 1 150 ? -14.062 -23.5 0.96 1 92.69 150 THR B C 1
ATOM 2797 O O . THR B 1 150 ? -12.883 -23.594 1.314 1 92.69 150 THR B O 1
ATOM 2800 N N . GLY B 1 151 ? -14.984 -22.875 1.698 1 91.88 151 GLY B N 1
ATOM 2801 C CA . GLY B 1 151 ? -14.758 -22.562 3.102 1 91.88 151 GLY B CA 1
ATOM 2802 C C . GLY B 1 151 ? -13.594 -21.625 3.33 1 91.88 151 GLY B C 1
ATOM 2803 O O . GLY B 1 151 ? -13.492 -20.578 2.678 1 91.88 151 GLY B O 1
ATOM 2804 N N . THR B 1 152 ? -12.781 -21.969 4.246 1 91 152 THR B N 1
ATOM 2805 C CA . THR B 1 152 ? -11.688 -21.125 4.691 1 91 152 THR B CA 1
ATOM 2806 C C . THR B 1 152 ? -10.617 -21 3.605 1 91 152 THR B C 1
ATOM 2808 O O . THR B 1 152 ? -10.008 -19.953 3.445 1 91 152 THR B O 1
ATOM 2811 N N . GLU B 1 153 ? -10.461 -22.078 2.857 1 92.75 153 GLU B N 1
ATOM 2812 C CA . GLU B 1 153 ? -9.477 -22.047 1.78 1 92.75 153 GLU B CA 1
ATOM 2813 C C . GLU B 1 153 ? -9.859 -21.016 0.718 1 92.75 153 GLU B C 1
ATOM 2815 O O . GLU B 1 153 ? -9 -20.297 0.204 1 92.75 153 GLU B O 1
ATOM 2820 N N . LEU B 1 154 ? -11.172 -20.984 0.386 1 95.19 154 LEU B N 1
ATOM 2821 C CA . LEU B 1 154 ? -11.688 -20.016 -0.578 1 95.19 154 LEU B CA 1
ATOM 2822 C C . LEU B 1 154 ? -11.492 -18.578 -0.075 1 95.19 154 LEU B C 1
ATOM 2824 O O . LEU B 1 154 ? -11.008 -17.719 -0.814 1 95.19 154 LEU B O 1
ATOM 2828 N N . THR B 1 155 ? -11.789 -18.359 1.167 1 93.25 155 THR B N 1
ATOM 2829 C CA . THR B 1 155 ? -11.656 -17.047 1.773 1 93.25 155 THR B CA 1
ATOM 2830 C C . THR B 1 155 ? -10.203 -16.594 1.771 1 93.25 155 THR B C 1
ATOM 2832 O O . THR B 1 155 ? -9.898 -15.469 1.375 1 93.25 155 THR B O 1
ATOM 2835 N N . GLU B 1 156 ? -9.305 -17.453 2.113 1 92.5 156 GLU B N 1
ATOM 2836 C CA . GLU B 1 156 ? -7.883 -17.125 2.178 1 92.5 156 GLU B CA 1
ATOM 2837 C C . GLU B 1 156 ? -7.316 -16.844 0.788 1 92.5 156 GLU B C 1
ATOM 2839 O O . GLU B 1 156 ? -6.594 -15.859 0.595 1 92.5 156 GLU B O 1
ATOM 2844 N N . ALA B 1 157 ? -7.68 -17.719 -0.143 1 94.94 157 ALA B N 1
ATOM 2845 C CA . ALA B 1 157 ? -7.211 -17.531 -1.513 1 94.94 157 ALA B CA 1
ATOM 2846 C C . ALA B 1 157 ? -7.691 -16.188 -2.07 1 94.94 157 ALA B C 1
ATOM 2848 O O . ALA B 1 157 ? -6.926 -15.469 -2.725 1 94.94 157 ALA B O 1
ATOM 2849 N N . THR B 1 158 ? -8.922 -15.844 -1.798 1 95.69 158 THR B N 1
ATOM 2850 C CA . THR B 1 158 ? -9.5 -14.602 -2.289 1 95.69 158 THR B CA 1
ATOM 2851 C C . THR B 1 158 ? -8.805 -13.398 -1.666 1 95.69 158 THR B C 1
ATOM 2853 O O . THR B 1 158 ? -8.492 -12.422 -2.359 1 95.69 158 THR B O 1
ATOM 2856 N N . ARG B 1 159 ? -8.461 -13.477 -0.425 1 94.44 159 ARG B N 1
ATOM 2857 C CA . ARG B 1 159 ? -7.777 -12.391 0.268 1 94.44 159 ARG B CA 1
ATOM 2858 C C . ARG B 1 159 ? -6.355 -12.219 -0.253 1 94.44 159 ARG B C 1
ATOM 2860 O O . ARG B 1 159 ? -5.887 -11.094 -0.434 1 94.44 159 ARG B O 1
ATOM 2867 N N . ILE B 1 160 ? -5.711 -13.336 -0.451 1 96.06 160 ILE B N 1
ATOM 2868 C CA . ILE B 1 160 ? -4.352 -13.289 -0.975 1 96.06 160 ILE B CA 1
ATOM 2869 C C . ILE B 1 160 ? -4.355 -12.656 -2.365 1 96.06 160 ILE B C 1
ATOM 2871 O O . ILE B 1 160 ? -3.527 -11.789 -2.662 1 96.06 160 ILE B O 1
ATOM 2875 N N . LEU B 1 161 ? -5.273 -13.047 -3.176 1 97.44 161 LEU B N 1
ATOM 2876 C CA . LEU B 1 161 ? -5.352 -12.492 -4.523 1 97.44 161 LEU B CA 1
ATOM 2877 C C . LEU B 1 161 ? -5.656 -11 -4.477 1 97.44 161 LEU B C 1
ATOM 2879 O O . LEU B 1 161 ? -5.023 -10.211 -5.18 1 97.44 161 LEU B O 1
ATOM 2883 N N . TRP B 1 162 ? -6.609 -10.648 -3.674 1 96.19 162 TRP B N 1
ATOM 2884 C CA . TRP B 1 162 ? -6.957 -9.242 -3.521 1 96.19 162 TRP B CA 1
ATOM 2885 C C . TRP B 1 162 ? -5.754 -8.43 -3.035 1 96.19 162 TRP B C 1
ATOM 2887 O O . TRP B 1 162 ? -5.449 -7.371 -3.586 1 96.19 162 TRP B O 1
ATOM 2897 N N . ALA B 1 163 ? -5.105 -8.922 -2.018 1 96.31 163 ALA B N 1
ATOM 2898 C CA . ALA B 1 163 ? -3.932 -8.25 -1.478 1 96.31 163 ALA B CA 1
ATOM 2899 C C . ALA B 1 163 ? -2.846 -8.102 -2.541 1 96.31 163 ALA B C 1
ATOM 2901 O O . ALA B 1 163 ? -2.162 -7.078 -2.602 1 96.31 163 ALA B O 1
ATOM 2902 N N . SER B 1 164 ? -2.682 -9.117 -3.332 1 97.94 164 SER B N 1
ATOM 2903 C CA . SER B 1 164 ? -1.69 -9.102 -4.402 1 97.94 164 SER B CA 1
ATOM 2904 C C . SER B 1 164 ? -2.01 -8.031 -5.438 1 97.94 164 SER B C 1
ATOM 2906 O O . SER B 1 164 ? -1.138 -7.246 -5.82 1 97.94 164 SER B O 1
ATOM 2908 N N . ILE B 1 165 ? -3.236 -7.969 -5.832 1 97.62 165 ILE B N 1
ATOM 2909 C CA . ILE B 1 165 ? -3.674 -6.957 -6.789 1 97.62 165 ILE B CA 1
ATOM 2910 C C . ILE B 1 165 ? -3.502 -5.566 -6.188 1 97.62 165 ILE B C 1
ATOM 2912 O O . ILE B 1 165 ? -3.002 -4.652 -6.848 1 97.62 165 ILE B O 1
ATOM 2916 N N . HIS B 1 166 ? -3.867 -5.426 -4.969 1 95.81 166 HIS B N 1
ATOM 2917 C CA . HIS B 1 166 ? -3.688 -4.164 -4.258 1 95.81 166 HIS B CA 1
ATOM 2918 C C . HIS B 1 166 ? -2.227 -3.73 -4.27 1 95.81 166 HIS B C 1
ATOM 2920 O O . HIS B 1 166 ? -1.927 -2.547 -4.441 1 95.81 166 HIS B O 1
ATOM 2926 N N . GLY B 1 167 ? -1.354 -4.691 -4.035 1 96.12 167 GLY B N 1
ATOM 2927 C CA . GLY B 1 167 ? 0.065 -4.375 -4.059 1 96.12 167 GLY B CA 1
ATOM 2928 C C . GLY B 1 167 ? 0.528 -3.797 -5.383 1 96.12 167 GLY B C 1
ATOM 2929 O O . GLY B 1 167 ? 1.279 -2.82 -5.41 1 96.12 167 GLY B O 1
ATOM 2930 N N . ILE B 1 168 ? 0.117 -4.348 -6.441 1 95.25 168 ILE B N 1
ATOM 2931 C CA . ILE B 1 168 ? 0.448 -3.848 -7.77 1 95.25 168 ILE B CA 1
ATOM 2932 C C . ILE B 1 168 ? -0.087 -2.426 -7.934 1 95.25 168 ILE B C 1
ATOM 2934 O O . ILE B 1 168 ? 0.637 -1.531 -8.375 1 95.25 168 ILE B O 1
ATOM 2938 N N . CYS B 1 169 ? -1.3 -2.199 -7.531 1 94.56 169 CYS B N 1
ATOM 2939 C CA . CYS B 1 169 ? -1.931 -0.891 -7.656 1 94.56 169 CYS B CA 1
ATOM 2940 C C . CYS B 1 169 ? -1.207 0.148 -6.805 1 94.56 169 CYS B C 1
ATOM 2942 O O . CYS B 1 169 ? -0.937 1.256 -7.273 1 94.56 169 CYS B O 1
ATOM 2944 N N . HIS B 1 170 ? -0.967 -0.249 -5.602 1 93 170 HIS B N 1
ATOM 2945 C CA . HIS B 1 170 ? -0.331 0.663 -4.66 1 93 170 HIS B CA 1
ATOM 2946 C C . HIS B 1 170 ? 1.045 1.096 -5.156 1 93 170 HIS B C 1
ATOM 2948 O O . HIS B 1 170 ? 1.369 2.285 -5.141 1 93 170 HIS B O 1
ATOM 2954 N N . LEU B 1 171 ? 1.835 0.199 -5.594 1 91.38 171 LEU B N 1
ATOM 2955 C CA . LEU B 1 171 ? 3.178 0.512 -6.066 1 91.38 171 LEU B CA 1
ATOM 2956 C C . LEU B 1 171 ? 3.127 1.28 -7.383 1 91.38 171 LEU B C 1
ATOM 2958 O O . LEU B 1 171 ? 3.922 2.195 -7.605 1 91.38 171 LEU B O 1
ATOM 2962 N N . HIS B 1 172 ? 2.211 0.929 -8.234 1 88.56 172 HIS B N 1
ATOM 2963 C CA . HIS B 1 172 ? 2.041 1.646 -9.492 1 88.56 172 HIS B CA 1
ATOM 2964 C C . HIS B 1 172 ? 1.694 3.111 -9.25 1 88.56 172 HIS B C 1
ATOM 2966 O O . HIS B 1 172 ? 2.262 4 -9.883 1 88.56 172 HIS B O 1
ATOM 2972 N N . ALA B 1 173 ? 0.814 3.363 -8.352 1 86.38 173 ALA B N 1
ATOM 2973 C CA . ALA B 1 173 ? 0.359 4.719 -8.047 1 86.38 173 ALA B CA 1
ATOM 2974 C C . ALA B 1 173 ? 1.515 5.59 -7.562 1 86.38 173 ALA B C 1
ATOM 2976 O O . ALA B 1 173 ? 1.463 6.816 -7.672 1 86.38 173 ALA B O 1
ATOM 2977 N N . ARG B 1 174 ? 2.557 4.953 -7.082 1 82.62 174 ARG B N 1
ATOM 2978 C CA . ARG B 1 174 ? 3.689 5.68 -6.516 1 82.62 174 ARG B CA 1
ATOM 2979 C C . ARG B 1 174 ? 4.93 5.527 -7.391 1 82.62 174 ARG B C 1
ATOM 2981 O O . ARG B 1 174 ? 6.035 5.887 -6.98 1 82.62 174 ARG B O 1
ATOM 2988 N N . ASP B 1 175 ? 4.715 4.855 -8.539 1 78.75 175 ASP B N 1
ATOM 2989 C CA . ASP B 1 175 ? 5.77 4.648 -9.531 1 78.75 175 ASP B CA 1
ATOM 2990 C C . ASP B 1 175 ? 6.926 3.846 -8.938 1 78.75 175 ASP B C 1
ATOM 2992 O O . ASP B 1 175 ? 8.094 4.184 -9.148 1 78.75 175 ASP B O 1
ATOM 2996 N N . LYS B 1 176 ? 6.57 2.957 -8.195 1 77.19 176 LYS B N 1
ATOM 2997 C CA . LYS B 1 176 ? 7.582 2.158 -7.504 1 77.19 176 LYS B CA 1
ATOM 2998 C C . LYS B 1 176 ? 7.656 0.748 -8.086 1 77.19 176 LYS B C 1
ATOM 3000 O O . LYS B 1 176 ? 8.461 -0.072 -7.633 1 77.19 176 LYS B O 1
ATOM 3005 N N . LEU B 1 177 ? 6.699 0.463 -8.969 1 71 177 LEU B N 1
ATOM 3006 C CA . LEU B 1 177 ? 6.793 -0.838 -9.617 1 71 177 LEU B CA 1
ATOM 3007 C C . LEU B 1 177 ? 8.023 -0.909 -10.523 1 71 177 LEU B C 1
ATOM 3009 O O . LEU B 1 177 ? 8.492 -1.999 -10.844 1 71 177 LEU B O 1
ATOM 3013 N N . VAL B 1 178 ? 9.07 0.097 -10.398 1 58.56 178 VAL B N 1
ATOM 3014 C CA . VAL B 1 178 ? 10.297 0.249 -11.172 1 58.56 178 VAL B CA 1
ATOM 3015 C C . VAL B 1 178 ? 10.18 -0.525 -12.484 1 58.56 178 VAL B C 1
ATOM 3017 O O . VAL B 1 178 ? 10.516 -1.71 -12.547 1 58.56 178 VAL B O 1
ATOM 3020 N N . SER B 1 179 ? 8.961 -0.441 -13.07 1 51.56 179 SER B N 1
ATOM 3021 C CA . SER B 1 179 ? 8.789 -1.187 -14.312 1 51.56 179 SER B CA 1
ATOM 3022 C C . SER B 1 179 ? 9.891 -0.842 -15.312 1 51.56 179 SER B C 1
ATOM 3024 O O . SER B 1 179 ? 10.227 0.329 -15.492 1 51.56 179 SER B O 1
ATOM 3026 N N . THR B 1 180 ? 10.883 -1.495 -15.461 1 45.53 180 THR B N 1
ATOM 3027 C CA . THR B 1 180 ? 11.781 -1.454 -16.609 1 45.53 180 THR B CA 1
ATOM 3028 C C . THR B 1 180 ? 11.039 -1.02 -17.859 1 45.53 180 THR B C 1
ATOM 3030 O O . THR B 1 180 ? 11.547 -1.178 -18.984 1 45.53 180 THR B O 1
ATOM 3033 N N . GLY B 1 181 ? 10.242 0.028 -17.906 1 46.41 181 GLY B N 1
ATOM 3034 C CA . GLY B 1 181 ? 9.695 0.41 -19.188 1 46.41 181 GLY B CA 1
ATOM 3035 C C . GLY B 1 181 ? 8.508 -0.444 -19.609 1 46.41 181 GLY B C 1
ATOM 3036 O O . GLY B 1 181 ? 7.844 -0.143 -20.609 1 46.41 181 GLY B O 1
ATOM 3037 N N . GLN B 1 182 ? 8.312 -1.782 -19.203 1 53.34 182 GLN B N 1
ATOM 3038 C CA . GLN B 1 182 ? 7.707 -2.719 -20.141 1 53.34 182 GLN B CA 1
ATOM 3039 C C . GLN B 1 182 ? 6.195 -2.803 -19.938 1 53.34 182 GLN B C 1
ATOM 3041 O O . GLN B 1 182 ? 5.434 -2.777 -20.906 1 53.34 182 GLN B O 1
ATOM 3046 N N . SER B 1 183 ? 5.594 -3.525 -18.766 1 62.47 183 SER B N 1
ATOM 3047 C CA . SER B 1 183 ? 4.211 -3.953 -18.953 1 62.47 183 SER B CA 1
ATOM 3048 C C . SER B 1 183 ? 3.24 -3.002 -18.25 1 62.47 183 SER B C 1
ATOM 3050 O O . SER B 1 183 ? 3.482 -2.576 -17.125 1 62.47 183 SER B O 1
ATOM 3052 N N . PRO B 1 184 ? 2.27 -2.52 -19.016 1 82.06 184 PRO B N 1
ATOM 3053 C CA . PRO B 1 184 ? 1.121 -1.829 -18.422 1 82.06 184 PRO B CA 1
ATOM 3054 C C . PRO B 1 184 ? 0.533 -2.576 -17.234 1 82.06 184 PRO B C 1
ATOM 3056 O O . PRO B 1 184 ? 0.607 -3.807 -17.172 1 82.06 184 PRO B O 1
ATOM 3059 N N . ILE B 1 185 ? 0.175 -1.842 -16.266 1 89.38 185 ILE B N 1
ATOM 3060 C CA . ILE B 1 185 ? -0.357 -2.367 -15.008 1 89.38 185 ILE B CA 1
ATOM 3061 C C . ILE B 1 185 ? -1.453 -3.389 -15.305 1 89.38 185 ILE B C 1
ATOM 3063 O O . ILE B 1 185 ? -1.574 -4.398 -14.602 1 89.38 185 ILE B O 1
ATOM 3067 N N . ASN B 1 186 ? -2.248 -3.131 -16.344 1 91.62 186 ASN B N 1
ATOM 3068 C CA . ASN B 1 186 ? -3.334 -4.043 -16.688 1 91.62 186 ASN B CA 1
ATOM 3069 C C . ASN B 1 186 ? -2.805 -5.414 -17.094 1 91.62 186 ASN B C 1
ATOM 3071 O O . ASN B 1 186 ? -3.412 -6.438 -16.781 1 91.62 186 ASN B O 1
ATOM 3075 N N . ILE B 1 187 ? -1.749 -5.422 -17.766 1 92.56 187 ILE B N 1
ATOM 3076 C CA . ILE B 1 187 ? -1.145 -6.676 -18.203 1 92.56 187 ILE B CA 1
ATOM 3077 C C . ILE B 1 187 ? -0.564 -7.414 -17 1 92.56 187 ILE B C 1
ATOM 3079 O O . ILE B 1 187 ? -0.692 -8.641 -16.891 1 92.56 187 ILE B O 1
ATOM 3083 N N . MET B 1 188 ? 0.053 -6.73 -16.078 1 93.69 188 MET B N 1
ATOM 3084 C CA . MET B 1 188 ? 0.613 -7.34 -14.867 1 93.69 188 MET B CA 1
ATOM 3085 C C . MET B 1 188 ? -0.478 -8.008 -14.039 1 93.69 188 MET B C 1
ATOM 3087 O O . MET B 1 188 ? -0.302 -9.133 -13.57 1 93.69 188 MET B O 1
ATOM 3091 N N . VAL B 1 189 ? -1.562 -7.336 -13.906 1 96.31 189 VAL B N 1
ATOM 3092 C CA . VAL B 1 189 ? -2.668 -7.871 -13.117 1 96.31 189 VAL B CA 1
ATOM 3093 C C . VAL B 1 189 ? -3.256 -9.094 -13.82 1 96.31 189 VAL B C 1
ATOM 3095 O O . VAL B 1 189 ? -3.584 -10.086 -13.164 1 96.31 189 VAL B O 1
ATOM 3098 N N . LYS B 1 190 ? -3.434 -8.992 -15.125 1 95.81 190 LYS B N 1
ATOM 3099 C CA . LYS B 1 190 ? -3.902 -10.141 -15.891 1 95.81 190 LYS B CA 1
ATOM 3100 C C . LYS B 1 190 ? -2.98 -11.344 -15.703 1 95.81 190 LYS B C 1
ATOM 3102 O O . LYS B 1 190 ? -3.447 -12.461 -15.508 1 95.81 190 LYS B O 1
ATOM 3107 N N . HIS B 1 191 ? -1.695 -11.07 -15.75 1 95.25 191 HIS B N 1
ATOM 3108 C CA . HIS B 1 191 ? -0.709 -12.125 -15.539 1 95.25 191 HIS B CA 1
ATOM 3109 C C . HIS B 1 191 ? -0.816 -12.711 -14.141 1 95.25 191 HIS B C 1
ATOM 3111 O O . HIS B 1 191 ? -0.78 -13.93 -13.969 1 95.25 191 HIS B O 1
ATOM 3117 N N . LEU B 1 192 ? -0.922 -11.875 -13.164 1 97.75 192 LEU B N 1
ATOM 3118 C CA . LEU B 1 192 ? -1.067 -12.328 -11.789 1 97.75 192 LEU B CA 1
ATOM 3119 C C . LEU B 1 192 ? -2.277 -13.242 -11.641 1 97.75 192 LEU B C 1
ATOM 3121 O O . LEU B 1 192 ? -2.18 -14.32 -11.047 1 97.75 192 LEU B O 1
ATOM 3125 N N . ILE B 1 193 ? -3.42 -12.836 -12.195 1 98.12 193 ILE B N 1
ATOM 3126 C CA . ILE B 1 193 ? -4.652 -13.609 -12.078 1 98.12 193 ILE B CA 1
ATOM 3127 C C . ILE B 1 193 ? -4.473 -14.977 -12.734 1 98.12 193 ILE B C 1
ATOM 3129 O O . ILE B 1 193 ? -4.859 -16 -12.172 1 98.12 193 ILE B O 1
ATOM 3133 N N . HIS B 1 194 ? -3.861 -14.977 -13.883 1 96.81 194 HIS B N 1
ATOM 3134 C CA . HIS B 1 194 ? -3.611 -16.219 -14.602 1 96.81 194 HIS B CA 1
ATOM 3135 C C . HIS B 1 194 ? -2.709 -17.156 -13.789 1 96.81 194 HIS B C 1
ATOM 3137 O O . HIS B 1 194 ? -3.002 -18.344 -13.648 1 96.81 194 HIS B O 1
ATOM 3143 N N . ILE B 1 195 ? -1.632 -16.609 -13.25 1 96.75 195 ILE B N 1
ATOM 3144 C CA . ILE B 1 195 ? -0.685 -17.359 -12.438 1 96.75 195 ILE B CA 1
ATOM 3145 C C . ILE B 1 195 ? -1.395 -17.938 -11.211 1 96.75 195 ILE B C 1
ATOM 3147 O O . ILE B 1 195 ? -1.214 -19.109 -10.867 1 96.75 195 ILE B O 1
ATOM 3151 N N . PHE B 1 196 ? -2.176 -17.109 -10.57 1 97.62 196 PHE B N 1
ATOM 3152 C CA . PHE B 1 196 ? -2.865 -17.469 -9.344 1 97.62 196 PHE B CA 1
ATOM 3153 C C . PHE B 1 196 ? -3.832 -18.625 -9.578 1 97.62 196 PHE B C 1
ATOM 3155 O O . PHE B 1 196 ? -3.832 -19.609 -8.828 1 97.62 196 PHE B O 1
ATOM 3162 N N . ILE B 1 197 ? -4.617 -18.531 -10.641 1 96.88 197 ILE B N 1
ATOM 3163 C CA . ILE B 1 197 ? -5.598 -19.547 -10.977 1 96.88 197 ILE B CA 1
ATOM 3164 C C . ILE B 1 197 ? -4.879 -20.859 -11.328 1 96.88 197 ILE B C 1
ATOM 3166 O O . ILE B 1 197 ? -5.234 -21.922 -10.828 1 96.88 197 ILE B O 1
ATOM 3170 N N . ASN B 1 198 ? -3.834 -20.797 -12.117 1 95.5 198 ASN B N 1
ATOM 3171 C CA . ASN B 1 198 ? -3.086 -21.984 -12.5 1 95.5 198 ASN B CA 1
ATOM 3172 C C . ASN B 1 198 ? -2.4 -22.641 -11.305 1 95.5 198 ASN B C 1
ATOM 3174 O O . ASN B 1 198 ? -2.289 -23.859 -11.234 1 95.5 198 ASN B O 1
ATOM 3178 N N . GLY B 1 199 ? -1.954 -21.766 -10.375 1 96.31 199 GLY B N 1
ATOM 3179 C CA . GLY B 1 199 ? -1.251 -22.266 -9.195 1 96.31 199 GLY B CA 1
ATOM 3180 C C . GLY B 1 199 ? -2.16 -22.969 -8.219 1 96.31 199 GLY B C 1
ATOM 3181 O O . GLY B 1 199 ? -1.704 -23.812 -7.441 1 96.31 199 GLY B O 1
ATOM 3182 N N . LEU B 1 200 ? -3.416 -22.609 -8.258 1 94.19 200 LEU B N 1
ATOM 3183 C CA . LEU B 1 200 ? -4.371 -23.188 -7.328 1 94.19 200 LEU B CA 1
ATOM 3184 C C . LEU B 1 200 ? -5.059 -24.406 -7.949 1 94.19 200 LEU B C 1
ATOM 3186 O O . LEU B 1 200 ? -5.68 -25.203 -7.246 1 94.19 200 LEU B O 1
ATOM 3190 N N . ARG B 1 201 ? -5.016 -24.5 -9.258 1 85.69 201 ARG B N 1
ATOM 3191 C CA . ARG B 1 201 ? -5.613 -25.641 -9.945 1 85.69 201 ARG B CA 1
ATOM 3192 C C . ARG B 1 201 ? -4.727 -26.875 -9.828 1 85.69 201 ARG B C 1
ATOM 3194 O O . ARG B 1 201 ? -5.219 -28 -9.852 1 85.69 201 ARG B O 1
ATOM 3201 N N . GLY B 1 202 ? -3.488 -26.75 -9.805 1 68.06 202 GLY B N 1
ATOM 3202 C CA . GLY B 1 202 ? -2.59 -27.906 -9.781 1 68.06 202 GLY B CA 1
ATOM 3203 C C . GLY B 1 202 ? -2.338 -28.438 -8.383 1 68.06 202 GLY B C 1
ATOM 3204 O O . GLY B 1 202 ? -2.67 -27.781 -7.395 1 68.06 202 GLY B O 1
#

Organism: Piscirickettsia salmonis (NCBI:txid1238)

Solvent-accessible surface area (backbone atoms only — not comparable to full-atom values): 21975 Å² total; per-residue (Å²): 126,86,72,76,83,74,69,51,61,71,55,44,51,51,51,53,36,51,43,43,50,51,44,26,54,74,70,30,66,88,64,71,42,56,66,53,43,18,57,75,61,74,56,45,58,67,55,40,43,73,65,68,44,87,46,57,67,53,48,53,50,53,38,43,47,50,49,48,50,53,51,47,56,60,51,68,67,57,63,58,86,81,41,55,18,64,58,30,44,50,53,53,48,50,56,53,49,47,36,45,31,76,88,31,77,45,17,42,56,45,52,52,50,68,69,52,54,43,76,84,39,83,68,51,67,68,51,53,50,52,54,50,53,54,49,48,56,46,36,54,21,50,29,60,57,39,70,83,47,51,72,68,59,30,52,50,52,38,47,51,50,49,25,21,51,47,13,45,40,55,30,48,59,28,59,59,56,67,60,84,82,72,71,58,68,69,55,52,50,51,49,48,52,51,23,44,54,45,16,65,69,102,126,83,72,76,84,74,68,50,61,71,55,44,51,50,51,50,36,53,41,44,49,50,44,25,54,75,69,32,66,89,64,71,41,56,66,52,42,19,57,76,59,73,54,45,59,66,56,40,45,75,64,67,44,87,46,56,66,54,49,52,50,52,38,43,48,50,50,51,50,53,50,46,56,60,52,68,68,57,61,60,87,80,42,55,18,63,57,31,44,50,52,52,47,49,56,52,49,48,36,44,31,75,88,31,77,45,17,43,56,46,54,53,50,68,68,54,53,43,78,83,39,83,68,51,68,67,51,53,51,52,54,50,53,54,49,48,54,46,36,53,22,49,28,60,57,39,70,85,48,51,72,67,59,29,54,50,52,38,47,51,51,50,24,22,51,46,13,45,41,56,30,49,60,28,57,58,56,68,61,83,80,71,75,56,66,69,55,51,50,51,49,48,53,52,24,46,53,44,16,66,69,101